Protein AF-0000000068949295 (afdb_homodimer)

InterPro domains:
  IPR011032 GroES-like superfamily [SSF50129] (17-138)
  IPR013149 Alcohol dehydrogenase-like, C-terminal [PF00107] (156-268)
  IPR013154 Alcohol dehydrogenase-like, N-terminal [PF08240] (30-84)
  IPR020843 Enoylreductase domain [SM00829] (11-323)
  IPR036291 NAD(P)-binding domain superfamily [SSF51735] (116-292)
  IPR051397 Zinc-containing alcohol dehydrogenase-like protein [PTHR43677] (20-317)

Secondary structure (DSSP, 8-state):
--EEEB-S--SSTTT---EEE--PPPPP-TTEEEEEEEEEE--HHHHHHHTT-STT--SSB---S-EEEEEEES-GGGTT-EEEE--SSBTTTB--SSBSEEEEEGGG-EEPPTTS-HHHHTTTHHHHHHHHHHHHHTT---TT-EEEEESTTSHHHHHHHHHHHHTT-EEEEEESS-----S--SS-EEEEETTTS-HHHHHHHHTTT--EEEEEESS-GGGHHHHHHTEEEEEEEEE---SSSEEEEEHHHHHHTT-EEEE--GGG--HHHHHHHHHHHHHHHHHTSS-PPP--GGGEEEGGGHHHHHHHHHTT-SSPPEEE-/--EEEB-S--SSTTT---EEE--PPPPP-TTEEEEEEEEEE--HHHHHHHTT-STT--SSB---S-EEEEEEES-GGGTT-EEEE--SSBTTTB--SSBSEEEEEGGG-EEPPTTS-HHHHTTTHHHHHHHHHHHHHTT---TT-EEEEESTTSHHHHHHHHHHHHTT-EEEEEESS-----S--SS-EEEEETTTS-HHHHHHHHTTT--EEEEEESS-GGGHHHHHHTEEEEEEEEE---SSSEEEEEHHHHHHTT-EEEE--GGG--HHHHHHHHHHHHHHHHHTSS-PPP--GGGEEEGGGHHHHHHHHHTT-SSPPEEE-

Radius of gyration: 28.86 Å; Cα contacts (8 Å, |Δi|>4): 1732; chains: 2; bounding box: 50×82×71 Å

Nearest PDB structures (foldseek):
  4dup-assembly1_A  TM=8.299E-01  e=3.801E-25  Rhizobium etli CFN 42
  1yb5-assembly1_A  TM=8.439E-01  e=1.723E-23  Homo sapiens
  5dp1-assembly1_A  TM=7.776E-01  e=2.128E-24  Moorena producens 3L
  5dov-assembly1_A  TM=7.766E-01  e=1.832E-23  Lyngbya majuscula
  8a3o-assembly1_A  TM=7.848E-01  e=1.062E-21  Homo sapiens

Solvent-accessible surface area (backbone atoms only — not comparable to full-atom values): 31905 Å² total; per-residue (Å²): 109,41,28,41,36,35,64,60,65,19,96,42,80,88,63,49,62,73,41,73,36,74,69,79,85,76,79,48,53,93,69,21,23,24,30,41,32,52,12,17,22,61,48,62,67,39,44,40,39,56,38,54,74,39,91,73,52,52,70,64,28,21,39,20,38,14,25,6,26,29,26,75,37,51,60,76,92,48,53,67,40,53,29,31,38,27,25,24,43,32,27,32,70,38,62,18,31,46,17,34,58,33,80,43,52,49,85,25,61,37,72,49,43,86,76,48,51,54,65,30,39,3,56,37,29,66,34,43,48,48,25,48,52,41,37,55,77,62,64,47,71,42,70,70,32,32,34,34,28,36,38,26,68,41,64,39,26,26,36,34,47,15,54,37,19,53,42,44,20,44,36,37,26,27,37,70,48,84,62,79,84,78,60,69,59,64,48,75,70,48,67,39,30,55,72,81,42,59,65,22,60,54,42,19,60,78,44,78,64,50,27,21,46,34,32,42,30,61,51,25,48,92,48,44,68,46,52,59,66,17,43,16,76,60,12,26,38,30,34,64,40,46,78,51,48,63,42,82,39,46,47,52,63,36,11,70,30,28,26,34,40,39,23,44,43,61,62,76,31,40,34,51,56,38,30,56,51,47,61,70,46,37,62,36,40,57,71,58,53,33,75,67,58,74,72,47,73,93,36,51,31,45,64,93,40,40,68,58,53,43,47,42,45,74,71,58,52,79,63,54,39,33,35,37,75,109,42,29,42,37,34,64,58,66,19,95,42,78,86,64,48,62,75,43,74,36,75,69,78,85,77,77,48,53,92,69,21,24,23,28,41,32,51,12,16,22,60,48,62,67,42,44,40,40,55,39,54,73,40,90,73,53,51,69,66,27,20,40,20,38,13,25,6,26,29,26,75,35,51,60,76,93,47,53,67,39,53,30,30,37,28,26,23,42,31,27,32,70,38,63,18,31,47,17,34,56,35,80,44,53,50,84,26,60,37,72,49,44,86,76,49,51,54,65,31,39,3,56,35,29,65,34,42,49,49,27,48,52,43,37,54,75,60,64,46,71,42,70,70,32,32,35,33,28,36,37,26,70,42,64,39,26,26,36,36,46,16,54,36,20,55,41,44,20,44,38,38,26,28,37,71,49,84,62,78,84,78,59,68,59,64,48,73,69,48,68,40,30,56,72,82,42,60,64,23,60,52,42,19,61,77,45,77,63,50,28,20,45,33,33,41,31,60,50,26,49,91,48,44,68,45,52,58,67,18,42,15,75,59,11,25,39,31,35,64,39,47,78,49,48,65,40,80,39,46,49,51,64,36,11,71,30,29,26,33,40,39,23,43,43,63,63,74,32,40,34,49,56,38,30,55,50,47,62,69,46,39,62,37,39,56,72,56,55,35,73,67,58,73,71,48,74,92,38,50,32,45,63,93,42,41,67,59,53,43,48,41,45,73,73,58,52,79,63,54,39,31,35,37,75

Sequence (650 aa):
MNTIRVSEKAANIDALQLELLGVPRPEAAQGQVIIEVASAGVNPSDVKATLGLMPHAVWPRTPGRDYAGLVVDGPSELLGQPVWGSGGELGIRRDGTHGKYLRIQASAVRAKPASVSLLEAGAVGVPFITAYEGLRRAGMPQAGSTVLVCGGNGKVGQATIQIATALGARVFAVERTAEAYRGHASGDVRMIDASSESIAAVVREETDGHGADIVYNTVGSPYFEQANQAMAIGAAQIFISTIEKPVPFDIFAFYRGQHTYVGVDTLALDSNACAGILDQLAPMFASGALRPFPVFSDYTYSLSDAKEAYRAVLQGATERVVLKPMNTIRVSEKAANIDALQLELLGVPRPEAAQGQVIIEVASAGVNPSDVKATLGLMPHAVWPRTPGRDYAGLVVDGPSELLGQPVWGSGGELGIRRDGTHGKYLRIQASAVRAKPASVSLLEAGAVGVPFITAYEGLRRAGMPQAGSTVLVCGGNGKVGQATIQIATALGARVFAVERTAEAYRGHASGDVRMIDASSESIAAVVREETDGHGADIVYNTVGSPYFEQANQAMAIGAAQIFISTIEKPVPFDIFAFYRGQHTYVGVDTLALDSNACAGILDQLAPMFASGALRPFPVFSDYTYSLSDAKEAYRAVLQGATERVVLKP

pLDDT: mean 96.97, std 3.32, range [73.56, 99.0]

Organism: Cupriavidus necator (strain ATCC 17699 / DSM 428 / KCTC 22496 / NCIMB 10442 / H16 / Stanier 337) (NCBI:txid381666)

Foldseek 3Di:
DFFWKFADAAQDLVRGDIDDDDDDQDAADAQKWKFQFFKAFDALVQLCLSNPNDPQFDGTETTGFWTWGATCHDDPVRHGAIWIFGFLCDRGNHHHRLGRMDMDGPLLTDGAAPLADRHLRNLFFPLLLQLLVQCVVQPHAAAAAEEEEEPCLASNNLSNQLRNQLRNYAYEYEDCADDDRDHDHNDDYHYDHVVVDQLQCVLCVVVVNAFGQEYEYAEAAVCVVSNLSRHGQLHEYEYEDYDDDDDDDDPVSCVVSVYYYYYDDRSPGGSNNSSVSCVVCRVCCNVVSDDGFDDDPVQEEESVCVSVNSVCNVVPPSGTHMYGD/DFFWKFADAAQDLVRGDIDDDDDDQDAADVQKWKFQFFKAFDALVQLCLSNPNDPQFDGTATTGFWTWGATCHDDPVRHGAIWIFGFLCDRGNHHHRLGRMDMDGPLLTDGAAPLADRHLRNLFFPLLLQLLVQCVVQPHAAAAAEEEEEPCLASNNLNNQLRNQLRNYAYEYEDCADDDRDHDHNDDYHYDHVVVDQLQCVLCVVVVRAFGQEYEYAEAAVCVVSNLSRHGQLHEYEYEDYDDDDDDDDPVSCVVSVYYYYYDDRSPGGSNNSSVSCVVCRVCCNVVSDDGFDDDPVQEEESVCVSVNSVCNVVPPSGTHMYGD

Structure (mmCIF, N/CA/C/O backbone):
data_AF-0000000068949295-model_v1
#
loop_
_entity.id
_entity.type
_entity.pdbx_description
1 polymer 'NADPH:quinone reductase Zn-dependent oxidoreductase'
#
loop_
_atom_site.group_PDB
_atom_site.id
_atom_site.type_symbol
_atom_site.label_atom_id
_atom_site.label_alt_id
_atom_site.label_comp_id
_atom_site.label_asym_id
_atom_site.label_entity_id
_atom_site.label_seq_id
_atom_site.pdbx_PDB_ins_code
_atom_site.Cartn_x
_atom_site.Cartn_y
_atom_site.Cartn_z
_atom_site.occupancy
_atom_site.B_iso_or_equiv
_atom_site.auth_seq_id
_atom_site.auth_comp_id
_atom_site.auth_asym_id
_atom_site.auth_atom_id
_atom_site.pdbx_PDB_model_num
ATOM 1 N N . MET A 1 1 ? -13.547 41.188 20.406 1 91.69 1 MET A N 1
ATOM 2 C CA . MET A 1 1 ? -13.945 40.156 19.469 1 91.69 1 MET A CA 1
ATOM 3 C C . MET A 1 1 ? -12.938 39.031 19.453 1 91.69 1 MET A C 1
ATOM 5 O O . MET A 1 1 ? -11.727 39.25 19.484 1 91.69 1 MET A O 1
ATOM 9 N N . ASN A 1 2 ? -13.445 37.75 19.531 1 96.69 2 ASN A N 1
ATOM 10 C CA . ASN A 1 2 ? -12.508 36.688 19.875 1 96.69 2 ASN A CA 1
ATOM 11 C C . ASN A 1 2 ? -12.727 35.438 19.031 1 96.69 2 ASN A C 1
ATOM 13 O O . ASN A 1 2 ? -12.172 34.375 19.328 1 96.69 2 ASN A O 1
ATOM 17 N N . THR A 1 3 ? -13.562 35.5 18.078 1 97.94 3 THR A N 1
ATOM 18 C CA . THR A 1 3 ? -13.844 34.312 17.281 1 97.94 3 THR A CA 1
ATOM 19 C C . THR A 1 3 ? -14.078 34.688 15.82 1 97.94 3 THR A C 1
ATOM 21 O O . THR A 1 3 ? -14.828 35.625 15.531 1 97.94 3 THR A O 1
ATOM 24 N N . ILE A 1 4 ? -13.43 33.938 14.938 1 97.88 4 ILE A N 1
ATOM 25 C CA . ILE A 1 4 ? -13.672 34.125 13.508 1 97.88 4 ILE A CA 1
ATOM 26 C C . ILE A 1 4 ? -14.883 33.281 13.086 1 97.88 4 ILE A C 1
ATOM 28 O O . ILE A 1 4 ? -15.016 32.125 13.492 1 97.88 4 ILE A O 1
ATOM 32 N N . ARG A 1 5 ? -15.742 33.906 12.375 1 97.12 5 ARG A N 1
ATOM 33 C CA . ARG A 1 5 ? -16.906 33.219 11.82 1 97.12 5 ARG A CA 1
ATOM 34 C C . ARG A 1 5 ? -16.984 33.438 10.312 1 97.12 5 ARG A C 1
ATOM 36 O O . ARG A 1 5 ? -16.781 34.531 9.812 1 97.12 5 ARG A O 1
ATOM 43 N N . VAL A 1 6 ? -17.109 32.344 9.641 1 96.25 6 VAL A N 1
ATOM 44 C CA . VAL A 1 6 ? -17.312 32.375 8.195 1 96.25 6 VAL A CA 1
ATOM 45 C C . VAL A 1 6 ? -18.703 31.844 7.867 1 96.25 6 VAL A C 1
ATOM 47 O O . VAL A 1 6 ? -19.047 30.719 8.227 1 96.25 6 VAL A O 1
ATOM 50 N N . SER A 1 7 ? -19.516 32.594 7.078 1 94.69 7 SER A N 1
ATOM 51 C CA . SER A 1 7 ? -20.922 32.25 6.926 1 94.69 7 SER A CA 1
ATOM 52 C C . SER A 1 7 ? -21.219 31.75 5.516 1 94.69 7 SER A C 1
ATOM 54 O O . SER A 1 7 ? -22.281 31.156 5.273 1 94.69 7 SER A O 1
ATOM 56 N N . GLU A 1 8 ? -20.344 32.031 4.609 1 92.44 8 GLU A N 1
ATOM 57 C CA . GLU A 1 8 ? -20.547 31.578 3.234 1 92.44 8 GLU A CA 1
ATOM 58 C C . GLU A 1 8 ? -19.219 31.391 2.512 1 92.44 8 GLU A C 1
ATOM 60 O O . GLU A 1 8 ? -18.188 31.938 2.926 1 92.44 8 GLU A O 1
ATOM 65 N N . LYS A 1 9 ? -19.281 30.656 1.508 1 91.25 9 LYS A N 1
ATOM 66 C CA . LYS A 1 9 ? -18.109 30.438 0.685 1 91.25 9 LYS A CA 1
ATOM 67 C C . LYS A 1 9 ? -17.703 31.719 -0.054 1 91.25 9 LYS A C 1
ATOM 69 O O . LYS A 1 9 ? -18.5 32.656 -0.177 1 91.25 9 LYS A O 1
ATOM 74 N N . ALA A 1 10 ? -16.469 31.75 -0.383 1 93.12 10 ALA A N 1
ATOM 75 C CA . ALA A 1 10 ? -15.953 32.875 -1.174 1 93.12 10 ALA A CA 1
ATOM 76 C C . ALA A 1 10 ? -15.234 32.375 -2.424 1 93.12 10 ALA A C 1
ATOM 78 O O . ALA A 1 10 ? -14.648 31.281 -2.416 1 93.12 10 ALA A O 1
ATOM 79 N N . ALA A 1 11 ? -15.32 33.156 -3.502 1 90.25 11 ALA A N 1
ATOM 80 C CA . ALA A 1 11 ? -14.727 32.75 -4.777 1 90.25 11 ALA A CA 1
ATOM 81 C C . ALA A 1 11 ? -13.203 32.781 -4.707 1 90.25 11 ALA A C 1
ATOM 83 O O . ALA A 1 11 ? -12.539 32.031 -5.441 1 90.25 11 ALA A O 1
ATOM 84 N N . ASN A 1 12 ? -12.711 33.719 -3.826 1 94.25 12 ASN A N 1
ATOM 85 C CA . ASN A 1 12 ? -11.273 33.875 -3.627 1 94.25 12 ASN A CA 1
ATOM 86 C C . ASN A 1 12 ? -10.969 34.562 -2.305 1 94.25 12 ASN A C 1
ATOM 88 O O . ASN A 1 12 ? -11.883 34.938 -1.571 1 94.25 12 ASN A O 1
ATOM 92 N N . ILE A 1 13 ? -9.68 34.688 -2.084 1 95.12 13 ILE A N 1
ATOM 93 C CA . ILE A 1 13 ? -9.227 35.188 -0.793 1 95.12 13 ILE A CA 1
ATOM 94 C C . ILE A 1 13 ? -9.664 36.656 -0.629 1 95.12 13 ILE A C 1
ATOM 96 O O . ILE A 1 13 ? -10 37.094 0.478 1 95.12 13 ILE A O 1
ATOM 100 N N . ASP A 1 14 ? -9.734 37.406 -1.676 1 95.06 14 ASP A N 1
ATOM 101 C CA . ASP A 1 14 ? -10.117 38.812 -1.616 1 95.06 14 ASP A CA 1
ATOM 102 C C . ASP A 1 14 ? -11.594 38.969 -1.285 1 95.06 14 ASP A C 1
ATOM 104 O O . ASP A 1 14 ? -11.992 39.938 -0.617 1 95.06 14 ASP A O 1
ATOM 108 N N . ALA A 1 15 ? -12.367 38.062 -1.724 1 95.75 15 ALA A N 1
ATOM 109 C CA . ALA A 1 15 ? -13.812 38.094 -1.529 1 95.75 15 ALA A CA 1
ATOM 110 C C . ALA A 1 15 ? -14.203 37.469 -0.203 1 95.75 15 ALA A C 1
ATOM 112 O O . ALA A 1 15 ? -15.375 37.5 0.191 1 95.75 15 ALA A O 1
ATOM 113 N N . LEU A 1 16 ? -13.25 36.844 0.432 1 95.31 16 LEU A N 1
ATOM 114 C CA . LEU A 1 16 ? -13.539 36.125 1.673 1 95.31 16 LEU A CA 1
ATOM 115 C C . LEU A 1 16 ? -14.016 37.094 2.754 1 95.31 16 LEU A C 1
ATOM 117 O O . LEU A 1 16 ? -13.359 38.094 3.029 1 95.31 16 LEU A O 1
ATOM 121 N N . GLN A 1 17 ? -15.164 36.812 3.279 1 94.56 17 GLN A N 1
ATOM 122 C CA . GLN A 1 17 ? -15.719 37.594 4.371 1 94.56 17 GLN A CA 1
ATOM 123 C C . GLN A 1 17 ? -15.609 36.875 5.699 1 94.56 17 GLN A C 1
ATOM 125 O O . GLN A 1 17 ? -16.25 35.812 5.891 1 94.56 17 GLN A O 1
ATOM 130 N N . LEU A 1 18 ? -14.844 37.375 6.547 1 96.25 18 LEU A N 1
ATOM 131 C CA . LEU A 1 18 ? -14.695 36.875 7.906 1 96.25 18 LEU A CA 1
ATOM 132 C C . LEU A 1 18 ? -15.344 37.812 8.906 1 96.25 18 LEU A C 1
ATOM 134 O O . LEU A 1 18 ? -15.141 39.031 8.844 1 96.25 18 LEU A O 1
ATOM 138 N N . GLU A 1 19 ? -16.141 37.25 9.656 1 96.88 19 GLU A N 1
ATOM 139 C CA . GLU A 1 19 ? -16.688 38 10.766 1 96.88 19 GLU A CA 1
ATOM 140 C C . GLU A 1 19 ? -15.93 37.75 12.062 1 96.88 19 GLU A C 1
ATOM 142 O O . GLU A 1 19 ? -15.562 36.594 12.344 1 96.88 19 GLU A O 1
ATOM 147 N N . LEU A 1 20 ? -15.68 38.781 12.758 1 97.12 20 LEU A N 1
ATOM 148 C CA . LEU A 1 20 ? -15.102 38.656 14.094 1 97.12 20 LEU A CA 1
ATOM 149 C C . LEU A 1 20 ? -16.156 38.906 15.164 1 97.12 20 LEU A C 1
ATOM 151 O O . LEU A 1 20 ? -16.719 40 15.266 1 97.12 20 LEU A O 1
ATOM 155 N N . LEU A 1 21 ? -16.344 37.906 15.945 1 96.94 21 LEU A N 1
ATOM 156 C CA . LEU A 1 21 ? -17.438 37.938 16.906 1 96.94 21 LEU A CA 1
ATOM 157 C C . LEU A 1 21 ? -16.906 37.875 18.344 1 96.94 21 LEU A C 1
ATOM 159 O O . LEU A 1 21 ? -15.797 37.375 18.578 1 96.94 21 LEU A O 1
ATOM 163 N N . GLY A 1 22 ? -17.688 38.469 19.203 1 96.25 22 GLY A N 1
ATOM 164 C CA . GLY A 1 22 ? -17.5 38.219 20.625 1 96.25 22 GLY A CA 1
ATOM 165 C C . GLY A 1 22 ? -18.406 37.125 21.172 1 96.25 22 GLY A C 1
ATOM 166 O O . GLY A 1 22 ? -19.609 37.281 21.266 1 96.25 22 GLY A O 1
ATOM 167 N N . VAL A 1 23 ? -17.812 36.062 21.469 1 94.19 23 VAL A N 1
ATOM 168 C CA . VAL A 1 23 ? -18.578 34.938 21.953 1 94.19 23 VAL A CA 1
ATOM 169 C C . VAL A 1 23 ? -18.25 34.656 23.406 1 94.19 23 VAL A C 1
ATOM 171 O O . VAL A 1 23 ? -17.078 34.688 23.812 1 94.19 23 VAL A O 1
ATOM 174 N N . PRO A 1 24 ? -19.297 34.531 24.234 1 95.88 24 PRO A N 1
ATOM 175 C CA . PRO A 1 24 ? -18.984 34.188 25.625 1 95.88 24 PRO A CA 1
ATOM 176 C C . PRO A 1 24 ? -18.328 32.812 25.75 1 95.88 24 PRO A C 1
ATOM 178 O O . PRO A 1 24 ? -18.469 31.969 24.859 1 95.88 24 PRO A O 1
ATOM 181 N N . ARG A 1 25 ? -17.562 32.594 26.812 1 96.38 25 ARG A N 1
ATOM 182 C CA . ARG A 1 25 ? -17 31.281 27.062 1 96.38 25 ARG A CA 1
ATOM 183 C C . ARG A 1 25 ? -18.109 30.234 27.156 1 96.38 25 ARG A C 1
ATOM 185 O O . ARG A 1 25 ? -19.047 30.375 27.938 1 96.38 25 ARG A O 1
ATOM 192 N N . PRO A 1 26 ? -17.969 29.219 26.422 1 96.94 26 PRO A N 1
ATOM 193 C CA . PRO A 1 26 ? -18.953 28.141 26.547 1 96.94 26 PRO A CA 1
ATOM 194 C C . PRO A 1 26 ? -18.766 27.297 27.797 1 96.94 26 PRO A C 1
ATOM 196 O O . PRO A 1 26 ? -17.703 27.359 28.438 1 96.94 26 PRO A O 1
ATOM 199 N N . GLU A 1 27 ? -19.812 26.609 28.156 1 97.06 27 GLU A N 1
ATOM 200 C CA . GLU A 1 27 ? -19.734 25.641 29.25 1 97.06 27 GLU A CA 1
ATOM 201 C C . GLU A 1 27 ? -19.484 24.234 28.719 1 97.06 27 GLU A C 1
ATOM 203 O O . GLU A 1 27 ? -20.031 23.844 27.688 1 97.06 27 GLU A O 1
ATOM 208 N N . ALA A 1 28 ? -18.672 23.531 29.453 1 96.81 28 ALA A N 1
ATOM 209 C CA . ALA A 1 28 ? -18.391 22.156 29.062 1 96.81 28 ALA A CA 1
ATOM 210 C C . ALA A 1 28 ? -19.578 21.25 29.344 1 96.81 28 ALA A C 1
ATOM 212 O O . ALA A 1 28 ? -20.141 21.266 30.453 1 96.81 28 ALA A O 1
ATOM 213 N N . ALA A 1 29 ? -20 20.547 28.344 1 95 29 ALA A N 1
ATOM 214 C CA . ALA A 1 29 ? -20.969 19.484 28.594 1 95 29 ALA A CA 1
ATOM 215 C C . ALA A 1 29 ? -20.281 18.234 29.141 1 95 29 ALA A C 1
ATOM 217 O O . ALA A 1 29 ? -19.062 18.219 29.312 1 95 29 ALA A O 1
ATOM 218 N N . GLN A 1 30 ? -21.156 17.25 29.484 1 93.94 30 GLN A N 1
ATOM 219 C CA . GLN A 1 30 ? -20.594 16 30 1 93.94 30 GLN A CA 1
ATOM 220 C C . GLN A 1 30 ? -19.641 15.375 28.984 1 93.94 30 GLN A C 1
ATOM 222 O O . GLN A 1 30 ? -19.969 15.234 27.812 1 93.94 30 GLN A O 1
ATOM 227 N N . GLY A 1 31 ? -18.391 15.086 29.469 1 95.25 31 GLY A N 1
ATOM 228 C CA . GLY A 1 31 ? -17.406 14.422 28.625 1 95.25 31 GLY A CA 1
ATOM 229 C C . GLY A 1 31 ? -16.641 15.383 27.734 1 95.25 31 GLY A C 1
ATOM 230 O O . GLY A 1 31 ? -15.781 14.961 26.953 1 95.25 31 GLY A O 1
ATOM 231 N N . GLN A 1 32 ? -16.875 16.641 27.922 1 97.75 32 GLN A N 1
ATOM 232 C CA . GLN A 1 32 ? -16.234 17.641 27.078 1 97.75 32 GLN A CA 1
ATOM 233 C C . GLN A 1 32 ? -15.328 18.547 27.922 1 97.75 32 GLN A C 1
ATOM 235 O O . GLN A 1 32 ? -15.375 18.516 29.156 1 97.75 32 GLN A O 1
ATOM 240 N N . VAL A 1 33 ? -14.523 19.312 27.25 1 98.44 33 VAL A N 1
ATOM 241 C CA . VAL A 1 33 ? -13.727 20.375 27.859 1 98.44 33 VAL A CA 1
ATOM 242 C C . VAL A 1 33 ? -13.781 21.625 27 1 98.44 33 VAL A C 1
ATOM 244 O O . VAL A 1 33 ? -14.117 21.562 25.812 1 98.44 33 VAL A O 1
ATOM 247 N N . ILE A 1 34 ? -13.492 22.688 27.641 1 98.75 34 ILE A N 1
ATOM 248 C CA . ILE A 1 34 ? -13.289 23.953 26.938 1 98.75 34 ILE A CA 1
ATOM 249 C C . ILE A 1 34 ? -11.812 24.344 27 1 98.75 34 ILE A C 1
ATOM 251 O O . ILE A 1 34 ? -11.219 24.375 28.094 1 98.75 34 ILE A O 1
ATOM 255 N N . ILE A 1 35 ? -11.273 24.516 25.891 1 98.81 35 ILE A N 1
ATOM 256 C CA . ILE A 1 35 ? -9.891 24.953 25.781 1 98.81 35 ILE A CA 1
ATOM 257 C C . ILE A 1 35 ? -9.844 26.438 25.469 1 98.81 35 ILE A C 1
ATOM 259 O O . ILE A 1 35 ? -10.547 26.922 24.562 1 98.81 35 ILE A O 1
ATOM 263 N N . GLU A 1 36 ? -9.164 27.172 26.234 1 98.81 36 GLU A N 1
ATOM 264 C CA . GLU A 1 36 ? -8.773 28.516 25.828 1 98.81 36 GLU A CA 1
ATOM 265 C C . GLU A 1 36 ? -7.566 28.484 24.891 1 98.81 36 GLU A C 1
ATOM 267 O O . GLU A 1 36 ? -6.441 28.234 25.328 1 98.81 36 GLU A O 1
ATOM 272 N N . VAL A 1 37 ? -7.82 28.734 23.656 1 98.81 37 VAL A N 1
ATOM 273 C CA . VAL A 1 37 ? -6.812 28.562 22.625 1 98.81 37 VAL A CA 1
ATOM 274 C C . VAL A 1 37 ? -5.762 29.656 22.719 1 98.81 37 VAL A C 1
ATOM 276 O O . VAL A 1 37 ? -6.102 30.844 22.75 1 98.81 37 VAL A O 1
ATOM 279 N N . ALA A 1 38 ? -4.535 29.234 22.812 1 98.56 38 ALA A N 1
ATOM 280 C CA . ALA A 1 38 ? -3.418 30.172 22.891 1 98.56 38 ALA A CA 1
ATOM 281 C C . ALA A 1 38 ? -2.762 30.359 21.516 1 98.56 38 ALA A C 1
ATOM 283 O O . ALA A 1 38 ? -2.199 31.406 21.234 1 98.56 38 ALA A O 1
ATOM 284 N N . SER A 1 39 ? -2.773 29.359 20.75 1 98.44 39 SER A N 1
ATOM 285 C CA . SER A 1 39 ? -2.217 29.391 19.391 1 98.44 39 SER A CA 1
ATOM 286 C C . SER A 1 39 ? -2.877 28.328 18.5 1 98.44 39 SER A C 1
ATOM 288 O O . SER A 1 39 ? -3.219 27.25 18.969 1 98.44 39 SER A O 1
ATOM 290 N N . ALA A 1 40 ? -3.098 28.641 17.281 1 98.81 40 ALA A N 1
ATOM 291 C CA . ALA A 1 40 ? -3.689 27.75 16.266 1 98.81 40 ALA A CA 1
ATOM 292 C C . ALA A 1 40 ? -2.969 27.891 14.938 1 98.81 40 ALA A C 1
ATOM 294 O O . ALA A 1 40 ? -2.947 28.969 14.336 1 98.81 40 ALA A O 1
ATOM 295 N N . GLY A 1 41 ? -2.389 26.781 14.508 1 98.62 41 GLY A N 1
ATOM 296 C CA . GLY A 1 41 ? -1.766 26.812 13.195 1 98.62 41 GLY A CA 1
ATOM 297 C C . GLY A 1 41 ? -2.762 26.984 12.07 1 98.62 41 GLY A C 1
ATOM 298 O O . GLY A 1 41 ? -3.9 26.516 12.164 1 98.62 41 GLY A O 1
ATOM 299 N N . VAL A 1 42 ? -2.354 27.688 11.016 1 98.56 42 VAL A N 1
ATOM 300 C CA . VAL A 1 42 ? -3.154 27.812 9.805 1 98.56 42 VAL A CA 1
ATOM 301 C C . VAL A 1 42 ? -2.604 26.891 8.719 1 98.56 42 VAL A C 1
ATOM 303 O O . VAL A 1 42 ? -1.428 26.984 8.359 1 98.56 42 VAL A O 1
ATOM 306 N N . ASN A 1 43 ? -3.406 26.016 8.273 1 96.88 43 ASN A N 1
ATOM 307 C CA . ASN A 1 43 ? -3.02 25.047 7.25 1 96.88 43 ASN A CA 1
ATOM 308 C C . ASN A 1 43 ? -3.682 25.359 5.91 1 96.88 43 ASN A C 1
ATOM 310 O O . ASN A 1 43 ? -4.73 26.016 5.863 1 96.88 43 ASN A O 1
ATOM 314 N N . PRO A 1 44 ? -3.092 24.875 4.824 1 93.94 44 PRO A N 1
ATOM 315 C CA . PRO A 1 44 ? -3.746 25.031 3.525 1 93.94 44 PRO A CA 1
ATOM 316 C C . PRO A 1 44 ? -5.176 24.484 3.516 1 93.94 44 PRO A C 1
ATOM 318 O O . PRO A 1 44 ? -6.062 25.094 2.9 1 93.94 44 PRO A O 1
ATOM 321 N N . SER A 1 45 ? -5.391 23.422 4.199 1 93.19 45 SER A N 1
ATOM 322 C CA . SER A 1 45 ? -6.723 22.828 4.254 1 93.19 45 SER A CA 1
ATOM 323 C C . SER A 1 45 ? -7.715 23.766 4.934 1 93.19 45 SER A C 1
ATOM 325 O O . SER A 1 45 ? -8.898 23.781 4.582 1 93.19 45 SER A O 1
ATOM 327 N N . ASP A 1 46 ? -7.309 24.562 5.902 1 95.69 46 ASP A N 1
ATOM 328 C CA . ASP A 1 46 ? -8.172 25.547 6.551 1 95.69 46 ASP A CA 1
ATOM 329 C C . ASP A 1 46 ? -8.664 26.578 5.551 1 95.69 46 ASP A C 1
ATOM 331 O O . ASP A 1 46 ? -9.859 26.891 5.52 1 95.69 46 ASP A O 1
ATOM 335 N N . VAL A 1 47 ? -7.715 27.016 4.781 1 94.5 47 VAL A N 1
ATOM 336 C CA . VAL A 1 47 ? -8.008 28.094 3.85 1 94.5 47 VAL A CA 1
ATOM 337 C C . VAL A 1 47 ? -8.891 27.578 2.713 1 94.5 47 VAL A C 1
ATOM 339 O O . VAL A 1 47 ? -9.891 28.203 2.359 1 94.5 47 VAL A O 1
ATOM 342 N N . LYS A 1 48 ? -8.516 26.422 2.203 1 91.81 48 LYS A N 1
ATOM 343 C CA . LYS A 1 48 ? -9.297 25.828 1.125 1 91.81 48 LYS A CA 1
ATOM 344 C C . LYS A 1 48 ? -10.734 25.578 1.569 1 91.81 48 LYS A C 1
ATOM 346 O O . LYS A 1 48 ? -11.68 25.828 0.814 1 91.81 48 LYS A O 1
ATOM 351 N N . ALA A 1 49 ? -10.891 25.094 2.73 1 91.25 49 ALA A N 1
ATOM 352 C CA . ALA A 1 49 ? -12.227 24.859 3.273 1 91.25 49 ALA A CA 1
ATOM 353 C C . ALA A 1 49 ? -13 26.156 3.414 1 91.25 49 ALA A C 1
ATOM 355 O O . ALA A 1 49 ? -14.203 26.219 3.119 1 91.25 49 ALA A O 1
ATOM 356 N N . THR A 1 50 ? -12.336 27.141 3.846 1 92.62 50 THR A N 1
ATOM 357 C CA . THR A 1 50 ? -12.969 28.438 4.055 1 92.62 50 THR A CA 1
ATOM 358 C C . THR A 1 50 ? -13.438 29.047 2.732 1 92.62 50 THR A C 1
ATOM 360 O O . THR A 1 50 ? -14.469 29.719 2.678 1 92.62 50 THR A O 1
ATOM 363 N N . LEU A 1 51 ? -12.773 28.719 1.676 1 91.56 51 LEU A N 1
ATOM 364 C CA . LEU A 1 51 ? -13.117 29.219 0.351 1 91.56 51 LEU A CA 1
ATOM 365 C C . LEU A 1 51 ? -14.195 28.359 -0.296 1 91.56 51 LEU A C 1
ATOM 367 O O . LEU A 1 51 ? -14.703 28.688 -1.368 1 91.56 51 LEU A O 1
ATOM 371 N N . GLY A 1 52 ? -14.562 27.266 0.321 1 85.44 52 GLY A N 1
ATOM 372 C CA . GLY A 1 52 ? -15.641 26.406 -0.152 1 85.44 52 GLY A CA 1
ATOM 373 C C . GLY A 1 52 ? -15.172 25.312 -1.08 1 85.44 52 GLY A C 1
ATOM 374 O O . GLY A 1 52 ? -15.961 24.75 -1.842 1 85.44 52 GLY A O 1
ATOM 375 N N . LEU A 1 53 ? -13.914 24.984 -1.033 1 78.62 53 LEU A N 1
ATOM 376 C CA . LEU A 1 53 ? -13.352 23.984 -1.939 1 78.62 53 LEU A CA 1
ATOM 377 C C . LEU A 1 53 ? -13.367 22.609 -1.303 1 78.62 53 LEU A C 1
ATOM 379 O O . LEU A 1 53 ? -12.867 21.641 -1.886 1 78.62 53 LEU A O 1
ATOM 383 N N . MET A 1 54 ? -13.844 22.422 -0.13 1 75.75 54 MET A N 1
ATOM 384 C CA . MET A 1 54 ? -13.938 21.125 0.561 1 75.75 54 MET A CA 1
ATOM 385 C C . MET A 1 54 ? -15.391 20.672 0.654 1 75.75 54 MET A C 1
ATOM 387 O O . MET A 1 54 ? -16.234 21.391 1.195 1 75.75 54 MET A O 1
ATOM 391 N N . PRO A 1 55 ? -15.523 19.375 0.195 1 73.56 55 PRO A N 1
ATOM 392 C CA . PRO A 1 55 ? -16.891 18.875 0.269 1 73.56 55 PRO A CA 1
ATOM 393 C C . PRO A 1 55 ? -17.375 18.672 1.705 1 73.56 55 PRO A C 1
ATOM 395 O O . PRO A 1 55 ? -16.562 18.406 2.594 1 73.56 55 PRO A O 1
ATOM 398 N N . HIS A 1 56 ? -18.453 19.125 2.213 1 76 56 HIS A N 1
ATOM 399 C CA . HIS A 1 56 ? -19.156 18.844 3.463 1 76 56 HIS A CA 1
ATOM 400 C C . HIS A 1 56 ? -18.922 19.953 4.488 1 76 56 HIS A C 1
ATOM 402 O O . HIS A 1 56 ? -19.297 19.812 5.652 1 76 56 HIS A O 1
ATOM 408 N N . ALA A 1 57 ? -18.078 20.906 4.066 1 80.94 57 ALA A N 1
ATOM 409 C CA . ALA A 1 57 ? -17.953 22.047 4.977 1 80.94 57 ALA A CA 1
ATOM 410 C C . ALA A 1 57 ? -19.312 22.641 5.297 1 80.94 57 ALA A C 1
ATOM 412 O O . ALA A 1 57 ? -20.172 22.781 4.414 1 80.94 57 ALA A O 1
ATOM 413 N N . VAL A 1 58 ? -19.484 22.938 6.57 1 85.81 58 VAL A N 1
ATOM 414 C CA . VAL A 1 58 ? -20.766 23.5 6.984 1 85.81 58 VAL A CA 1
ATOM 415 C C . VAL A 1 58 ? -20.641 25 7.184 1 85.81 58 VAL A C 1
ATOM 417 O O . VAL A 1 58 ? -19.531 25.516 7.387 1 85.81 58 VAL A O 1
ATOM 420 N N . TRP A 1 59 ? -21.719 25.625 7.086 1 90.75 59 TRP A N 1
ATOM 421 C CA . TRP A 1 59 ? -21.812 27.062 7.32 1 90.75 59 TRP A CA 1
ATOM 422 C C . TRP A 1 59 ? -22.984 27.391 8.227 1 90.75 59 TRP A C 1
ATOM 424 O O . TRP A 1 59 ? -24.047 26.797 8.117 1 90.75 59 TRP A O 1
ATOM 434 N N . PRO A 1 60 ? -22.797 28.484 9.125 1 93.94 60 PRO A N 1
ATOM 435 C CA . PRO A 1 60 ? -21.547 29.156 9.461 1 93.94 60 PRO A CA 1
ATOM 436 C C . PRO A 1 60 ? -20.625 28.312 10.336 1 93.94 60 PRO A C 1
ATOM 438 O O . PRO A 1 60 ? -21.094 27.359 10.977 1 93.94 60 PRO A O 1
ATOM 441 N N . ARG A 1 61 ? -19.359 28.578 10.305 1 94.94 61 ARG A N 1
ATOM 442 C CA . ARG A 1 61 ? -18.438 27.859 11.18 1 94.94 61 ARG A CA 1
ATOM 443 C C . ARG A 1 61 ? -17.234 28.719 11.523 1 94.94 61 ARG A C 1
ATOM 445 O O . ARG A 1 61 ? -16.969 29.734 10.867 1 94.94 61 ARG A O 1
ATOM 452 N N . THR A 1 62 ? -16.609 28.344 12.586 1 97.62 62 THR A N 1
ATOM 453 C CA . THR A 1 62 ? -15.266 28.812 12.906 1 97.62 62 THR A CA 1
ATOM 454 C C . THR A 1 62 ? -14.203 27.891 12.305 1 97.62 62 THR A C 1
ATOM 456 O O . THR A 1 62 ? -14.203 26.688 12.57 1 97.62 62 THR A O 1
ATOM 459 N N . PRO A 1 63 ? -13.266 28.406 11.445 1 97.44 63 PRO A N 1
ATOM 460 C CA . PRO A 1 63 ? -12.258 27.547 10.82 1 97.44 63 PRO A CA 1
ATOM 461 C C . PRO A 1 63 ? -11.164 27.109 11.789 1 97.44 63 PRO A C 1
ATOM 463 O O . PRO A 1 63 ? -11.125 27.578 12.93 1 97.44 63 PRO A O 1
ATOM 466 N N . GLY A 1 64 ? -10.297 26.203 11.297 1 98.19 64 GLY A N 1
ATOM 467 C CA . GLY A 1 64 ? -9.078 25.844 12 1 98.19 64 GLY A CA 1
ATOM 468 C C . GLY A 1 64 ? -9.078 24.406 12.492 1 98.19 64 GLY A C 1
ATOM 469 O O . GLY A 1 64 ? -10.055 23.953 13.094 1 98.19 64 GLY A O 1
ATOM 470 N N . ARG A 1 65 ? -7.918 23.75 12.336 1 98.44 65 ARG A N 1
ATOM 471 C CA . ARG A 1 65 ? -7.805 22.344 12.742 1 98.44 65 ARG A CA 1
ATOM 472 C C . ARG A 1 65 ? -6.848 22.203 13.922 1 98.44 65 ARG A C 1
ATOM 474 O O . ARG A 1 65 ? -7.09 21.391 14.82 1 98.44 65 ARG A O 1
ATOM 481 N N . ASP A 1 66 ? -5.777 22.953 14.016 1 98.75 66 ASP A N 1
ATOM 482 C CA . ASP A 1 66 ? -4.703 22.828 14.992 1 98.75 66 ASP A CA 1
ATOM 483 C C . ASP A 1 66 ? -4.934 23.734 16.188 1 98.75 66 ASP A C 1
ATOM 485 O O . ASP A 1 66 ? -5.445 24.844 16.047 1 98.75 66 ASP A O 1
ATOM 489 N N . TYR A 1 67 ? -4.461 23.25 17.391 1 98.75 67 TYR A N 1
ATOM 490 C CA . TYR A 1 67 ? -4.598 24.141 18.531 1 98.75 67 TYR A CA 1
ATOM 491 C C . TYR A 1 67 ? -3.625 23.766 19.641 1 98.75 67 TYR A C 1
ATOM 493 O O . TYR A 1 67 ? -3.158 22.625 19.703 1 98.75 67 TYR A O 1
ATOM 501 N N . ALA A 1 68 ? -3.301 24.719 20.469 1 98.88 68 ALA A N 1
ATOM 502 C CA . ALA A 1 68 ? -2.736 24.562 21.797 1 98.88 68 ALA A CA 1
ATOM 503 C C . ALA A 1 68 ? -3.316 25.594 22.766 1 98.88 68 ALA A C 1
ATOM 505 O O . ALA A 1 68 ? -3.68 26.703 22.359 1 98.88 68 ALA A O 1
ATOM 506 N N . GLY A 1 69 ? -3.428 25.203 23.984 1 98.75 69 GLY A N 1
ATOM 507 C CA . GLY A 1 69 ? -3.996 26.109 24.969 1 98.75 69 GLY A CA 1
ATOM 508 C C . GLY A 1 69 ? -4.141 25.484 26.344 1 98.75 69 GLY A C 1
ATOM 509 O O . GLY A 1 69 ? -3.396 24.562 26.703 1 98.75 69 GLY A O 1
ATOM 510 N N . LEU A 1 70 ? -5.078 26.109 27.078 1 98.75 70 LEU A N 1
ATOM 511 C CA . LEU A 1 70 ? -5.324 25.656 28.438 1 98.75 70 LEU A CA 1
ATOM 512 C C . LEU A 1 70 ? -6.754 25.141 28.594 1 98.75 70 LEU A C 1
ATOM 514 O O . LEU A 1 70 ? -7.691 25.734 28.062 1 98.75 70 LEU A O 1
ATOM 518 N N . VAL A 1 71 ? -6.859 24.047 29.312 1 98.75 71 VAL A N 1
ATOM 519 C CA . VAL A 1 71 ? -8.203 23.609 29.688 1 98.75 71 VAL A CA 1
ATOM 520 C C . VAL A 1 71 ? -8.789 24.562 30.734 1 98.75 71 VAL A C 1
ATOM 522 O O . VAL A 1 71 ? -8.219 24.719 31.812 1 98.75 71 VAL A O 1
ATOM 525 N N . VAL A 1 72 ? -9.953 25.188 30.438 1 98.56 72 VAL A N 1
ATOM 526 C CA . VAL A 1 72 ? -10.469 26.203 31.344 1 98.56 72 VAL A CA 1
ATOM 527 C C . VAL A 1 72 ? -11.82 25.75 31.906 1 98.56 72 VAL A C 1
ATOM 529 O O . VAL A 1 72 ? -12.359 26.375 32.812 1 98.56 72 VAL A O 1
ATOM 532 N N . ASP A 1 73 ? -12.375 24.719 31.328 1 98.5 73 ASP A N 1
ATOM 533 C CA . ASP A 1 73 ? -13.602 24.109 31.828 1 98.5 73 ASP A CA 1
ATOM 534 C C . ASP A 1 73 ? -13.641 22.609 31.5 1 98.5 73 ASP A C 1
ATOM 536 O O . ASP A 1 73 ? -13.117 22.188 30.484 1 98.5 73 ASP A O 1
ATOM 540 N N . GLY A 1 74 ? -14.289 21.844 32.406 1 97.31 74 GLY A N 1
ATOM 541 C CA . GLY A 1 74 ? -14.336 20.391 32.25 1 97.31 74 GLY A CA 1
ATOM 542 C C . GLY A 1 74 ? -13.992 19.656 33.562 1 97.31 74 GLY A C 1
ATOM 543 O O . GLY A 1 74 ? -14.156 20.219 34.656 1 97.31 74 GLY A O 1
ATOM 544 N N . PRO A 1 75 ? -13.547 18.375 33.438 1 95.75 75 PRO A N 1
ATOM 545 C CA . PRO A 1 75 ? -13.156 17.625 34.625 1 95.75 75 PRO A CA 1
ATOM 546 C C . PRO A 1 75 ? -12.023 18.297 35.406 1 95.75 75 PRO A C 1
ATOM 548 O O . PRO A 1 75 ? -11.086 18.828 34.812 1 95.75 75 PRO A O 1
ATOM 551 N N . SER A 1 76 ? -12.086 18.188 36.688 1 95.25 76 SER A N 1
ATOM 552 C CA . SER A 1 76 ? -11.188 18.906 37.594 1 95.25 76 SER A CA 1
ATOM 553 C C . SER A 1 76 ? -9.734 18.531 37.344 1 95.25 76 SER A C 1
ATOM 555 O O . SER A 1 76 ? -8.836 19.391 37.438 1 95.25 76 SER A O 1
ATOM 557 N N . GLU A 1 77 ? -9.484 17.328 36.969 1 95.06 77 GLU A N 1
ATOM 558 C CA . GLU A 1 77 ? -8.117 16.828 36.812 1 95.06 77 GLU A CA 1
ATOM 559 C C . GLU A 1 77 ? -7.449 17.438 35.562 1 95.06 77 GLU A C 1
ATOM 561 O O . GLU A 1 77 ? -6.223 17.391 35.438 1 95.06 77 GLU A O 1
ATOM 566 N N . LEU A 1 78 ? -8.211 18.031 34.656 1 96.56 78 LEU A N 1
ATOM 567 C CA . LEU A 1 78 ? -7.672 18.578 33.438 1 96.56 78 LEU A CA 1
ATOM 568 C C . LEU A 1 78 ? -7.555 20.094 33.5 1 96.56 78 LEU A C 1
ATOM 570 O O . LEU A 1 78 ? -6.879 20.703 32.656 1 96.56 78 LEU A O 1
ATOM 574 N N . LEU A 1 79 ? -8.188 20.719 34.5 1 97.38 79 LEU A N 1
ATOM 575 C CA . LEU A 1 79 ? -8.25 22.172 34.562 1 97.38 79 LEU A CA 1
ATOM 576 C C . LEU A 1 79 ? -6.852 22.766 34.688 1 97.38 79 LEU A C 1
ATOM 578 O O . LEU A 1 79 ? -6.051 22.312 35.531 1 97.38 79 LEU A O 1
ATOM 582 N N . GLY A 1 80 ? -6.594 23.719 33.781 1 98.06 80 GLY A N 1
ATOM 583 C CA . GLY A 1 80 ? -5.32 24.422 33.812 1 98.06 80 GLY A CA 1
ATOM 584 C C . GLY A 1 80 ? -4.227 23.719 33.031 1 98.06 80 GLY A C 1
ATOM 585 O O . GLY A 1 80 ? -3.141 24.266 32.844 1 98.06 80 GLY A O 1
ATOM 586 N N . GLN A 1 81 ? -4.461 22.562 32.562 1 97.88 81 GLN A N 1
ATOM 587 C CA . GLN A 1 81 ? -3.459 21.766 31.844 1 97.88 81 GLN A CA 1
ATOM 588 C C . GLN A 1 81 ? -3.172 22.359 30.469 1 97.88 81 GLN A C 1
ATOM 590 O O . GLN A 1 81 ? -4.098 22.641 29.703 1 97.88 81 GLN A O 1
ATOM 595 N N . PRO A 1 82 ? -1.87 22.609 30.141 1 98.75 82 PRO A N 1
ATOM 596 C CA . PRO A 1 82 ? -1.52 22.969 28.75 1 98.75 82 PRO A CA 1
ATOM 597 C C . PRO A 1 82 ? -1.647 21.781 27.797 1 98.75 82 PRO A C 1
ATOM 599 O O . PRO A 1 82 ? -1.105 20.703 28.062 1 98.75 82 PRO A O 1
ATOM 602 N N . VAL A 1 83 ? -2.402 21.984 26.719 1 98.81 83 VAL A N 1
ATOM 603 C CA . VAL A 1 83 ? -2.73 20.875 25.828 1 98.81 83 VAL A CA 1
ATOM 604 C C . VAL A 1 83 ? -2.471 21.281 24.375 1 98.81 83 VAL A C 1
ATOM 606 O O . VAL A 1 83 ? -2.285 22.469 24.094 1 98.81 83 VAL A O 1
ATOM 609 N N . TRP A 1 84 ? -2.334 20.359 23.531 1 98.81 84 TRP A N 1
ATOM 610 C CA . TRP A 1 84 ? -2.234 20.531 22.094 1 98.81 84 TRP A CA 1
ATOM 611 C C . TRP A 1 84 ? -3.072 19.484 21.359 1 98.81 84 TRP A C 1
ATOM 613 O O . TRP A 1 84 ? -3.473 18.484 21.938 1 98.81 84 TRP A O 1
ATOM 623 N N . GLY A 1 85 ? -3.439 19.781 20.141 1 98.62 85 GLY A N 1
ATOM 624 C CA . GLY A 1 85 ? -4.219 18.812 19.375 1 98.62 85 GLY A CA 1
ATOM 625 C C . GLY A 1 85 ? -4.535 19.281 17.969 1 98.62 85 GLY A C 1
ATOM 626 O O . GLY A 1 85 ? -4.098 20.359 17.547 1 98.62 85 GLY A O 1
ATOM 627 N N . SER A 1 86 ? -5.164 18.406 17.219 1 98.75 86 SER A N 1
ATOM 628 C CA . SER A 1 86 ? -5.664 18.609 15.852 1 98.75 86 SER A CA 1
ATOM 629 C C . SER A 1 86 ? -6.816 17.656 15.547 1 98.75 86 SER A C 1
ATOM 631 O O . SER A 1 86 ? -7.055 16.703 16.297 1 98.75 86 SER A O 1
ATOM 633 N N . GLY A 1 87 ? -7.551 17.969 14.531 1 98 87 GLY A N 1
ATOM 634 C CA . GLY A 1 87 ? -8.641 17.094 14.102 1 98 87 GLY A CA 1
ATOM 635 C C . GLY A 1 87 ? -9.117 17.391 12.695 1 98 87 GLY A C 1
ATOM 636 O O . GLY A 1 87 ? -9.172 18.547 12.281 1 98 87 GLY A O 1
ATOM 637 N N . GLY A 1 88 ? -9.547 16.328 12.062 1 96.44 88 GLY A N 1
ATOM 638 C CA . GLY A 1 88 ? -10.016 16.484 10.695 1 96.44 88 GLY A CA 1
ATOM 639 C C . GLY A 1 88 ? -11.391 17.141 10.602 1 96.44 88 GLY A C 1
ATOM 640 O O . GLY A 1 88 ? -11.711 17.797 9.609 1 96.44 88 GLY A O 1
ATOM 641 N N . GLU A 1 89 ? -12.164 17.016 11.664 1 95.88 89 GLU A N 1
ATOM 642 C CA . GLU A 1 89 ? -13.508 17.578 11.664 1 95.88 89 GLU A CA 1
ATOM 643 C C . GLU A 1 89 ? -13.5 19.031 12.117 1 95.88 89 GLU A C 1
ATOM 645 O O . GLU A 1 89 ? -14.453 19.781 11.867 1 95.88 89 GLU A O 1
ATOM 650 N N . LEU A 1 90 ? -12.492 19.453 12.82 1 97.25 90 LEU A N 1
ATOM 651 C CA . LEU A 1 90 ? -12.406 20.812 13.359 1 97.25 90 LEU A CA 1
ATOM 652 C C . LEU A 1 90 ? -12.305 21.828 12.234 1 97.25 90 LEU A C 1
ATOM 654 O O . LEU A 1 90 ? -11.438 21.719 11.367 1 97.25 90 LEU A O 1
ATOM 658 N N . GLY A 1 91 ? -13.172 22.812 12.328 1 96.44 91 GLY A N 1
ATOM 659 C CA . GLY A 1 91 ? -13.125 23.891 11.344 1 96.44 91 GLY A CA 1
ATOM 660 C C . GLY A 1 91 ? -13.664 23.484 9.984 1 96.44 91 GLY A C 1
ATOM 661 O O . GLY A 1 91 ? -13.531 24.219 9.016 1 96.44 91 GLY A O 1
ATOM 662 N N . ILE A 1 92 ? -14.18 22.234 9.891 1 93.56 92 ILE A N 1
ATOM 663 C CA . ILE A 1 92 ? -14.734 21.719 8.641 1 93.56 92 ILE A CA 1
ATOM 664 C C . ILE A 1 92 ? -16.203 21.344 8.844 1 93.56 92 ILE A C 1
ATOM 666 O O . ILE A 1 92 ? -17.094 22 8.328 1 93.56 92 ILE A O 1
ATOM 670 N N . ARG A 1 93 ? -16.469 20.375 9.695 1 92.5 93 ARG A N 1
ATOM 671 C CA . ARG A 1 93 ? -17.828 19.891 9.922 1 92.5 93 ARG A CA 1
ATOM 672 C C . ARG A 1 93 ? -18.406 20.438 11.219 1 92.5 93 ARG A C 1
ATOM 674 O O . ARG A 1 93 ? -19.562 20.188 11.555 1 92.5 93 ARG A O 1
ATOM 681 N N . ARG A 1 94 ? -17.562 21.141 11.867 1 95 94 ARG A N 1
ATOM 682 C CA . ARG A 1 94 ? -17.922 21.828 13.102 1 95 94 ARG A CA 1
ATOM 683 C C . ARG A 1 94 ? -17 23.031 13.336 1 95 94 ARG A C 1
ATOM 685 O O . ARG A 1 94 ? -16.078 23.281 12.555 1 95 94 ARG A O 1
ATOM 692 N N . ASP A 1 95 ? -17.281 23.734 14.391 1 97.12 95 ASP A N 1
ATOM 693 C CA . ASP A 1 95 ? -16.453 24.875 14.734 1 97.12 95 ASP A CA 1
ATOM 694 C C . ASP A 1 95 ? -15.039 24.422 15.117 1 97.12 95 ASP A C 1
ATOM 696 O O . ASP A 1 95 ? -14.867 23.422 15.812 1 97.12 95 ASP A O 1
ATOM 700 N N . GLY A 1 96 ? -14.086 25.281 14.719 1 98 96 GLY A N 1
ATOM 701 C CA . GLY A 1 96 ? -12.695 24.906 14.898 1 98 96 GLY A CA 1
ATOM 702 C C . GLY A 1 96 ? -11.953 25.797 15.867 1 98 96 GLY A C 1
ATOM 703 O O . GLY A 1 96 ? -12.492 26.156 16.922 1 98 96 GLY A O 1
ATOM 704 N N . THR A 1 97 ? -10.766 26.109 15.5 1 98.62 97 THR A N 1
ATOM 705 C CA . THR A 1 97 ? -9.82 26.562 16.516 1 98.62 97 THR A CA 1
ATOM 706 C C . THR A 1 97 ? -9.438 28.031 16.281 1 98.62 97 THR A C 1
ATOM 708 O O . THR A 1 97 ? -8.664 28.594 17.062 1 98.62 97 THR A O 1
ATOM 711 N N . HIS A 1 98 ? -9.914 28.625 15.211 1 98.69 98 HIS A N 1
ATOM 712 C CA . HIS A 1 98 ? -9.609 30.031 14.977 1 98.69 98 HIS A CA 1
ATOM 713 C C . HIS A 1 98 ? -10.539 30.938 15.773 1 98.69 98 HIS A C 1
ATOM 715 O O . HIS A 1 98 ? -11.195 31.812 15.211 1 98.69 98 HIS A O 1
ATOM 721 N N . GLY A 1 99 ? -10.547 30.781 17.047 1 98.56 99 GLY A N 1
ATOM 722 C CA . GLY A 1 99 ? -11.273 31.484 18.094 1 98.56 99 GLY A CA 1
ATOM 723 C C . GLY A 1 99 ? -10.688 31.266 19.469 1 98.56 99 GLY A C 1
ATOM 724 O O . GLY A 1 99 ? -9.82 30.406 19.656 1 98.56 99 GLY A O 1
ATOM 725 N N . LYS A 1 100 ? -11.156 32 20.391 1 98.44 100 LYS A N 1
ATOM 726 C CA . LYS A 1 100 ? -10.602 32 21.734 1 98.44 100 LYS A CA 1
ATOM 727 C C . LYS A 1 100 ? -10.922 30.688 22.453 1 98.44 100 LYS A C 1
ATOM 729 O O . LYS A 1 100 ? -10.148 30.234 23.297 1 98.44 100 LYS A O 1
ATOM 734 N N . TYR A 1 101 ? -12.078 30.078 22.062 1 98.56 101 TYR A N 1
ATOM 735 C CA . TYR A 1 101 ? -12.492 28.891 22.781 1 98.56 101 TYR A CA 1
ATOM 736 C C . TYR A 1 101 ? -12.773 27.734 21.828 1 98.56 101 TYR A C 1
ATOM 738 O O . TYR A 1 101 ? -13.305 27.953 20.734 1 98.56 101 TYR A O 1
ATOM 746 N N . LEU A 1 102 ? -12.445 26.547 22.266 1 98.56 102 LEU A N 1
ATOM 747 C CA . LEU A 1 102 ? -12.734 25.312 21.547 1 98.56 102 LEU A CA 1
ATOM 748 C C . LEU A 1 102 ? -13.422 24.297 22.469 1 98.56 102 LEU A C 1
ATOM 750 O O . LEU A 1 102 ? -12.922 24 23.547 1 98.56 102 LEU A O 1
ATOM 754 N N . ARG A 1 103 ? -14.555 23.922 22.094 1 98.06 103 ARG A N 1
ATOM 755 C CA . ARG A 1 103 ? -15.234 22.812 22.75 1 98.06 103 ARG A CA 1
ATOM 756 C C . ARG A 1 103 ? -14.836 21.469 22.109 1 98.06 103 ARG A C 1
ATOM 758 O O . ARG A 1 103 ? -14.945 21.297 20.891 1 98.06 103 ARG A O 1
ATOM 765 N N . ILE A 1 104 ? -14.391 20.516 22.906 1 98.19 104 ILE A N 1
ATOM 766 C CA . ILE A 1 104 ? -13.93 19.25 22.344 1 98.19 104 ILE A CA 1
ATOM 767 C C . ILE A 1 104 ? -14.094 18.141 23.375 1 98.19 104 ILE A C 1
ATOM 769 O O . ILE A 1 104 ? -14.266 18.406 24.578 1 98.19 104 ILE A O 1
ATOM 773 N N . GLN A 1 105 ? -14.102 16.906 22.906 1 97.88 105 GLN A N 1
ATOM 774 C CA . GLN A 1 105 ? -14.18 15.773 23.828 1 97.88 105 GLN A CA 1
ATOM 775 C C . GLN A 1 105 ? -12.914 15.656 24.672 1 97.88 105 GLN A C 1
ATOM 777 O O . GLN A 1 105 ? -11.805 15.836 24.156 1 97.88 105 GLN A O 1
ATOM 782 N N . ALA A 1 106 ? -13.109 15.328 25.938 1 97.81 106 ALA A N 1
ATOM 783 C CA . ALA A 1 106 ? -11.977 15.156 26.844 1 97.81 106 ALA A CA 1
ATOM 784 C C . ALA A 1 106 ? -11.055 14.039 26.359 1 97.81 106 ALA A C 1
ATOM 786 O O . ALA A 1 106 ? -9.836 14.102 26.562 1 97.81 106 ALA A O 1
ATOM 787 N N . SER A 1 107 ? -11.57 13.055 25.656 1 97.31 107 SER A N 1
ATOM 788 C CA . SER A 1 107 ? -10.812 11.898 25.203 1 97.31 107 SER A CA 1
ATOM 789 C C . SER A 1 107 ? -9.82 12.281 24.109 1 97.31 107 SER A C 1
ATOM 791 O O . SER A 1 107 ? -8.875 11.539 23.828 1 97.31 107 SER A O 1
ATOM 793 N N . ALA A 1 108 ? -9.984 13.445 23.547 1 97.62 108 ALA A N 1
ATOM 794 C CA . ALA A 1 108 ? -9.141 13.867 22.438 1 97.62 108 ALA A CA 1
ATOM 795 C C . ALA A 1 108 ? -8.023 14.781 22.906 1 97.62 108 ALA A C 1
ATOM 797 O O . ALA A 1 108 ? -7.152 15.172 22.125 1 97.62 108 ALA A O 1
ATOM 798 N N . VAL A 1 109 ? -8.031 15.156 24.094 1 95.31 109 VAL A N 1
ATOM 799 C CA . VAL A 1 109 ? -7.121 16.172 24.609 1 95.31 109 VAL A CA 1
ATOM 800 C C . VAL A 1 109 ? -5.863 15.516 25.172 1 95.31 109 VAL A C 1
ATOM 802 O O . VAL A 1 109 ? -5.941 14.492 25.844 1 95.31 109 VAL A O 1
ATOM 805 N N . ARG A 1 110 ? -4.723 15.984 24.828 1 98 110 ARG A N 1
ATOM 806 C CA . ARG A 1 110 ? -3.434 15.523 25.328 1 98 110 ARG A CA 1
ATOM 807 C C . ARG A 1 110 ? -2.619 16.688 25.891 1 98 110 ARG A C 1
ATOM 809 O O . ARG A 1 110 ? -2.604 17.781 25.312 1 98 110 ARG A O 1
ATOM 816 N N . ALA A 1 111 ? -1.904 16.359 26.953 1 98.25 111 ALA A N 1
ATOM 817 C CA . ALA A 1 111 ? -0.943 17.344 27.453 1 98.25 111 ALA A CA 1
ATOM 818 C C . ALA A 1 111 ? 0.181 17.562 26.438 1 98.25 111 ALA A C 1
ATOM 820 O O . ALA A 1 111 ? 0.683 16.609 25.844 1 98.25 111 ALA A O 1
ATOM 821 N N . LYS A 1 112 ? 0.494 18.781 26.188 1 98.19 112 LYS A N 1
ATOM 822 C CA . LYS A 1 112 ? 1.66 19.031 25.344 1 98.19 112 LYS A CA 1
ATOM 823 C C . LYS A 1 112 ? 2.953 18.703 26.094 1 98.19 112 LYS A C 1
ATOM 825 O O . LYS A 1 112 ? 3.004 18.781 27.328 1 98.19 112 LYS A O 1
ATOM 830 N N . PRO A 1 113 ? 4.023 18.328 25.406 1 98.06 113 PRO A N 1
ATOM 831 C CA . PRO A 1 113 ? 5.32 18.203 26.062 1 98.06 113 PRO A CA 1
ATOM 832 C C . PRO A 1 113 ? 5.789 19.5 26.703 1 98.06 113 PRO A C 1
ATOM 834 O O . PRO A 1 113 ? 5.598 20.578 26.141 1 98.06 113 PRO A O 1
ATOM 837 N N . ALA A 1 114 ? 6.449 19.375 27.828 1 97.44 114 ALA A N 1
ATOM 838 C CA . ALA A 1 114 ? 6.938 20.547 28.547 1 97.44 114 ALA A CA 1
ATOM 839 C C . ALA A 1 114 ? 7.969 21.312 27.734 1 97.44 114 ALA A C 1
ATOM 841 O O . ALA A 1 114 ? 8.086 22.531 27.844 1 97.44 114 ALA A O 1
ATOM 842 N N . SER A 1 115 ? 8.602 20.609 26.875 1 97.12 115 SER A N 1
ATOM 843 C CA . SER A 1 115 ? 9.695 21.172 26.094 1 97.12 115 SER A CA 1
ATOM 844 C C . SER A 1 115 ? 9.172 22.031 24.953 1 97.12 115 SER A C 1
ATOM 846 O O . SER A 1 115 ? 9.945 22.734 24.297 1 97.12 115 SER A O 1
ATOM 848 N N . VAL A 1 116 ? 7.918 22.062 24.719 1 98.06 116 VAL A N 1
ATOM 849 C CA . VAL A 1 116 ? 7.328 22.797 23.609 1 98.06 116 VAL A CA 1
ATOM 850 C C . VAL A 1 116 ? 6.484 23.953 24.156 1 98.06 116 VAL A C 1
ATOM 852 O O . VAL A 1 116 ? 5.609 23.75 25 1 98.06 116 VAL A O 1
ATOM 855 N N . SER A 1 117 ? 6.738 25.156 23.703 1 98.06 117 SER A N 1
ATOM 856 C CA . SER A 1 117 ? 5.941 26.297 24.141 1 98.06 117 SER A CA 1
ATOM 857 C C . SER A 1 117 ? 4.512 26.203 23.625 1 98.06 117 SER A C 1
ATOM 859 O O . SER A 1 117 ? 4.246 25.531 22.625 1 98.06 117 SER A O 1
ATOM 861 N N . LEU A 1 118 ? 3.629 26.859 24.266 1 97.5 118 LEU A N 1
ATOM 862 C CA . LEU A 1 118 ? 2.238 26.891 23.828 1 97.5 118 LEU A CA 1
ATOM 863 C C . LEU A 1 118 ? 2.127 27.438 22.422 1 97.5 118 LEU A C 1
ATOM 865 O O . LEU A 1 118 ? 1.36 26.922 21.594 1 97.5 118 LEU A O 1
ATOM 869 N N . LEU A 1 119 ? 2.898 28.469 22.141 1 97.88 119 LEU A N 1
ATOM 870 C CA . LEU A 1 119 ? 2.895 29.078 20.812 1 97.88 119 LEU A CA 1
ATOM 871 C C . LEU A 1 119 ? 3.322 28.062 19.75 1 97.88 119 LEU A C 1
ATOM 873 O O . LEU A 1 119 ? 2.641 27.891 18.734 1 97.88 119 LEU A O 1
ATOM 877 N N . GLU A 1 120 ? 4.352 27.328 20 1 98.19 120 GLU A N 1
ATOM 878 C CA . GLU A 1 120 ? 4.879 26.359 19.062 1 98.19 120 GLU A CA 1
ATOM 879 C C . GLU A 1 120 ? 3.971 25.125 18.969 1 98.19 120 GLU A C 1
ATOM 881 O O . GLU A 1 120 ? 3.838 24.531 17.891 1 98.19 120 GLU A O 1
ATOM 886 N N . ALA A 1 121 ? 3.359 24.781 20.078 1 98.56 121 ALA A N 1
ATOM 887 C CA . ALA A 1 121 ? 2.521 23.578 20.141 1 98.56 121 ALA A CA 1
ATOM 888 C C . ALA A 1 121 ? 1.342 23.688 19.172 1 98.56 121 ALA A C 1
ATOM 890 O O . ALA A 1 121 ? 0.968 22.703 18.531 1 98.56 121 ALA A O 1
ATOM 891 N N . GLY A 1 122 ? 0.79 24.859 19.047 1 98.25 122 GLY A N 1
ATOM 892 C CA . GLY A 1 122 ? -0.332 25.062 18.141 1 98.25 122 GLY A CA 1
ATOM 893 C C . GLY A 1 122 ? 0.055 24.969 16.672 1 98.25 122 GLY A C 1
ATOM 894 O O . GLY A 1 122 ? -0.812 24.906 15.805 1 98.25 122 GLY A O 1
ATOM 895 N N . ALA A 1 123 ? 1.382 24.938 16.391 1 97.19 123 ALA A N 1
ATOM 896 C CA . A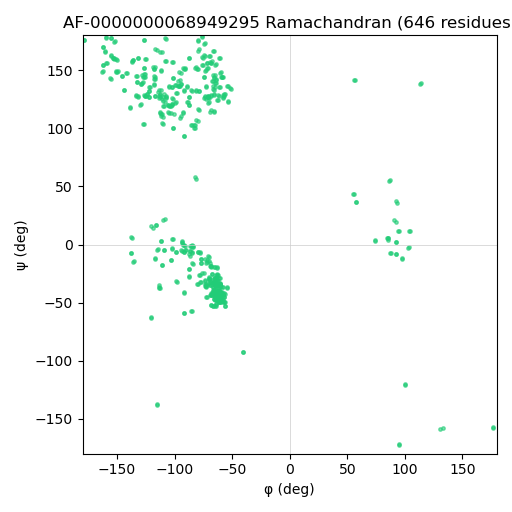LA A 1 123 ? 1.897 24.922 15.031 1 97.19 123 ALA A CA 1
ATOM 897 C C . ALA A 1 123 ? 2.33 23.531 14.609 1 97.19 123 ALA A C 1
ATOM 899 O O . ALA A 1 123 ? 2.797 23.328 13.484 1 97.19 123 ALA A O 1
ATOM 900 N N . VAL A 1 124 ? 2.135 22.469 15.414 1 98.25 124 VAL A N 1
ATOM 901 C CA . VAL A 1 124 ? 2.688 21.125 15.219 1 98.25 124 VAL A CA 1
ATOM 902 C C . VAL A 1 124 ? 1.699 20.281 14.43 1 98.25 124 VAL A C 1
ATOM 904 O O . VAL A 1 124 ? 2.084 19.578 13.492 1 98.25 124 VAL A O 1
ATOM 907 N N . GLY A 1 125 ? 0.384 20.328 14.68 1 97.94 125 GLY A N 1
ATOM 908 C CA . GLY A 1 125 ? -0.72 19.422 14.414 1 97.94 125 GLY A CA 1
ATOM 909 C C . GLY A 1 125 ? -0.643 18.781 13.039 1 97.94 125 GLY A C 1
ATOM 910 O O . GLY A 1 125 ? 0.045 17.781 12.859 1 97.94 125 GLY A O 1
ATOM 911 N N . VAL A 1 126 ? -1.24 19.344 12.07 1 98.62 126 VAL A N 1
ATOM 912 C CA . VAL A 1 126 ? -1.506 18.75 10.766 1 98.62 126 VAL A CA 1
ATOM 913 C C . VAL A 1 126 ? -0.193 18.312 10.117 1 98.62 126 VAL A C 1
ATOM 915 O O . VAL A 1 126 ? -0.071 17.172 9.664 1 98.62 126 VAL A O 1
ATOM 918 N N . PRO A 1 127 ? 0.876 19.078 10.141 1 98.62 127 PRO A N 1
ATOM 919 C CA . PRO A 1 127 ? 2.082 18.641 9.43 1 98.62 127 PRO A CA 1
ATOM 920 C C . PRO A 1 127 ? 2.703 17.391 10.023 1 98.62 127 PRO A C 1
ATOM 922 O O . PRO A 1 127 ? 2.98 16.422 9.297 1 98.62 127 PRO A O 1
ATOM 925 N N . PHE A 1 128 ? 2.865 17.328 11.367 1 98.88 128 PHE A N 1
ATOM 926 C CA . PHE A 1 128 ? 3.51 16.172 11.984 1 98.88 128 PHE A CA 1
ATOM 927 C C . PHE A 1 128 ? 2.588 14.969 11.969 1 98.88 128 PHE A C 1
ATOM 929 O O . PHE A 1 128 ? 3.049 13.828 11.812 1 98.88 128 PHE A O 1
ATOM 936 N N . ILE A 1 129 ? 1.315 15.227 12.133 1 98.88 129 ILE A N 1
ATOM 937 C CA . ILE A 1 129 ? 0.353 14.133 12.102 1 98.88 129 ILE A CA 1
ATOM 938 C C . ILE A 1 129 ? 0.313 13.516 10.711 1 98.88 129 ILE A C 1
ATOM 940 O O . ILE A 1 129 ? 0.311 12.289 10.562 1 98.88 129 ILE A O 1
ATOM 944 N N . THR A 1 130 ? 0.287 14.344 9.695 1 98.88 130 THR A N 1
ATOM 945 C CA . THR A 1 130 ? 0.299 13.867 8.32 1 98.88 130 THR A CA 1
ATOM 946 C C . THR A 1 130 ? 1.571 13.078 8.031 1 98.88 130 THR A C 1
ATOM 948 O O . THR A 1 130 ? 1.515 11.984 7.465 1 98.88 130 THR A O 1
ATOM 951 N N . ALA A 1 131 ? 2.717 13.625 8.461 1 98.94 131 ALA A N 1
ATOM 952 C CA . ALA A 1 131 ? 4 12.953 8.258 1 98.94 131 ALA A CA 1
ATOM 953 C C . ALA A 1 131 ? 4.016 11.586 8.93 1 98.94 131 ALA A C 1
ATOM 955 O O . ALA A 1 131 ? 4.355 10.586 8.297 1 98.94 131 ALA A O 1
ATOM 956 N N . TYR A 1 132 ? 3.609 11.57 10.172 1 98.94 132 TYR A N 1
ATOM 957 C CA . TYR A 1 132 ? 3.654 10.336 10.953 1 98.94 132 TYR A CA 1
ATOM 958 C C . TYR A 1 132 ? 2.717 9.289 10.359 1 98.94 132 TYR A C 1
ATOM 960 O O . TYR A 1 132 ? 3.096 8.125 10.203 1 98.94 132 TYR A O 1
ATOM 968 N N . GLU A 1 133 ? 1.512 9.719 10.078 1 98.88 133 GLU A N 1
ATOM 969 C CA . GLU A 1 133 ? 0.523 8.766 9.57 1 98.88 133 GLU A CA 1
ATOM 970 C C . GLU A 1 133 ? 0.976 8.156 8.25 1 98.88 133 GLU A C 1
ATOM 972 O O . GLU A 1 133 ? 0.807 6.953 8.031 1 98.88 133 GLU A O 1
ATOM 977 N N . GLY A 1 134 ? 1.526 8.969 7.359 1 98.94 134 GLY A N 1
ATOM 978 C CA . GLY A 1 134 ? 2.072 8.438 6.121 1 98.94 134 GLY A CA 1
ATOM 979 C C . GLY A 1 134 ? 3.178 7.422 6.348 1 98.94 134 GLY A C 1
ATOM 980 O O . GLY A 1 134 ? 3.15 6.328 5.773 1 98.94 134 GLY A O 1
ATOM 981 N N . LEU A 1 135 ? 4.141 7.785 7.215 1 98.94 135 LEU A N 1
ATOM 982 C CA . LEU A 1 135 ? 5.254 6.887 7.504 1 98.94 135 LEU A CA 1
ATOM 983 C C . LEU A 1 135 ? 4.762 5.598 8.156 1 98.94 135 LEU A C 1
ATOM 985 O O . LEU A 1 135 ? 5.234 4.508 7.824 1 98.94 135 LEU A O 1
ATOM 989 N N . ARG A 1 136 ? 3.826 5.73 9.062 1 98.75 136 ARG A N 1
ATOM 990 C CA . ARG A 1 136 ? 3.279 4.555 9.734 1 98.75 136 ARG A CA 1
ATOM 991 C C . ARG A 1 136 ? 2.65 3.594 8.734 1 98.75 136 ARG A C 1
ATOM 993 O O . ARG A 1 136 ? 2.93 2.393 8.758 1 98.75 136 ARG A O 1
ATOM 1000 N N . ARG A 1 137 ? 1.83 4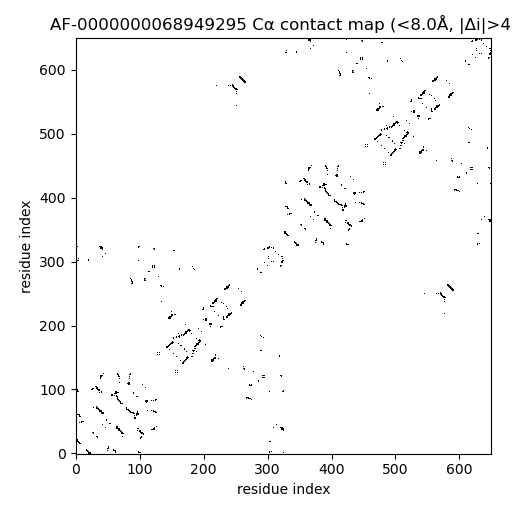.086 7.844 1 98.44 137 ARG A N 1
ATOM 1001 C CA . ARG A 1 137 ? 1.146 3.248 6.867 1 98.44 137 ARG A CA 1
ATOM 1002 C C . ARG A 1 137 ? 2.137 2.648 5.875 1 98.44 137 ARG A C 1
ATOM 1004 O O . ARG A 1 137 ? 1.884 1.583 5.305 1 98.44 137 ARG A O 1
ATOM 1011 N N . ALA A 1 138 ? 3.266 3.307 5.691 1 98.69 138 ALA A N 1
ATOM 1012 C CA . ALA A 1 138 ? 4.293 2.814 4.777 1 98.69 138 ALA A CA 1
ATOM 1013 C C . ALA A 1 138 ? 5.227 1.831 5.48 1 98.69 138 ALA A C 1
ATOM 1015 O O . ALA A 1 138 ? 6.145 1.289 4.863 1 98.69 138 ALA A O 1
ATOM 1016 N N . GLY A 1 139 ? 5.098 1.621 6.812 1 98.12 139 GLY A N 1
ATOM 1017 C CA . GLY A 1 139 ? 5.895 0.65 7.547 1 98.12 139 GLY A CA 1
ATOM 1018 C C . GLY A 1 139 ? 6.992 1.285 8.383 1 98.12 139 GLY A C 1
ATOM 1019 O O . GLY A 1 139 ? 7.875 0.59 8.891 1 98.12 139 GLY A O 1
ATOM 1020 N N . MET A 1 140 ? 7.02 2.613 8.578 1 98.75 140 MET A N 1
ATOM 1021 C CA . MET A 1 140 ? 7.992 3.383 9.352 1 98.75 140 MET A CA 1
ATOM 1022 C C . MET A 1 140 ? 9.406 3.133 8.844 1 98.75 140 MET A C 1
ATOM 1024 O O . MET A 1 140 ? 9.75 2.008 8.477 1 98.75 140 MET A O 1
ATOM 1028 N N . PRO A 1 141 ? 10.234 4.102 8.797 1 98.06 141 PRO A N 1
ATOM 1029 C CA . PRO A 1 141 ? 11.648 3.855 8.5 1 98.06 141 PRO A CA 1
ATOM 1030 C C . PRO A 1 141 ? 12.383 3.197 9.664 1 98.06 141 PRO A C 1
ATOM 1032 O O . PRO A 1 141 ? 11.992 3.363 10.82 1 98.06 141 PRO A O 1
ATOM 1035 N N . GLN A 1 142 ? 13.367 2.428 9.344 1 97.31 142 GLN A N 1
ATOM 1036 C CA . GLN A 1 142 ? 14.281 1.837 10.312 1 97.31 142 GLN A CA 1
ATOM 1037 C C . GLN A 1 142 ? 15.688 2.42 10.172 1 97.31 142 GLN A C 1
ATOM 1039 O O . GLN A 1 142 ? 15.977 3.121 9.195 1 97.31 142 GLN A O 1
ATOM 1044 N N . ALA A 1 143 ? 16.5 2.133 11.234 1 97.81 143 ALA A N 1
ATOM 1045 C CA . ALA A 1 143 ? 17.891 2.543 11.102 1 97.81 143 ALA A CA 1
ATOM 1046 C C . ALA A 1 143 ? 18.516 1.989 9.82 1 97.81 143 ALA A C 1
ATOM 1048 O O . ALA A 1 143 ? 18.391 0.796 9.531 1 97.81 143 ALA A O 1
ATOM 1049 N N . GLY A 1 144 ? 19 2.891 9.016 1 96.75 144 GLY A N 1
ATOM 1050 C CA . GLY A 1 144 ? 19.641 2.477 7.781 1 96.75 144 GLY A CA 1
ATOM 1051 C C . GLY A 1 144 ? 18.719 2.557 6.578 1 96.75 144 GLY A C 1
ATOM 1052 O O . GLY A 1 144 ? 19.172 2.445 5.434 1 96.75 144 GLY A O 1
ATOM 1053 N N . SER A 1 145 ? 17.453 2.74 6.766 1 97.94 145 SER A N 1
ATOM 1054 C CA . SER A 1 145 ? 16.547 2.947 5.648 1 97.94 145 SER A CA 1
ATOM 1055 C C . SER A 1 145 ? 16.922 4.188 4.844 1 97.94 145 SER A C 1
ATOM 1057 O O . SER A 1 145 ? 17.484 5.145 5.395 1 97.94 145 SER A O 1
ATOM 1059 N N . THR A 1 146 ? 16.672 4.133 3.594 1 98.81 146 THR A N 1
ATOM 1060 C CA . THR A 1 146 ? 16.766 5.312 2.738 1 98.81 146 THR A CA 1
ATOM 1061 C C . THR A 1 146 ? 15.383 5.918 2.5 1 98.81 146 THR A C 1
ATOM 1063 O O . THR A 1 146 ? 14.492 5.242 1.987 1 98.81 146 THR A O 1
ATOM 1066 N N . VAL A 1 147 ? 15.219 7.184 2.855 1 98.94 147 VAL A N 1
ATOM 1067 C CA . VAL A 1 147 ? 13.953 7.883 2.688 1 98.94 147 VAL A CA 1
ATOM 1068 C C . VAL A 1 147 ? 14.125 9.047 1.719 1 98.94 147 VAL A C 1
ATOM 1070 O O . VAL A 1 147 ? 15.07 9.828 1.844 1 98.94 147 VAL A O 1
ATOM 1073 N N . LEU A 1 148 ? 13.305 9.125 0.717 1 99 148 LEU A N 1
ATOM 1074 C CA . LEU A 1 148 ? 13.242 10.242 -0.224 1 99 148 LEU A CA 1
ATOM 1075 C C . LEU A 1 148 ? 12.016 11.109 0.039 1 99 148 LEU A C 1
ATOM 1077 O O . LEU A 1 148 ? 10.883 10.617 0.01 1 99 148 LEU A O 1
ATOM 1081 N N . VAL A 1 149 ? 12.219 12.328 0.329 1 98.94 149 VAL A N 1
ATOM 1082 C CA . VAL A 1 149 ? 11.133 13.266 0.605 1 98.94 149 VAL A CA 1
ATOM 1083 C C . VAL A 1 149 ? 11.047 14.297 -0.519 1 98.94 149 VAL A C 1
ATOM 1085 O O . VAL A 1 149 ? 11.945 15.125 -0.686 1 98.94 149 VAL A O 1
ATOM 1088 N N . CYS A 1 150 ? 9.953 14.25 -1.292 1 98.81 150 CYS A N 1
ATOM 1089 C CA . CYS A 1 150 ? 9.695 15.266 -2.309 1 98.81 150 CYS A CA 1
ATOM 1090 C C . CYS A 1 150 ? 8.938 16.438 -1.718 1 98.81 150 CYS A C 1
ATOM 1092 O O . CYS A 1 150 ? 7.789 16.297 -1.292 1 98.81 150 CYS A O 1
ATOM 1094 N N . GLY A 1 151 ? 9.523 17.609 -1.788 1 97.75 151 GLY A N 1
ATOM 1095 C CA . GLY A 1 151 ? 9.023 18.75 -1.047 1 97.75 151 GLY A CA 1
ATOM 1096 C C . GLY A 1 151 ? 9.562 18.828 0.371 1 97.75 151 GLY A C 1
ATOM 1097 O O . GLY A 1 151 ? 8.789 18.953 1.325 1 97.75 151 GLY A O 1
ATOM 1098 N N . GLY A 1 152 ? 10.875 18.812 0.47 1 97.88 152 GLY A N 1
ATOM 1099 C CA . GLY A 1 152 ? 11.523 18.656 1.758 1 97.88 152 GLY A CA 1
ATOM 1100 C C . GLY A 1 152 ? 11.367 19.859 2.668 1 97.88 152 GLY A C 1
ATOM 1101 O O . GLY A 1 152 ? 11.352 19.719 3.893 1 97.88 152 GLY A O 1
ATOM 1102 N N . ASN A 1 153 ? 11.25 21.031 2.078 1 97.5 153 ASN A N 1
ATOM 1103 C CA . ASN A 1 153 ? 11.234 22.234 2.896 1 97.5 153 ASN A CA 1
ATOM 1104 C C . ASN A 1 153 ? 9.812 22.672 3.236 1 97.5 153 ASN A C 1
ATOM 1106 O O . ASN A 1 153 ? 9.609 23.625 3.996 1 97.5 153 ASN A O 1
ATOM 1110 N N . GLY A 1 154 ? 8.773 21.953 2.65 1 96.5 154 GLY A N 1
ATOM 1111 C CA . GLY A 1 154 ? 7.43 22.141 3.17 1 96.5 154 GLY A CA 1
ATOM 1112 C C . GLY A 1 154 ? 7.258 21.625 4.586 1 96.5 154 GLY A C 1
ATOM 1113 O O . GLY A 1 154 ? 8.102 20.875 5.086 1 96.5 154 GLY A O 1
ATOM 1114 N N . LYS A 1 155 ? 6.191 22 5.203 1 97.62 155 LYS A N 1
ATOM 1115 C CA . LYS A 1 155 ? 6.031 21.672 6.617 1 97.62 155 LYS A CA 1
ATOM 1116 C C . LYS A 1 155 ? 5.879 20.156 6.82 1 97.62 155 LYS A C 1
ATOM 1118 O O . LYS A 1 155 ? 6.469 19.594 7.738 1 97.62 155 LYS A O 1
ATOM 1123 N N . VAL A 1 156 ? 5.09 19.516 5.969 1 98.38 156 VAL A N 1
ATOM 1124 C CA . VAL A 1 156 ? 4.984 18.062 6.082 1 98.38 156 VAL A CA 1
ATOM 1125 C C . VAL A 1 156 ? 6.324 17.422 5.73 1 98.38 156 VAL A C 1
ATOM 1127 O O . VAL A 1 156 ? 6.727 16.438 6.348 1 98.38 156 VAL A O 1
ATOM 1130 N N . GLY A 1 157 ? 6.988 17.938 4.719 1 98.56 157 GLY A N 1
ATOM 1131 C CA . GLY A 1 157 ? 8.32 17.469 4.375 1 98.56 157 GLY A CA 1
ATOM 1132 C C . GLY A 1 157 ? 9.305 17.578 5.523 1 98.56 157 GLY A C 1
ATOM 1133 O O . GLY A 1 157 ? 10 16.609 5.844 1 98.56 157 GLY A O 1
ATOM 1134 N N . GLN A 1 158 ? 9.367 18.719 6.152 1 98.62 158 GLN A N 1
ATOM 1135 C CA . GLN A 1 158 ? 10.258 18.922 7.289 1 98.62 158 GLN A CA 1
ATOM 1136 C C . GLN A 1 158 ? 9.922 17.969 8.43 1 98.62 158 GLN A C 1
ATOM 1138 O O . GLN A 1 158 ? 10.812 17.391 9.062 1 98.62 158 GLN A O 1
ATOM 1143 N N . ALA A 1 159 ? 8.609 17.828 8.703 1 98.88 159 ALA A N 1
ATOM 1144 C CA . ALA A 1 159 ? 8.195 16.891 9.742 1 98.88 159 ALA A CA 1
ATOM 1145 C C . ALA A 1 159 ? 8.633 15.469 9.414 1 98.88 159 ALA A C 1
ATOM 1147 O O . ALA A 1 159 ? 9.133 14.742 10.281 1 98.88 159 ALA A O 1
ATOM 1148 N N . THR A 1 160 ? 8.492 15.055 8.172 1 98.94 160 THR A N 1
ATOM 1149 C CA . THR A 1 160 ? 8.898 13.734 7.711 1 98.94 160 THR A CA 1
ATOM 1150 C C . THR A 1 160 ? 10.398 13.523 7.91 1 98.94 160 THR A C 1
ATOM 1152 O O . THR A 1 160 ? 10.82 12.492 8.43 1 98.94 160 THR A O 1
ATOM 1155 N N . ILE A 1 161 ? 11.164 14.523 7.516 1 98.94 161 ILE A N 1
ATOM 1156 C CA . ILE A 1 161 ? 12.625 14.445 7.605 1 98.94 161 ILE A CA 1
ATOM 1157 C C . ILE A 1 161 ? 13.039 14.328 9.07 1 98.94 161 ILE A C 1
ATOM 1159 O O . ILE A 1 161 ? 13.914 13.523 9.406 1 98.94 161 ILE A O 1
ATOM 1163 N N . GLN A 1 162 ? 12.391 15.078 9.953 1 98.88 162 GLN A N 1
ATOM 1164 C CA . GLN A 1 162 ? 12.711 14.984 11.367 1 98.88 162 GLN A CA 1
ATOM 1165 C C . GLN A 1 162 ? 12.453 13.578 11.898 1 98.88 162 GLN A C 1
ATOM 1167 O O . GLN A 1 162 ? 13.32 12.984 12.539 1 98.88 162 GLN A O 1
ATOM 1172 N N . ILE A 1 163 ? 11.273 13.039 11.609 1 98.94 163 ILE A N 1
ATOM 1173 C CA . ILE A 1 163 ? 10.906 11.719 12.117 1 98.94 163 ILE A CA 1
ATOM 1174 C C . ILE A 1 163 ? 11.852 10.664 11.547 1 98.94 163 ILE A C 1
ATOM 1176 O O . ILE A 1 163 ? 12.375 9.828 12.281 1 98.94 163 ILE A O 1
ATOM 1180 N N . ALA A 1 164 ? 12.109 10.695 10.25 1 98.88 164 ALA A N 1
ATOM 1181 C CA . ALA A 1 164 ? 12.938 9.695 9.578 1 98.88 164 ALA A CA 1
ATOM 1182 C C . ALA A 1 164 ? 14.367 9.711 10.117 1 98.88 164 ALA A C 1
ATOM 1184 O O . ALA A 1 164 ? 14.93 8.664 10.438 1 98.88 164 ALA A O 1
ATOM 1185 N N . THR A 1 165 ? 14.969 10.922 10.242 1 98.75 165 THR A N 1
ATOM 1186 C CA . THR A 1 165 ? 16.344 11.016 10.719 1 98.75 165 THR A CA 1
ATOM 1187 C C . THR A 1 165 ? 16.422 10.641 12.195 1 98.75 165 THR A C 1
ATOM 1189 O O . THR A 1 165 ? 17.406 10.039 12.633 1 98.75 165 THR A O 1
ATOM 1192 N N . ALA A 1 166 ? 15.391 10.977 12.953 1 98.69 166 ALA A N 1
ATOM 1193 C CA . ALA A 1 166 ? 15.359 10.594 14.359 1 98.69 166 ALA A CA 1
ATOM 1194 C C . ALA A 1 166 ? 15.352 9.07 14.508 1 98.69 166 ALA A C 1
ATOM 1196 O O . ALA A 1 166 ? 15.859 8.539 15.5 1 98.69 166 ALA A O 1
ATOM 1197 N N . LEU A 1 167 ? 14.852 8.375 13.523 1 98.38 167 LEU A N 1
ATOM 1198 C CA . LEU A 1 167 ? 14.773 6.922 13.555 1 98.38 167 LEU A CA 1
ATOM 1199 C C . LEU A 1 167 ? 16 6.301 12.891 1 98.38 167 LEU A C 1
ATOM 1201 O O . LEU A 1 167 ? 16.062 5.082 12.719 1 98.38 167 LEU A O 1
ATOM 1205 N N . GLY A 1 168 ? 16.906 7.117 12.461 1 98.31 168 GLY A N 1
ATOM 1206 C CA . GLY A 1 168 ? 18.188 6.629 11.984 1 98.31 168 GLY A CA 1
ATOM 1207 C C . GLY A 1 168 ? 18.234 6.43 10.484 1 98.31 168 GLY A C 1
ATOM 1208 O O . GLY A 1 168 ? 19.172 5.809 9.961 1 98.31 168 GLY A O 1
ATOM 1209 N N . ALA A 1 169 ? 17.266 6.922 9.781 1 98.56 169 ALA A N 1
ATOM 1210 C CA . ALA A 1 169 ? 17.25 6.773 8.328 1 98.56 169 ALA A CA 1
ATOM 1211 C C . ALA A 1 169 ? 18.156 7.793 7.656 1 98.56 169 ALA A C 1
ATOM 1213 O O . ALA A 1 169 ? 18.406 8.867 8.203 1 98.56 169 ALA A O 1
ATOM 1214 N N . ARG A 1 170 ? 18.672 7.418 6.527 1 98.25 170 ARG A N 1
ATOM 1215 C CA . ARG A 1 170 ? 19.281 8.359 5.598 1 98.25 170 ARG A CA 1
ATOM 1216 C C . ARG A 1 170 ? 18.234 9.062 4.75 1 98.25 170 ARG A C 1
ATOM 1218 O O . ARG A 1 170 ? 17.375 8.406 4.156 1 98.25 170 ARG A O 1
ATOM 1225 N N . VAL A 1 171 ? 18.344 10.398 4.645 1 98.88 171 VAL A N 1
ATOM 1226 C CA . VAL A 1 171 ? 17.25 11.109 3.988 1 98.88 171 VAL A CA 1
ATOM 1227 C C . VAL A 1 171 ? 17.781 11.891 2.791 1 98.88 171 VAL A C 1
ATOM 1229 O O . VAL A 1 171 ? 18.797 12.586 2.896 1 98.88 171 VAL A O 1
ATOM 1232 N N . PHE A 1 172 ? 17.172 11.672 1.648 1 98.94 172 PHE A N 1
ATOM 1233 C CA . PHE A 1 172 ? 17.234 12.578 0.51 1 98.94 172 PHE A CA 1
ATOM 1234 C C . PHE A 1 172 ? 16.016 13.5 0.493 1 98.94 172 PHE A C 1
ATOM 1236 O O . PHE A 1 172 ? 14.891 13.055 0.749 1 98.94 172 PHE A O 1
ATOM 1243 N N . ALA A 1 173 ? 16.188 14.773 0.231 1 98.88 173 ALA A N 1
ATOM 1244 C CA . ALA A 1 173 ? 15.086 15.719 0.125 1 98.88 173 ALA A CA 1
ATOM 1245 C C . ALA A 1 173 ? 15.164 16.516 -1.179 1 98.88 173 ALA A C 1
ATOM 1247 O O . ALA A 1 173 ? 16.25 16.906 -1.608 1 98.88 173 ALA A O 1
ATOM 1248 N N . VAL A 1 174 ? 14.008 16.688 -1.768 1 98.81 174 VAL A N 1
ATOM 1249 C CA . VAL A 1 174 ? 13.938 17.328 -3.076 1 98.81 174 VAL A CA 1
ATOM 1250 C C . VAL A 1 174 ? 13.25 18.688 -2.951 1 98.81 174 VAL A C 1
ATOM 1252 O O . VAL A 1 174 ? 12.227 18.812 -2.273 1 98.81 174 VAL A O 1
ATOM 1255 N N . GLU A 1 175 ? 13.805 19.688 -3.533 1 97.88 175 GLU A N 1
ATOM 1256 C CA . GLU A 1 175 ? 13.148 20.969 -3.803 1 97.88 175 GLU A CA 1
ATOM 1257 C C . GLU A 1 175 ? 13.234 21.328 -5.281 1 97.88 175 GLU A C 1
ATOM 1259 O O . GLU A 1 175 ? 14.047 20.766 -6.02 1 97.88 175 GLU A O 1
ATOM 1264 N N . ARG A 1 176 ? 12.344 22.219 -5.762 1 96.38 176 ARG A N 1
ATOM 1265 C CA . ARG A 1 176 ? 12.266 22.609 -7.168 1 96.38 176 ARG A CA 1
ATOM 1266 C C . ARG A 1 176 ? 13.578 23.219 -7.648 1 96.38 176 ARG A C 1
ATOM 1268 O O . ARG A 1 176 ? 14.023 22.938 -8.766 1 96.38 176 ARG A O 1
ATOM 1275 N N . THR A 1 177 ? 14.18 24.078 -6.727 1 96.38 177 THR A N 1
ATOM 1276 C CA . THR A 1 177 ? 15.445 24.734 -7.012 1 96.38 177 THR A CA 1
ATOM 1277 C C . THR A 1 177 ? 16.453 24.469 -5.898 1 96.38 177 THR A C 1
ATOM 1279 O O . THR A 1 177 ? 16.156 23.781 -4.926 1 96.38 177 THR A O 1
ATOM 1282 N N . ALA A 1 178 ? 17.625 24.969 -6.141 1 96.25 178 ALA A N 1
ATOM 1283 C CA . ALA A 1 178 ? 18.688 24.797 -5.156 1 96.25 178 ALA A CA 1
ATOM 1284 C C . ALA A 1 178 ? 18.375 25.531 -3.863 1 96.25 178 ALA A C 1
ATOM 1286 O O . ALA A 1 178 ? 18.219 26.766 -3.865 1 96.25 178 ALA A O 1
ATOM 1287 N N . GLU A 1 179 ? 18.172 24.844 -2.793 1 95.38 179 GLU A N 1
ATOM 1288 C CA . GLU A 1 179 ? 17.922 25.375 -1.459 1 95.38 179 GLU A CA 1
ATOM 1289 C C . GLU A 1 179 ? 18.531 24.484 -0.383 1 95.38 179 GLU A C 1
ATOM 1291 O O . GLU A 1 179 ? 18.656 23.266 -0.565 1 95.38 179 GLU A O 1
ATOM 1296 N N . ALA A 1 180 ? 19 25.141 0.66 1 96.88 180 ALA A N 1
ATOM 1297 C CA . ALA A 1 180 ? 19.422 24.375 1.827 1 96.88 180 ALA A CA 1
ATOM 1298 C C . ALA A 1 180 ? 18.203 23.875 2.611 1 96.88 180 ALA A C 1
ATOM 1300 O O . ALA A 1 180 ? 17.125 24.438 2.523 1 96.88 180 ALA A O 1
ATOM 1301 N N . TYR A 1 181 ? 18.422 22.797 3.316 1 97.94 181 TYR A N 1
ATOM 1302 C CA . TYR A 1 181 ? 17.391 22.312 4.215 1 97.94 181 TYR A CA 1
ATOM 1303 C C . TYR A 1 181 ? 17.141 23.312 5.348 1 97.94 181 TYR A C 1
ATOM 1305 O O . TYR A 1 181 ? 18.094 23.781 5.98 1 97.94 181 TYR A O 1
ATOM 1313 N N . ARG A 1 182 ? 15.906 23.562 5.645 1 95.94 182 ARG A N 1
ATOM 1314 C CA . ARG A 1 182 ? 15.57 24.641 6.559 1 95.94 182 ARG A CA 1
ATOM 1315 C C . ARG A 1 182 ? 15.062 24.109 7.891 1 95.94 182 ARG A C 1
ATOM 1317 O O . ARG A 1 182 ? 14.812 24.875 8.82 1 95.94 182 ARG A O 1
ATOM 1324 N N . GLY A 1 183 ? 14.898 22.828 8.047 1 96.94 183 GLY A N 1
ATOM 1325 C CA . GLY A 1 183 ? 14.273 22.281 9.242 1 96.94 183 GLY A CA 1
ATOM 1326 C C . GLY A 1 183 ? 15.258 21.578 10.156 1 96.94 183 GLY A C 1
ATOM 1327 O O . GLY A 1 183 ? 16.469 21.594 9.906 1 96.94 183 GLY A O 1
ATOM 1328 N N . HIS A 1 184 ? 14.797 21.125 11.219 1 98 184 HIS A N 1
ATOM 1329 C CA . HIS A 1 184 ? 15.57 20.312 12.148 1 98 184 HIS A CA 1
ATOM 1330 C C . HIS A 1 184 ? 15.758 18.906 11.609 1 98 184 HIS A C 1
ATOM 1332 O O . HIS A 1 184 ? 14.859 18.359 10.961 1 98 184 HIS A O 1
ATOM 1338 N N . ALA A 1 185 ? 16.906 18.312 11.859 1 98.5 185 ALA A N 1
ATOM 1339 C CA . ALA A 1 185 ? 17.172 16.906 11.531 1 98.5 185 ALA A CA 1
ATOM 1340 C C . ALA A 1 185 ? 18.188 16.312 12.492 1 98.5 185 ALA A C 1
ATOM 1342 O O . ALA A 1 185 ? 19.078 17 12.977 1 98.5 185 ALA A O 1
ATOM 1343 N N . SER A 1 186 ? 18.047 15.016 12.727 1 97.81 186 SER A N 1
ATOM 1344 C CA . SER A 1 186 ? 18.969 14.289 13.602 1 97.81 186 SER A CA 1
ATOM 1345 C C . SER A 1 186 ? 20.109 13.656 12.797 1 97.81 186 SER A C 1
ATOM 1347 O O . SER A 1 186 ? 20.922 12.914 13.352 1 97.81 186 SER A O 1
ATOM 1349 N N . GLY A 1 187 ? 20.141 13.805 11.547 1 95.75 187 GLY A N 1
ATOM 1350 C CA . GLY A 1 187 ? 21.156 13.328 10.625 1 95.75 187 GLY A CA 1
ATOM 1351 C C . GLY A 1 187 ? 21.266 14.18 9.375 1 95.75 187 GLY A C 1
ATOM 1352 O O . GLY A 1 187 ? 20.578 15.195 9.242 1 95.75 187 GLY A O 1
ATOM 1353 N N . ASP A 1 188 ? 22.203 13.891 8.57 1 93.38 188 ASP A N 1
ATOM 1354 C CA . ASP A 1 188 ? 22.406 14.656 7.344 1 93.38 188 ASP A CA 1
ATOM 1355 C C . ASP A 1 188 ? 21.219 14.508 6.398 1 93.38 188 ASP A C 1
ATOM 1357 O O . ASP A 1 188 ? 20.641 13.422 6.289 1 93.38 188 ASP A O 1
ATOM 1361 N N . VAL A 1 189 ? 20.844 15.594 5.793 1 98.44 189 VAL A N 1
ATOM 1362 C CA . VAL A 1 189 ? 19.828 15.625 4.758 1 98.44 189 VAL A CA 1
ATOM 1363 C C . VAL A 1 189 ? 20.453 15.984 3.414 1 98.44 189 VAL A C 1
ATOM 1365 O O . VAL A 1 189 ? 21 17.078 3.248 1 98.44 189 VAL A O 1
ATOM 1368 N N . ARG A 1 190 ? 20.453 15.055 2.473 1 98.69 190 ARG A N 1
ATOM 1369 C CA . ARG A 1 190 ? 20.969 15.289 1.127 1 98.69 190 ARG A CA 1
ATOM 1370 C C . ARG A 1 190 ? 19.922 15.984 0.257 1 98.69 190 ARG A C 1
ATOM 1372 O O . ARG A 1 190 ? 19 15.344 -0.238 1 98.69 190 ARG A O 1
ATOM 1379 N N . MET A 1 191 ? 20.141 17.328 0.071 1 98.75 191 MET A N 1
ATOM 1380 C CA . MET A 1 191 ? 19.203 18.094 -0.75 1 98.75 191 MET A CA 1
ATOM 1381 C C . MET A 1 191 ? 19.469 17.859 -2.234 1 98.75 191 MET A C 1
ATOM 1383 O O . MET A 1 191 ? 20.625 17.859 -2.674 1 98.75 191 MET A O 1
ATOM 1387 N N . ILE A 1 192 ? 18.422 17.594 -2.953 1 98.81 192 ILE A N 1
ATOM 1388 C CA . ILE A 1 192 ? 18.469 17.422 -4.402 1 98.81 192 ILE A CA 1
ATOM 1389 C C . ILE A 1 192 ? 17.766 18.594 -5.082 1 98.81 192 ILE A C 1
ATOM 1391 O O . ILE A 1 192 ? 16.609 18.906 -4.762 1 98.81 192 ILE A O 1
ATOM 1395 N N . ASP A 1 193 ? 18.484 19.266 -6.008 1 98.56 193 ASP A N 1
ATOM 1396 C CA . ASP A 1 193 ? 17.953 20.344 -6.844 1 98.56 193 ASP A CA 1
ATOM 1397 C C . ASP A 1 193 ? 17.266 19.781 -8.086 1 98.56 193 ASP A C 1
ATOM 1399 O O . ASP A 1 193 ? 17.938 19.469 -9.078 1 98.56 193 ASP A O 1
ATOM 1403 N N . ALA A 1 194 ? 15.938 19.75 -8.094 1 97.62 194 ALA A N 1
ATOM 1404 C CA . ALA A 1 194 ? 15.18 19.078 -9.141 1 97.62 194 ALA A CA 1
ATOM 1405 C C . ALA A 1 194 ? 15.305 19.812 -10.477 1 97.62 194 ALA A C 1
ATOM 1407 O O . ALA A 1 194 ? 14.984 19.266 -11.531 1 97.62 194 ALA A O 1
ATOM 1408 N N . SER A 1 195 ? 15.695 21.047 -10.477 1 97.31 195 SER A N 1
ATOM 1409 C CA . SER A 1 195 ? 15.836 21.828 -11.703 1 97.31 195 SER A CA 1
ATOM 1410 C C . SER A 1 195 ? 17.109 21.453 -12.461 1 97.31 195 SER A C 1
ATOM 1412 O O . SER A 1 195 ? 17.234 21.766 -13.648 1 97.31 195 SER A O 1
ATOM 1414 N N . SER A 1 196 ? 17.984 20.797 -11.781 1 97.25 196 SER A N 1
ATOM 1415 C CA . SER A 1 196 ? 19.266 20.578 -12.445 1 97.25 196 SER A CA 1
ATOM 1416 C C . SER A 1 196 ? 19.75 19.141 -12.25 1 97.25 196 SER A C 1
ATOM 1418 O O . SER A 1 196 ? 20.688 18.703 -12.914 1 97.25 196 SER A O 1
ATOM 1420 N N . GLU A 1 197 ? 19.141 18.438 -11.305 1 96.88 197 GLU A N 1
ATOM 1421 C CA . GLU A 1 197 ? 19.531 17.062 -11.016 1 96.88 197 GLU A CA 1
ATOM 1422 C C . GLU A 1 197 ? 18.406 16.078 -11.297 1 96.88 197 GLU A C 1
ATOM 1424 O O . GLU A 1 197 ? 17.234 16.422 -11.117 1 96.88 197 GLU A O 1
ATOM 1429 N N . SER A 1 198 ? 18.828 14.914 -11.781 1 98.19 198 SER A N 1
ATOM 1430 C CA . SER A 1 198 ? 17.859 13.82 -11.844 1 98.19 198 SER A CA 1
ATOM 1431 C C . SER A 1 198 ? 17.688 13.164 -10.477 1 98.19 198 SER A C 1
ATOM 1433 O O . SER A 1 198 ? 18.609 12.547 -9.953 1 98.19 198 SER A O 1
ATOM 1435 N N . ILE A 1 199 ? 16.531 13.219 -9.906 1 98.81 199 ILE A N 1
ATOM 1436 C CA . ILE A 1 199 ? 16.25 12.703 -8.578 1 98.81 199 ILE A CA 1
ATOM 1437 C C . ILE A 1 199 ? 16.609 11.219 -8.516 1 98.81 199 ILE A C 1
ATOM 1439 O O . ILE A 1 199 ? 17.328 10.789 -7.613 1 98.81 199 ILE A O 1
ATOM 1443 N N . ALA A 1 200 ? 16.125 10.469 -9.492 1 98.75 200 ALA A N 1
ATOM 1444 C CA . ALA A 1 200 ? 16.312 9.023 -9.516 1 98.75 200 ALA A CA 1
ATOM 1445 C C . ALA A 1 200 ? 17.781 8.656 -9.641 1 98.75 200 ALA A C 1
ATOM 1447 O O . ALA A 1 200 ? 18.266 7.762 -8.953 1 98.75 200 ALA A O 1
ATOM 1448 N N . ALA A 1 201 ? 18.5 9.305 -10.531 1 98.69 201 ALA A N 1
ATOM 1449 C CA . ALA A 1 201 ? 19.922 9.016 -10.727 1 98.69 201 ALA A CA 1
ATOM 1450 C C . ALA A 1 201 ? 20.719 9.289 -9.461 1 98.69 201 ALA A C 1
ATOM 1452 O O . ALA A 1 201 ? 21.562 8.484 -9.062 1 98.69 201 ALA A O 1
ATOM 1453 N N . VAL A 1 202 ? 20.453 10.445 -8.812 1 98.81 202 VAL A N 1
ATOM 1454 C CA . VAL A 1 202 ? 21.172 10.82 -7.594 1 98.81 202 VAL A CA 1
ATOM 1455 C C . VAL A 1 202 ? 20.938 9.766 -6.516 1 98.81 202 VAL A C 1
ATOM 1457 O O . VAL A 1 202 ? 21.891 9.258 -5.914 1 98.81 202 VAL A O 1
ATOM 1460 N N . VAL A 1 203 ? 19.656 9.383 -6.258 1 98.88 203 VAL A N 1
ATOM 1461 C CA . VAL A 1 203 ? 19.328 8.43 -5.203 1 98.88 203 VAL A CA 1
ATOM 1462 C C . VAL A 1 203 ? 19.969 7.078 -5.5 1 98.88 203 VAL A C 1
ATOM 1464 O O . VAL A 1 203 ? 20.594 6.473 -4.625 1 98.88 203 VAL A O 1
ATOM 1467 N N . ARG A 1 204 ? 19.859 6.586 -6.727 1 98.56 204 ARG A N 1
ATOM 1468 C CA . ARG A 1 204 ? 20.406 5.285 -7.102 1 98.56 204 ARG A CA 1
ATOM 1469 C C . ARG A 1 204 ? 21.922 5.273 -6.973 1 98.56 204 ARG A C 1
ATOM 1471 O O . ARG A 1 204 ? 22.5 4.324 -6.434 1 98.56 204 ARG A O 1
ATOM 1478 N N . GLU A 1 205 ? 22.547 6.324 -7.52 1 98.5 205 GLU A N 1
ATOM 1479 C CA . GLU A 1 205 ? 24.016 6.41 -7.465 1 98.5 205 GLU A CA 1
ATOM 1480 C C . GLU A 1 205 ? 24.5 6.457 -6.023 1 98.5 205 GLU A C 1
ATOM 1482 O O . GLU A 1 205 ? 25.406 5.707 -5.648 1 98.5 205 GLU A O 1
ATOM 1487 N N . GLU A 1 206 ? 23.844 7.254 -5.219 1 98.62 206 GLU A N 1
ATOM 1488 C CA . GLU A 1 206 ? 24.359 7.488 -3.873 1 98.62 206 GLU A CA 1
ATOM 1489 C C . GLU A 1 206 ? 23.906 6.391 -2.914 1 98.62 206 GLU A C 1
ATOM 1491 O O . GLU A 1 206 ? 24.266 6.406 -1.733 1 98.62 206 GLU A O 1
ATOM 1496 N N . THR A 1 207 ? 23.156 5.484 -3.359 1 98.5 207 THR A N 1
ATOM 1497 C CA . THR A 1 207 ? 22.781 4.324 -2.561 1 98.5 207 THR A CA 1
ATOM 1498 C C . THR A 1 207 ? 23.312 3.041 -3.182 1 98.5 207 THR A C 1
ATOM 1500 O O . THR A 1 207 ? 22.781 1.954 -2.936 1 98.5 207 THR A O 1
ATOM 1503 N N . ASP A 1 208 ? 24.281 3.148 -4.086 1 98.19 208 ASP A N 1
ATOM 1504 C CA . ASP A 1 208 ? 24.922 2.02 -4.738 1 98.19 208 ASP A CA 1
ATOM 1505 C C . ASP A 1 208 ? 23.922 1.146 -5.473 1 98.19 208 ASP A C 1
ATOM 1507 O O . ASP A 1 208 ? 23.953 -0.081 -5.363 1 98.19 208 ASP A O 1
ATOM 1511 N N . GLY A 1 209 ? 22.953 1.804 -6.043 1 98.12 209 GLY A N 1
ATOM 1512 C CA . GLY A 1 209 ? 21.969 1.13 -6.887 1 98.12 209 GLY A CA 1
ATOM 1513 C C . GLY A 1 209 ? 20.734 0.685 -6.125 1 98.12 209 GLY A C 1
ATOM 1514 O O . GLY A 1 209 ? 19.734 0.289 -6.73 1 98.12 209 GLY A O 1
ATOM 1515 N N . HIS A 1 210 ? 20.656 0.75 -4.805 1 98.38 210 HIS A N 1
ATOM 1516 C CA . HIS A 1 210 ? 19.562 0.238 -3.99 1 98.38 210 HIS A CA 1
ATOM 1517 C C . HIS A 1 210 ? 18.281 1.046 -4.207 1 98.38 210 HIS A C 1
ATOM 1519 O O . HIS A 1 210 ? 17.219 0.478 -4.488 1 98.38 210 HIS A O 1
ATOM 1525 N N . GLY A 1 211 ? 18.297 2.404 -4.094 1 98.81 211 GLY A N 1
ATOM 1526 C CA . GLY A 1 211 ? 17.141 3.279 -4.18 1 98.81 211 GLY A CA 1
ATOM 1527 C C . GLY A 1 211 ? 16.547 3.621 -2.824 1 98.81 211 GLY A C 1
ATOM 1528 O O . GLY A 1 211 ? 17.172 3.352 -1.789 1 98.81 211 GLY A O 1
ATOM 1529 N N . ALA A 1 212 ? 15.406 4.277 -2.861 1 98.94 212 ALA A N 1
ATOM 1530 C CA . ALA A 1 212 ? 14.727 4.684 -1.637 1 98.94 212 ALA A CA 1
ATOM 1531 C C . ALA A 1 212 ? 13.781 3.586 -1.146 1 98.94 212 ALA A C 1
ATOM 1533 O O . ALA A 1 212 ? 13.008 3.029 -1.929 1 98.94 212 ALA A O 1
ATOM 1534 N N . ASP A 1 213 ? 13.789 3.307 0.157 1 98.94 213 ASP A N 1
ATOM 1535 C CA . ASP A 1 213 ? 12.883 2.332 0.758 1 98.94 213 ASP A CA 1
ATOM 1536 C C . ASP A 1 213 ? 11.5 2.936 0.981 1 98.94 213 ASP A C 1
ATOM 1538 O O . ASP A 1 213 ? 10.5 2.223 0.952 1 98.94 213 ASP A O 1
ATOM 1542 N N . ILE A 1 214 ? 11.484 4.184 1.286 1 98.94 214 ILE A N 1
ATOM 1543 C CA . ILE A 1 214 ? 10.25 4.949 1.453 1 98.94 214 ILE A CA 1
ATOM 1544 C C . ILE A 1 214 ? 10.359 6.273 0.701 1 98.94 214 ILE A C 1
ATOM 1546 O O . ILE A 1 214 ? 11.375 6.969 0.799 1 98.94 214 ILE A O 1
ATOM 1550 N N . VAL A 1 215 ? 9.406 6.57 -0.101 1 99 215 VAL A N 1
ATOM 1551 C CA . VAL A 1 215 ? 9.258 7.871 -0.747 1 99 215 VAL A CA 1
ATOM 1552 C C . VAL A 1 215 ? 8.055 8.602 -0.167 1 99 215 VAL A C 1
ATOM 1554 O O . VAL A 1 215 ? 6.941 8.062 -0.156 1 99 215 VAL A O 1
ATOM 1557 N N . TYR A 1 216 ? 8.258 9.719 0.404 1 98.94 216 TYR A N 1
ATOM 1558 C CA . TYR A 1 216 ? 7.168 10.594 0.82 1 98.94 216 TYR A CA 1
ATOM 1559 C C . TYR A 1 216 ? 6.98 11.742 -0.168 1 98.94 216 TYR A C 1
ATOM 1561 O O . TYR A 1 216 ? 7.727 12.727 -0.134 1 98.94 216 TYR A O 1
ATOM 1569 N N . ASN A 1 217 ? 6.023 11.617 -1.03 1 98.88 217 ASN A N 1
ATOM 1570 C CA . ASN A 1 217 ? 5.742 12.625 -2.047 1 98.88 217 ASN A CA 1
ATOM 1571 C C . ASN A 1 217 ? 4.707 13.641 -1.563 1 98.88 217 ASN A C 1
ATOM 1573 O O . ASN A 1 217 ? 3.504 13.438 -1.746 1 98.88 217 ASN A O 1
ATOM 1577 N N . THR A 1 218 ? 5.164 14.758 -0.997 1 98.12 218 THR A N 1
ATOM 1578 C CA . THR A 1 218 ? 4.27 15.758 -0.421 1 98.12 218 THR A CA 1
ATOM 1579 C C . THR A 1 218 ? 3.758 16.719 -1.497 1 98.12 218 THR A C 1
ATOM 1581 O O . THR A 1 218 ? 2.953 17.609 -1.214 1 98.12 218 THR A O 1
ATOM 1584 N N . VAL A 1 219 ? 4.188 16.547 -2.76 1 97.19 219 VAL A N 1
ATOM 1585 C CA . VAL A 1 219 ? 3.875 17.484 -3.822 1 97.19 219 VAL A CA 1
ATOM 1586 C C . VAL A 1 219 ? 2.957 16.828 -4.852 1 97.19 219 VAL A C 1
ATOM 1588 O O . VAL A 1 219 ? 2.055 17.484 -5.387 1 97.19 219 VAL A O 1
ATOM 1591 N N . GLY A 1 220 ? 3.197 15.539 -5.113 1 97.62 220 GLY A N 1
ATOM 1592 C CA . GLY A 1 220 ? 2.326 14.805 -6.016 1 97.62 220 GLY A CA 1
ATOM 1593 C C . GLY A 1 220 ? 2.896 14.672 -7.418 1 97.62 220 GLY A C 1
ATOM 1594 O O . GLY A 1 220 ? 4.012 14.18 -7.594 1 97.62 220 GLY A O 1
ATOM 1595 N N . SER A 1 221 ? 2.184 15.188 -8.453 1 98.12 221 SER A N 1
ATOM 1596 C CA . SER A 1 221 ? 2.346 14.867 -9.859 1 98.12 221 SER A CA 1
ATOM 1597 C C . SER A 1 221 ? 3.695 15.344 -10.391 1 98.12 221 SER A C 1
ATOM 1599 O O . SER A 1 221 ? 4.328 14.656 -11.195 1 98.12 221 SER A O 1
ATOM 1601 N N . PRO A 1 222 ? 4.273 16.453 -9.891 1 97.19 222 PRO A N 1
ATOM 1602 C CA . PRO A 1 222 ? 5.52 16.938 -10.5 1 97.19 222 PRO A CA 1
ATOM 1603 C C . PRO A 1 222 ? 6.68 15.961 -10.312 1 97.19 222 PRO A C 1
ATOM 1605 O O . PRO A 1 222 ? 7.574 15.898 -11.164 1 97.19 222 PRO A O 1
ATOM 1608 N N . TYR A 1 223 ? 6.633 15.203 -9.227 1 98.06 223 TYR A N 1
ATOM 1609 C CA . TYR A 1 223 ? 7.773 14.352 -8.914 1 98.06 223 TYR A CA 1
ATOM 1610 C C . TYR A 1 223 ? 7.418 12.875 -9.078 1 98.06 223 TYR A C 1
ATOM 1612 O O . TYR A 1 223 ? 8.242 12 -8.82 1 98.06 223 TYR A O 1
ATOM 1620 N N . PHE A 1 224 ? 6.23 12.586 -9.516 1 98.38 224 PHE A N 1
ATOM 1621 C CA . PHE A 1 224 ? 5.699 11.227 -9.508 1 98.38 224 PHE A CA 1
ATOM 1622 C C . PHE A 1 224 ? 6.621 10.281 -10.273 1 98.38 224 PHE A C 1
ATOM 1624 O O . PHE A 1 224 ? 7.055 9.266 -9.734 1 98.38 224 PHE A O 1
ATOM 1631 N N . GLU A 1 225 ? 6.965 10.609 -11.492 1 97.69 225 GLU A N 1
ATOM 1632 C CA . GLU A 1 225 ? 7.746 9.727 -12.352 1 97.69 225 GLU A CA 1
ATOM 1633 C C . GLU A 1 225 ? 9.141 9.484 -11.773 1 97.69 225 GLU A C 1
ATOM 1635 O O . GLU A 1 225 ? 9.562 8.336 -11.609 1 97.69 225 GLU A O 1
ATOM 1640 N N . GLN A 1 226 ? 9.852 10.539 -11.43 1 98.25 226 GLN A N 1
ATOM 1641 C CA . GLN A 1 226 ? 11.219 10.422 -10.93 1 98.25 226 GLN A CA 1
ATOM 1642 C C . GLN A 1 226 ? 11.25 9.734 -9.57 1 98.25 226 GLN A C 1
ATOM 1644 O O . GLN A 1 226 ? 12.188 8.992 -9.266 1 98.25 226 GLN A O 1
ATOM 1649 N N . ALA A 1 227 ? 10.25 10.008 -8.75 1 98.62 227 ALA A N 1
ATOM 1650 C CA . ALA A 1 227 ? 10.164 9.336 -7.453 1 98.62 227 ALA A CA 1
ATOM 1651 C C . ALA A 1 227 ? 9.977 7.832 -7.625 1 98.62 227 ALA A C 1
ATOM 1653 O O . ALA A 1 227 ? 10.602 7.039 -6.914 1 98.62 227 ALA A O 1
ATOM 1654 N N . ASN A 1 228 ? 9.133 7.457 -8.555 1 98.56 228 ASN A N 1
ATOM 1655 C CA . ASN A 1 228 ? 8.945 6.043 -8.852 1 98.56 228 ASN A CA 1
ATOM 1656 C C . ASN A 1 228 ? 10.242 5.379 -9.289 1 98.56 228 ASN A C 1
ATOM 1658 O O . ASN A 1 228 ? 10.57 4.281 -8.836 1 98.56 228 ASN A O 1
ATOM 1662 N N . GLN A 1 229 ? 10.961 6.066 -10.117 1 98.56 229 GLN A N 1
ATOM 1663 C CA . GLN A 1 229 ? 12.203 5.523 -10.648 1 98.56 229 GLN A CA 1
ATOM 1664 C C . GLN A 1 229 ? 13.266 5.406 -9.562 1 98.56 229 GLN A C 1
ATOM 1666 O O . GLN A 1 229 ? 14.242 4.668 -9.711 1 98.56 229 GLN A O 1
ATOM 1671 N N . ALA A 1 230 ? 13.094 6.113 -8.445 1 98.88 230 ALA A N 1
ATOM 1672 C CA . ALA A 1 230 ? 14.07 6.137 -7.359 1 98.88 230 ALA A CA 1
ATOM 1673 C C . ALA A 1 230 ? 13.766 5.062 -6.324 1 98.88 230 ALA A C 1
ATOM 1675 O O . ALA A 1 230 ? 14.539 4.852 -5.387 1 98.88 230 ALA A O 1
ATOM 1676 N N . MET A 1 231 ? 12.656 4.398 -6.477 1 98.88 231 MET A N 1
ATOM 1677 C CA . MET A 1 231 ? 12.203 3.436 -5.477 1 98.88 231 MET A CA 1
ATOM 1678 C C . MET A 1 231 ? 13.047 2.168 -5.516 1 98.88 231 MET A C 1
ATOM 1680 O O . MET A 1 231 ? 13.383 1.674 -6.594 1 98.88 231 MET A O 1
ATOM 1684 N N . ALA A 1 232 ? 13.43 1.686 -4.324 1 98.88 232 ALA A N 1
ATOM 1685 C CA . ALA A 1 232 ? 14.023 0.358 -4.207 1 98.88 232 ALA A CA 1
ATOM 1686 C C . ALA A 1 232 ? 12.992 -0.733 -4.473 1 98.88 232 ALA A C 1
ATOM 1688 O O . ALA A 1 232 ? 11.789 -0.469 -4.477 1 98.88 232 ALA A O 1
ATOM 1689 N N . ILE A 1 233 ? 13.438 -1.934 -4.746 1 98.25 233 ILE A N 1
ATOM 1690 C CA . ILE A 1 233 ? 12.523 -3.07 -4.766 1 98.25 233 ILE A CA 1
ATOM 1691 C C . ILE A 1 233 ? 11.828 -3.195 -3.41 1 98.25 233 ILE A C 1
ATOM 1693 O O . ILE A 1 233 ? 12.477 -3.109 -2.363 1 98.25 233 ILE A O 1
ATOM 1697 N N . GLY A 1 234 ? 10.516 -3.287 -3.406 1 98.5 234 GLY A N 1
ATOM 1698 C CA . GLY A 1 234 ? 9.758 -3.457 -2.178 1 98.5 234 GLY A CA 1
ATOM 1699 C C . GLY A 1 234 ? 9.438 -2.145 -1.487 1 98.5 234 GLY A C 1
ATOM 1700 O O . GLY A 1 234 ? 8.812 -2.131 -0.425 1 98.5 234 GLY A O 1
ATOM 1701 N N . ALA A 1 235 ? 9.789 -1.006 -2.137 1 98.88 235 ALA A N 1
ATOM 1702 C CA . ALA A 1 235 ? 9.641 0.303 -1.503 1 98.88 235 ALA A CA 1
ATOM 1703 C C . ALA A 1 235 ? 8.18 0.729 -1.447 1 98.88 235 ALA A C 1
ATOM 1705 O O . ALA A 1 235 ? 7.34 0.181 -2.164 1 98.88 235 ALA A O 1
ATOM 1706 N N . ALA A 1 236 ? 7.906 1.711 -0.58 1 98.94 236 ALA A N 1
ATOM 1707 C CA . ALA A 1 236 ? 6.59 2.332 -0.466 1 98.94 236 ALA A CA 1
ATOM 1708 C C . ALA A 1 236 ? 6.648 3.812 -0.827 1 98.94 236 ALA A C 1
ATOM 1710 O O . ALA A 1 236 ? 7.625 4.496 -0.509 1 98.94 236 ALA A O 1
ATOM 1711 N N . GLN A 1 237 ? 5.633 4.305 -1.488 1 98.94 237 GLN A N 1
ATOM 1712 C CA . GLN A 1 237 ? 5.484 5.73 -1.761 1 98.94 237 GLN A CA 1
ATOM 1713 C C . GLN A 1 237 ? 4.168 6.266 -1.199 1 98.94 237 GLN A C 1
ATOM 1715 O O . GLN A 1 237 ? 3.115 5.652 -1.381 1 98.94 237 GLN A O 1
ATOM 1720 N N . ILE A 1 238 ? 4.254 7.379 -0.506 1 98.94 238 ILE A N 1
ATOM 1721 C CA . ILE A 1 238 ? 3.125 8 0.18 1 98.94 238 ILE A CA 1
ATOM 1722 C C . ILE A 1 238 ? 2.66 9.227 -0.599 1 98.94 238 ILE A C 1
ATOM 1724 O O . ILE A 1 238 ? 3.477 10.055 -1.013 1 98.94 238 ILE A O 1
ATOM 1728 N N . PHE A 1 239 ? 1.341 9.375 -0.749 1 98.88 239 PHE A N 1
ATOM 1729 C CA . PHE A 1 239 ? 0.74 10.516 -1.429 1 98.88 239 PHE A CA 1
ATOM 1730 C C . PHE A 1 239 ? -0.221 11.25 -0.503 1 98.88 239 PHE A C 1
ATOM 1732 O O . PHE A 1 239 ? -1.076 10.633 0.133 1 98.88 239 PHE A O 1
ATOM 1739 N N . ILE A 1 240 ? -0.146 12.625 -0.5 1 98.19 240 ILE A N 1
ATOM 1740 C CA . ILE A 1 240 ? -1.014 13.422 0.359 1 98.19 240 ILE A CA 1
ATOM 1741 C C . ILE A 1 240 ? -1.528 14.641 -0.412 1 98.19 240 ILE A C 1
ATOM 1743 O O . ILE A 1 240 ? -2.34 15.406 0.104 1 98.19 240 ILE A O 1
ATOM 1747 N N . SER A 1 241 ? -1.046 14.875 -1.589 1 96.12 241 SER A N 1
ATOM 1748 C CA . SER A 1 241 ? -1.373 16.047 -2.395 1 96.12 241 SER A CA 1
ATOM 1749 C C . SER A 1 241 ? -1.052 15.812 -3.867 1 96.12 241 SER A C 1
ATOM 1751 O O . SER A 1 241 ? -0.403 14.82 -4.215 1 96.12 241 SER A O 1
ATOM 1753 N N . THR A 1 242 ? -1.551 16.641 -4.66 1 96.94 242 THR A N 1
ATOM 1754 C CA . THR A 1 242 ? -1.181 16.656 -6.07 1 96.94 242 THR A CA 1
ATOM 1755 C C . THR A 1 242 ? -1.559 18 -6.715 1 96.94 242 THR A C 1
ATOM 1757 O O . THR A 1 242 ? -2.396 18.734 -6.188 1 96.94 242 THR A O 1
ATOM 1760 N N . ILE A 1 243 ? -0.881 18.344 -7.723 1 93.75 243 ILE A N 1
ATOM 1761 C CA . ILE A 1 243 ? -1.234 19.5 -8.539 1 93.75 243 ILE A CA 1
ATOM 1762 C C . ILE A 1 243 ? -2.131 19.062 -9.695 1 93.75 243 ILE A C 1
ATOM 1764 O O . ILE A 1 243 ? -3.277 19.5 -9.797 1 93.75 243 ILE A O 1
ATOM 1768 N N . GLU A 1 244 ? -1.569 18.141 -10.492 1 89.69 244 GLU A N 1
ATOM 1769 C CA . GLU A 1 244 ? -2.395 17.469 -11.492 1 89.69 244 GLU A CA 1
ATOM 1770 C C . GLU A 1 244 ? -2.988 16.172 -10.945 1 89.69 244 GLU A C 1
ATOM 1772 O O . GLU A 1 244 ? -2.332 15.461 -10.188 1 89.69 244 GLU A O 1
ATOM 1777 N N . LYS A 1 245 ? -4.148 15.859 -11.492 1 87.5 245 LYS A N 1
ATOM 1778 C CA . LYS A 1 245 ? -4.84 14.711 -10.914 1 87.5 245 LYS A CA 1
ATOM 1779 C C . LYS A 1 245 ? -4.344 13.406 -11.531 1 87.5 245 LYS A C 1
ATOM 1781 O O . LYS A 1 245 ? -3.658 12.625 -10.867 1 87.5 245 LYS A O 1
ATOM 1786 N N . PRO A 1 246 ? -4.453 13.32 -12.812 1 91.12 246 PRO A N 1
ATOM 1787 C CA . PRO A 1 246 ? -3.965 12.039 -13.328 1 91.12 246 PRO A CA 1
ATOM 1788 C C . PRO A 1 246 ? -2.512 12.102 -13.789 1 91.12 246 PRO A C 1
ATOM 1790 O O . PRO A 1 246 ? -2.082 13.109 -14.352 1 91.12 246 PRO A O 1
ATOM 1793 N N . VAL A 1 247 ? -1.79 11.055 -13.445 1 96 247 VAL A N 1
ATOM 1794 C CA . VAL A 1 247 ? -0.426 10.82 -13.906 1 96 247 VAL A CA 1
ATOM 1795 C C . VAL A 1 247 ? -0.323 9.43 -14.523 1 96 247 VAL A C 1
ATOM 1797 O O . VAL A 1 247 ? -1.121 8.539 -14.211 1 96 247 VAL A O 1
ATOM 1800 N N . PRO A 1 248 ? 0.593 9.227 -15.461 1 96.31 248 PRO A N 1
ATOM 1801 C CA . PRO A 1 248 ? 0.763 7.879 -16 1 96.31 248 PRO A CA 1
ATOM 1802 C C . PRO A 1 248 ? 1.353 6.906 -14.984 1 96.31 248 PRO A C 1
ATOM 1804 O O . PRO A 1 248 ? 2.477 7.105 -14.516 1 96.31 248 PRO A O 1
ATOM 1807 N N . PHE A 1 249 ? 0.616 5.926 -14.609 1 97.56 249 PHE A N 1
ATOM 1808 C CA . PHE A 1 249 ? 1.015 4.883 -13.672 1 97.56 249 PHE A CA 1
ATOM 1809 C C . PHE A 1 249 ? 1.347 3.592 -14.414 1 97.56 249 PHE A C 1
ATOM 1811 O O . PHE A 1 249 ? 0.475 2.988 -15.039 1 97.56 249 PHE A O 1
ATOM 1818 N N . ASP A 1 250 ? 2.607 3.164 -14.414 1 98.06 250 ASP A N 1
ATOM 1819 C CA . ASP A 1 250 ? 3.078 1.933 -15.047 1 98.06 250 ASP A CA 1
ATOM 1820 C C . ASP A 1 250 ? 2.848 0.729 -14.133 1 98.06 250 ASP A C 1
ATOM 1822 O O . ASP A 1 250 ? 3.672 0.436 -13.266 1 98.06 250 ASP A O 1
ATOM 1826 N N . ILE A 1 251 ? 1.796 -0.035 -14.391 1 98.25 251 ILE A N 1
ATOM 1827 C CA . ILE A 1 251 ? 1.411 -1.162 -13.547 1 98.25 251 ILE A CA 1
ATOM 1828 C C . ILE A 1 251 ? 2.51 -2.223 -13.578 1 98.25 251 ILE A C 1
ATOM 1830 O O . ILE A 1 251 ? 2.797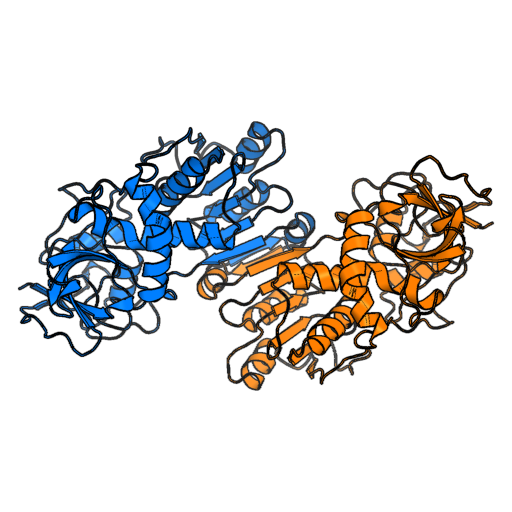 -2.854 -12.555 1 98.25 251 ILE A O 1
ATOM 1834 N N . PHE A 1 252 ? 3.158 -2.396 -14.727 1 97 252 PHE A N 1
ATOM 1835 C CA . PHE A 1 252 ? 4.191 -3.414 -14.883 1 97 252 PHE A CA 1
ATOM 1836 C C . PHE A 1 252 ? 5.387 -3.119 -13.984 1 97 252 PHE A C 1
ATOM 1838 O O . PHE A 1 252 ? 5.809 -3.973 -13.203 1 97 252 PHE A O 1
ATOM 1845 N N . ALA A 1 253 ? 5.891 -1.916 -14.094 1 97.38 253 ALA A N 1
ATOM 1846 C CA . ALA A 1 253 ? 7.027 -1.525 -13.258 1 97.38 253 ALA A CA 1
ATOM 1847 C C . ALA A 1 253 ? 6.668 -1.595 -11.773 1 97.38 253 ALA A C 1
ATOM 1849 O O . ALA A 1 253 ? 7.5 -1.963 -10.945 1 97.38 253 ALA A O 1
ATOM 1850 N N . PHE A 1 254 ? 5.441 -1.298 -11.461 1 98.56 254 PHE A N 1
ATOM 1851 C CA . PHE A 1 254 ? 4.969 -1.236 -10.078 1 98.56 254 PHE A CA 1
ATOM 1852 C C . PHE A 1 254 ? 4.988 -2.619 -9.438 1 98.56 254 PHE A C 1
ATOM 1854 O O . PHE A 1 254 ? 5.578 -2.805 -8.367 1 98.56 254 PHE A O 1
ATOM 1861 N N . TYR A 1 255 ? 4.344 -3.641 -10.102 1 98 255 TYR A N 1
ATOM 1862 C CA . TYR A 1 255 ? 4.273 -4.93 -9.422 1 98 255 TYR A CA 1
ATOM 1863 C C . TYR A 1 255 ? 5.598 -5.68 -9.539 1 98 255 TYR A C 1
ATOM 1865 O O . TYR A 1 255 ? 5.977 -6.426 -8.641 1 98 255 TYR A O 1
ATOM 1873 N N . ARG A 1 256 ? 6.438 -5.441 -10.602 1 96.38 256 ARG A N 1
ATOM 1874 C CA . ARG A 1 256 ? 7.77 -6.031 -10.695 1 96.38 256 ARG A CA 1
ATOM 1875 C C . ARG A 1 256 ? 8.68 -5.5 -9.586 1 96.38 256 ARG A C 1
ATOM 1877 O O . ARG A 1 256 ? 9.555 -6.215 -9.102 1 96.38 256 ARG A O 1
ATOM 1884 N N . GLY A 1 257 ? 8.43 -4.234 -9.266 1 98.06 257 GLY A N 1
ATOM 1885 C CA . GLY A 1 257 ? 9.18 -3.617 -8.188 1 98.06 257 GLY A CA 1
ATOM 1886 C C . GLY A 1 257 ? 8.664 -3.998 -6.812 1 98.06 257 GLY A C 1
ATOM 1887 O O . GLY A 1 257 ? 9.258 -3.623 -5.797 1 98.06 257 GLY A O 1
ATOM 1888 N N . GLN A 1 258 ? 7.551 -4.715 -6.805 1 98.62 258 GLN A N 1
ATOM 1889 C CA . GLN A 1 258 ? 6.906 -5.09 -5.551 1 98.62 258 GLN A CA 1
ATOM 1890 C C . GLN A 1 258 ? 6.605 -3.861 -4.699 1 98.62 258 GLN A C 1
ATOM 1892 O O . GLN A 1 258 ? 6.859 -3.859 -3.492 1 98.62 258 GLN A O 1
ATOM 1897 N N . HIS A 1 259 ? 6.113 -2.85 -5.289 1 98.88 259 HIS A N 1
ATOM 1898 C CA . HIS A 1 259 ? 5.949 -1.563 -4.621 1 98.88 259 HIS A CA 1
ATOM 1899 C C . HIS A 1 259 ? 4.613 -1.486 -3.895 1 98.88 259 HIS A C 1
ATOM 1901 O O . HIS A 1 259 ? 3.715 -2.293 -4.148 1 98.88 259 HIS A O 1
ATOM 1907 N N . THR A 1 260 ? 4.516 -0.567 -2.959 1 98.94 260 THR A N 1
ATOM 1908 C CA . THR A 1 260 ? 3.299 -0.188 -2.248 1 98.94 260 THR A CA 1
ATOM 1909 C C . THR A 1 260 ? 3.051 1.313 -2.363 1 98.94 260 THR A C 1
ATOM 1911 O O . THR A 1 260 ? 3.975 2.115 -2.205 1 98.94 260 THR A O 1
ATOM 1914 N N . TYR A 1 261 ? 1.859 1.692 -2.783 1 98.94 261 TYR A N 1
ATOM 1915 C CA . TYR A 1 261 ? 1.413 3.076 -2.662 1 98.94 261 TYR A CA 1
ATOM 1916 C C . TYR A 1 261 ? 0.46 3.24 -1.484 1 98.94 261 TYR A C 1
ATOM 1918 O O . TYR A 1 261 ? -0.377 2.371 -1.229 1 98.94 261 TYR A O 1
ATOM 1926 N N . VAL A 1 262 ? 0.593 4.391 -0.823 1 98.81 262 VAL A N 1
ATOM 1927 C CA . VAL A 1 262 ? -0.272 4.715 0.306 1 98.81 262 VAL A CA 1
ATOM 1928 C C . VAL A 1 262 ? -0.821 6.129 0.147 1 98.81 262 VAL A C 1
ATOM 1930 O O . VAL A 1 262 ? -0.06 7.078 -0.064 1 98.81 262 VAL A O 1
ATOM 1933 N N . GLY A 1 263 ? -2.143 6.195 0.251 1 98.88 263 GLY A N 1
ATOM 1934 C CA . GLY A 1 263 ? -2.779 7.504 0.282 1 98.88 263 GLY A CA 1
ATOM 1935 C C . GLY A 1 263 ? -3.205 7.926 1.675 1 98.88 263 GLY A C 1
ATOM 1936 O O . GLY A 1 263 ? -3.805 7.141 2.412 1 98.88 263 GLY A O 1
ATOM 1937 N N . VAL A 1 264 ? -2.918 9.227 2.027 1 98.69 264 VAL A N 1
ATOM 1938 C CA . VAL A 1 264 ? -3.244 9.727 3.357 1 98.69 264 VAL A CA 1
ATOM 1939 C C . VAL A 1 264 ? -4.125 10.969 3.24 1 98.69 264 VAL A C 1
ATOM 1941 O O . VAL A 1 264 ? -3.814 11.891 2.484 1 98.69 264 VAL A O 1
ATOM 1944 N N . ASP A 1 265 ? -5.215 10.977 3.943 1 97.19 265 ASP A N 1
ATOM 1945 C CA . ASP A 1 265 ? -6.098 12.125 4.098 1 97.19 265 ASP A CA 1
ATOM 1946 C C . ASP A 1 265 ? -6.352 12.43 5.574 1 97.19 265 ASP A C 1
ATOM 1948 O O . ASP A 1 265 ? -7.219 11.812 6.199 1 97.19 265 ASP A O 1
ATOM 1952 N N . THR A 1 266 ? -5.734 13.438 6.098 1 96.44 266 THR A N 1
ATOM 1953 C CA . THR A 1 266 ? -5.844 13.703 7.527 1 96.44 266 THR A CA 1
ATOM 1954 C C . THR A 1 266 ? -7.184 14.359 7.855 1 96.44 266 THR A C 1
ATOM 1956 O O . THR A 1 266 ? -7.562 14.453 9.023 1 96.44 266 THR A O 1
ATOM 1959 N N . LEU A 1 267 ? -7.922 14.82 6.832 1 95.19 267 LEU A N 1
ATOM 1960 C CA . LEU A 1 267 ? -9.273 15.305 7.082 1 95.19 267 LEU A CA 1
ATOM 1961 C C . LEU A 1 267 ? -10.164 14.18 7.605 1 95.19 267 LEU A C 1
ATOM 1963 O O . LEU A 1 267 ? -11.188 14.445 8.242 1 95.19 267 LEU A O 1
ATOM 1967 N N . ALA A 1 268 ? -9.742 13 7.367 1 95.44 268 ALA A N 1
ATOM 1968 C CA . ALA A 1 268 ? -10.523 11.836 7.785 1 95.44 268 ALA A CA 1
ATOM 1969 C C . ALA A 1 268 ? -10.133 11.391 9.188 1 95.44 268 ALA A C 1
ATOM 1971 O O . ALA A 1 268 ? -10.773 10.508 9.766 1 95.44 268 ALA A O 1
ATOM 1972 N N . LEU A 1 269 ? -9.133 12.008 9.789 1 97.62 269 LEU A N 1
ATOM 1973 C CA . LEU A 1 269 ? -8.703 11.68 11.148 1 97.62 269 LEU A CA 1
ATOM 1974 C C . LEU A 1 269 ? -9.398 12.578 12.164 1 97.62 269 LEU A C 1
ATOM 1976 O O . LEU A 1 269 ? -9.133 13.781 12.219 1 97.62 269 LEU A O 1
ATOM 1980 N N . ASP A 1 270 ? -10.195 12.008 12.922 1 97.75 270 ASP A N 1
ATOM 1981 C CA . ASP A 1 270 ? -10.883 12.828 13.914 1 97.75 270 ASP A CA 1
ATOM 1982 C C . ASP A 1 270 ? -9.953 13.188 15.07 1 97.75 270 ASP A C 1
ATOM 1984 O O . ASP A 1 270 ? -8.789 12.773 15.086 1 97.75 270 ASP A O 1
ATOM 1988 N N . SER A 1 271 ? -10.445 13.938 16.016 1 98.56 271 SER A N 1
ATOM 1989 C CA . SER A 1 271 ? -9.625 14.484 17.094 1 98.56 271 SER A CA 1
ATOM 1990 C C . SER A 1 271 ? -9.031 13.375 17.953 1 98.56 271 SER A C 1
ATOM 1992 O O . SER A 1 271 ? -7.91 13.5 18.438 1 98.56 271 SER A O 1
ATOM 1994 N N . ASN A 1 272 ? -9.766 12.305 18.141 1 98.69 272 ASN A N 1
ATOM 1995 C CA . ASN A 1 272 ? -9.234 11.188 18.922 1 98.69 272 ASN A CA 1
ATOM 1996 C C . ASN A 1 272 ? -8.086 10.492 18.203 1 98.69 272 ASN A C 1
ATOM 1998 O O . ASN A 1 272 ? -7.074 10.148 18.812 1 98.69 272 ASN A O 1
ATOM 2002 N N . ALA A 1 273 ? -8.25 10.266 16.922 1 98.62 273 ALA A N 1
ATOM 2003 C CA . ALA A 1 273 ? -7.184 9.672 16.125 1 98.62 273 ALA A CA 1
ATOM 2004 C C . ALA A 1 273 ? -5.938 10.547 16.125 1 98.62 273 ALA A C 1
ATOM 2006 O O . ALA A 1 273 ? -4.82 10.055 16.297 1 98.62 273 ALA A O 1
ATOM 2007 N N . CYS A 1 274 ? -6.16 11.828 15.977 1 98.75 274 CYS A N 1
ATOM 2008 C CA . CYS A 1 274 ? -5.043 12.758 16 1 98.75 274 CYS A CA 1
ATOM 2009 C C . CYS A 1 274 ? -4.352 12.75 17.359 1 98.75 274 CYS A C 1
ATOM 2011 O O . CYS A 1 274 ? -3.123 12.797 17.438 1 98.75 274 CYS A O 1
ATOM 2013 N N . ALA A 1 275 ? -5.141 12.656 18.406 1 98.75 275 ALA A N 1
ATOM 2014 C CA . ALA A 1 275 ? -4.574 12.57 19.75 1 98.75 275 ALA A CA 1
ATOM 2015 C C . ALA A 1 275 ? -3.686 11.344 19.906 1 98.75 275 ALA A C 1
ATOM 2017 O O . ALA A 1 275 ? -2.602 11.414 20.484 1 98.75 275 ALA A O 1
ATOM 2018 N N . GLY A 1 276 ? -4.117 10.219 19.359 1 98.75 276 GLY A N 1
ATOM 2019 C CA . GLY A 1 276 ? -3.312 9.008 19.391 1 98.75 276 GLY A CA 1
ATOM 2020 C C . GLY A 1 276 ? -1.975 9.164 18.688 1 98.75 276 GLY A C 1
ATOM 2021 O O . GLY A 1 276 ? -0.959 8.641 19.156 1 98.75 276 GLY A O 1
ATOM 2022 N N . ILE A 1 277 ? -1.997 9.82 17.594 1 98.81 277 ILE A N 1
ATOM 2023 C CA . ILE A 1 277 ? -0.764 10.047 16.844 1 98.81 277 ILE A CA 1
ATOM 2024 C C . ILE A 1 277 ? 0.156 10.969 17.641 1 98.81 277 ILE A C 1
ATOM 2026 O O . ILE A 1 277 ? 1.363 10.727 17.734 1 98.81 277 ILE A O 1
ATOM 2030 N N . LEU A 1 278 ? -0.409 12.008 18.25 1 98.75 278 LEU A N 1
ATOM 2031 C CA . LEU A 1 278 ? 0.39 12.914 19.062 1 98.75 278 LEU A CA 1
ATOM 2032 C C . LEU A 1 278 ? 0.995 12.18 20.25 1 98.75 278 LEU A C 1
ATOM 2034 O O . LEU A 1 278 ? 2.104 12.5 20.688 1 98.75 278 LEU A O 1
ATOM 2038 N N . ASP A 1 279 ? 0.312 11.156 20.766 1 98.75 279 ASP A N 1
ATOM 2039 C CA . ASP A 1 279 ? 0.865 10.328 21.828 1 98.75 279 ASP A CA 1
ATOM 2040 C C . ASP A 1 279 ? 2.152 9.641 21.375 1 98.75 279 ASP A C 1
ATOM 2042 O O . ASP A 1 279 ? 3.072 9.453 22.172 1 98.75 279 ASP A O 1
ATOM 2046 N N . GLN A 1 280 ? 2.201 9.258 20.141 1 98.62 280 GLN A N 1
ATOM 2047 C CA . GLN A 1 280 ? 3.389 8.594 19.594 1 98.62 280 GLN A CA 1
ATOM 2048 C C . GLN A 1 280 ? 4.523 9.594 19.391 1 98.62 280 GLN A C 1
ATOM 2050 O O . GLN A 1 280 ? 5.699 9.242 19.547 1 98.62 280 GLN A O 1
ATOM 2055 N N . LEU A 1 281 ? 4.203 10.828 19.109 1 98.69 281 LEU A N 1
ATOM 2056 C CA . LEU A 1 281 ? 5.191 11.844 18.781 1 98.69 281 LEU A CA 1
ATOM 2057 C C . LEU A 1 281 ? 5.71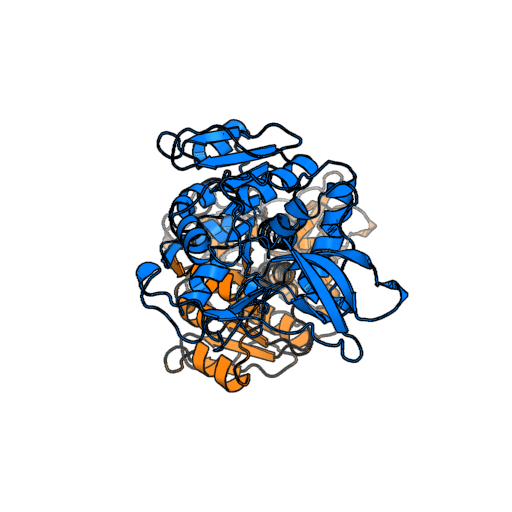1 12.523 20.047 1 98.69 281 LEU A C 1
ATOM 2059 O O . LEU A 1 281 ? 6.855 12.992 20.078 1 98.69 281 LEU A O 1
ATOM 2063 N N . ALA A 1 282 ? 4.945 12.578 21.078 1 98.62 282 ALA A N 1
ATOM 2064 C CA . ALA A 1 282 ? 5.199 13.383 22.281 1 98.62 282 ALA A CA 1
ATOM 2065 C C . ALA A 1 282 ? 6.547 13.023 22.906 1 98.62 282 ALA A C 1
ATOM 2067 O O . ALA A 1 282 ? 7.34 13.906 23.234 1 98.62 282 ALA A O 1
ATOM 2068 N N . PRO A 1 283 ? 6.848 11.695 23.031 1 98.5 283 PRO A N 1
ATOM 2069 C CA . PRO A 1 283 ? 8.141 11.375 23.625 1 98.5 283 PRO A CA 1
ATOM 2070 C C . PRO A 1 283 ? 9.32 11.859 22.797 1 98.5 283 PRO A C 1
ATOM 2072 O O . PRO A 1 283 ? 10.375 12.188 23.328 1 98.5 283 PRO A O 1
ATOM 2075 N N . MET A 1 284 ? 9.141 11.938 21.516 1 98.62 284 MET A N 1
ATOM 2076 C CA . MET A 1 284 ? 10.203 12.398 20.641 1 98.62 284 MET A CA 1
ATOM 2077 C C . MET A 1 284 ? 10.414 13.906 20.781 1 98.62 284 MET A C 1
ATOM 2079 O O . MET A 1 284 ? 11.547 14.391 20.703 1 98.62 284 MET A O 1
ATOM 2083 N N . PHE A 1 285 ? 9.344 14.609 20.984 1 98.62 285 PHE A N 1
ATOM 2084 C CA . PHE A 1 285 ? 9.469 16.031 21.281 1 98.62 285 PHE A CA 1
ATOM 2085 C C . PHE A 1 285 ? 10.109 16.25 22.641 1 98.62 285 PHE A C 1
ATOM 2087 O O . PHE A 1 285 ? 10.977 17.109 22.797 1 98.62 285 PHE A O 1
ATOM 2094 N N . ALA A 1 286 ? 9.711 15.453 23.594 1 98.12 286 ALA A N 1
ATOM 2095 C CA . ALA A 1 286 ? 10.219 15.594 24.953 1 98.12 286 ALA A CA 1
ATOM 2096 C C . ALA A 1 286 ? 11.727 15.344 25.016 1 98.12 286 ALA A C 1
ATOM 2098 O O . ALA A 1 286 ? 12.445 16.016 25.766 1 98.12 286 ALA A O 1
ATOM 2099 N N . SER A 1 287 ? 12.203 14.438 24.188 1 97.75 287 SER A N 1
ATOM 2100 C CA . SER A 1 287 ? 13.617 14.062 24.188 1 97.75 287 SER A CA 1
ATOM 2101 C C . SER A 1 287 ? 14.445 15.023 23.344 1 97.75 287 SER A C 1
ATOM 2103 O O . SER A 1 287 ? 15.68 14.977 23.375 1 97.75 287 SER A O 1
ATOM 2105 N N . GLY A 1 288 ? 13.766 15.797 22.5 1 97.75 288 GLY A N 1
ATOM 2106 C CA . GLY A 1 288 ? 14.469 16.719 21.625 1 97.75 288 GLY A CA 1
ATOM 2107 C C . GLY A 1 288 ? 14.797 16.109 20.266 1 97.75 288 GLY A C 1
ATOM 2108 O O . GLY A 1 288 ? 15.352 16.797 19.406 1 97.75 288 GLY A O 1
ATOM 2109 N N . ALA A 1 289 ? 14.367 14.883 20.078 1 98.19 289 ALA A N 1
ATOM 2110 C CA . ALA A 1 289 ? 14.547 14.258 18.781 1 98.19 289 ALA A CA 1
ATOM 2111 C C . ALA A 1 289 ? 13.742 14.992 17.703 1 98.19 289 ALA A C 1
ATOM 2113 O O . ALA A 1 289 ? 14.156 15.055 16.547 1 98.19 289 ALA A O 1
ATOM 2114 N N . LEU A 1 290 ? 12.633 15.445 18.109 1 98.75 290 LEU A N 1
ATOM 2115 C CA . LEU A 1 290 ? 11.828 16.328 17.281 1 98.75 290 LEU A CA 1
ATOM 2116 C C . LEU A 1 290 ? 11.773 17.734 17.875 1 98.75 290 LEU A C 1
ATOM 2118 O O . LEU A 1 290 ? 11.844 17.906 19.094 1 98.75 290 LEU A O 1
ATOM 2122 N N . ARG A 1 291 ? 11.664 18.656 17.031 1 98.56 291 ARG A N 1
ATOM 2123 C CA . ARG A 1 291 ? 11.453 20.047 17.422 1 98.56 291 ARG A CA 1
ATOM 2124 C C . ARG A 1 291 ? 10.266 20.641 16.672 1 98.56 291 ARG A C 1
ATOM 2126 O O . ARG A 1 291 ? 10.07 20.391 15.484 1 98.56 291 ARG A O 1
ATOM 2133 N N . PRO A 1 292 ? 9.484 21.391 17.422 1 98.19 292 PRO A N 1
ATOM 2134 C CA . PRO A 1 292 ? 8.43 22.125 16.719 1 98.19 292 PRO A CA 1
ATOM 2135 C C . PRO A 1 292 ? 8.992 23.109 15.68 1 98.19 292 PRO A C 1
ATOM 2137 O O . PRO A 1 292 ? 10.188 23.406 15.695 1 98.19 292 PRO A O 1
ATOM 2140 N N . PHE A 1 293 ? 8.141 23.484 14.766 1 97.94 293 PHE A N 1
ATOM 2141 C CA . PHE A 1 293 ? 8.547 24.531 13.828 1 97.94 293 PHE A CA 1
ATOM 2142 C C . PHE A 1 293 ? 8.797 25.844 14.555 1 97.94 293 PHE A C 1
ATOM 2144 O O . PHE A 1 293 ? 8.062 26.188 15.484 1 97.94 293 PHE A O 1
ATOM 2151 N N . PRO A 1 294 ? 9.805 26.531 14.094 1 96.62 294 PRO A N 1
ATOM 2152 C CA . PRO A 1 294 ? 9.883 27.906 14.609 1 96.62 294 PRO A CA 1
ATOM 2153 C C . PRO A 1 294 ? 8.664 28.75 14.234 1 96.62 294 PRO A C 1
ATOM 2155 O O . PRO A 1 294 ? 8.148 28.625 13.117 1 96.62 294 PRO A O 1
ATOM 2158 N N . VAL A 1 295 ? 8.18 29.469 15.219 1 97.19 295 VAL A N 1
ATOM 2159 C CA . VAL A 1 295 ? 7.074 30.391 14.977 1 97.19 295 VAL A CA 1
ATOM 2160 C C . VAL A 1 295 ? 7.574 31.828 15.086 1 97.19 295 VAL A C 1
ATOM 2162 O O . VAL A 1 295 ? 7.816 32.312 16.188 1 97.19 295 VAL A O 1
ATOM 2165 N N . PHE A 1 296 ? 7.617 32.469 13.93 1 96.75 296 PHE A N 1
ATOM 2166 C CA . PHE A 1 296 ? 8.164 33.844 13.883 1 96.75 296 PHE A CA 1
ATOM 2167 C C . PHE A 1 296 ? 7.066 34.875 14.094 1 96.75 296 PHE A C 1
ATOM 2169 O O . PHE A 1 296 ? 5.922 34.656 13.68 1 96.75 296 PHE A O 1
ATOM 2176 N N . SER A 1 297 ? 7.473 36 14.648 1 96.88 297 SER A N 1
ATOM 2177 C CA . SER A 1 297 ? 6.516 37.031 14.969 1 96.88 297 SER A CA 1
ATOM 2178 C C . SER A 1 297 ? 5.805 37.562 13.719 1 96.88 297 SER A C 1
ATOM 2180 O O . SER A 1 297 ? 4.605 37.812 13.742 1 96.88 297 SER A O 1
ATOM 2182 N N . ASP A 1 298 ? 6.504 37.594 12.57 1 96.56 298 ASP A N 1
ATOM 2183 C CA . ASP A 1 298 ? 5.961 38.125 11.32 1 96.56 298 ASP A CA 1
ATOM 2184 C C . ASP A 1 298 ? 4.914 37.188 10.734 1 96.56 298 ASP A C 1
ATOM 2186 O O . ASP A 1 298 ? 4.148 37.562 9.844 1 96.56 298 ASP A O 1
ATOM 2190 N N . TYR A 1 299 ? 4.883 36 11.258 1 97.56 299 TYR A N 1
ATOM 2191 C CA . TYR A 1 299 ? 3.928 35.031 10.75 1 97.56 299 TYR A CA 1
ATOM 2192 C C . TYR A 1 299 ? 2.975 34.562 11.859 1 97.56 299 TYR A C 1
ATOM 2194 O O . TYR A 1 299 ? 2.393 33.5 11.781 1 97.56 299 TYR A O 1
ATOM 2202 N N . THR A 1 300 ? 2.955 35.344 12.969 1 98.31 300 THR A N 1
ATOM 2203 C CA . THR A 1 300 ? 1.958 35.219 14.023 1 98.31 300 THR A CA 1
ATOM 2204 C C . THR A 1 300 ? 0.929 36.344 13.922 1 98.31 300 THR A C 1
ATOM 2206 O O . THR A 1 300 ? 1.278 37.531 14.016 1 98.31 300 THR A O 1
ATOM 2209 N N . TYR A 1 301 ? -0.309 35.969 13.734 1 98.5 301 TYR A N 1
ATOM 2210 C CA . TYR A 1 301 ? -1.363 36.969 13.484 1 98.5 301 TYR A CA 1
ATOM 2211 C C . TYR A 1 301 ? -2.404 36.938 14.602 1 98.5 301 TYR A C 1
ATOM 2213 O O . TYR A 1 301 ? -2.609 35.906 15.242 1 98.5 301 TYR A O 1
ATOM 2221 N N . SER A 1 302 ? -3.049 38.094 14.805 1 98 302 SER A N 1
ATOM 2222 C CA . SER A 1 302 ? -4.254 38.125 15.633 1 98 302 SER A CA 1
ATOM 2223 C C . SER A 1 302 ? -5.469 37.625 14.852 1 98 302 SER A C 1
ATOM 2225 O O . SER A 1 302 ? -5.41 37.5 13.625 1 98 302 SER A O 1
ATOM 2227 N N . LEU A 1 303 ? -6.543 37.375 15.531 1 98 303 LEU A N 1
ATOM 2228 C CA . LEU A 1 303 ? -7.773 36.969 14.867 1 98 303 LEU A CA 1
ATOM 2229 C C . LEU A 1 303 ? -8.266 38.031 13.914 1 98 303 LEU A C 1
ATOM 2231 O O . LEU A 1 303 ? -8.836 37.75 12.867 1 98 303 LEU A O 1
ATOM 2235 N N . SER A 1 304 ? -8.039 39.281 14.289 1 97.25 304 SER A N 1
ATOM 2236 C CA . SER A 1 304 ? -8.484 40.406 13.461 1 97.25 304 SER A CA 1
ATOM 2237 C C . SER A 1 304 ? -7.754 40.438 12.125 1 97.25 304 SER A C 1
ATOM 2239 O O . SER A 1 304 ? -8.234 41.031 11.164 1 97.25 304 SER A O 1
ATOM 2241 N N . ASP A 1 305 ? -6.605 39.75 12.07 1 97.19 305 ASP A N 1
ATOM 2242 C CA . ASP A 1 305 ? -5.801 39.75 10.852 1 97.19 305 ASP A CA 1
ATOM 2243 C C . ASP A 1 305 ? -5.844 38.375 10.195 1 97.19 305 ASP A C 1
ATOM 2245 O O . ASP A 1 305 ? -4.93 38 9.453 1 97.19 305 ASP A O 1
ATOM 2249 N N . ALA A 1 306 ? -6.855 37.625 10.523 1 97.75 306 ALA A N 1
ATOM 2250 C CA . ALA A 1 306 ? -6.941 36.25 10.062 1 97.75 306 ALA A CA 1
ATOM 2251 C C . ALA A 1 306 ? -6.922 36.156 8.539 1 97.75 306 ALA A C 1
ATOM 2253 O O . ALA A 1 306 ? -6.352 35.25 7.961 1 97.75 306 ALA A O 1
ATOM 2254 N N . LYS A 1 307 ? -7.531 37.094 7.859 1 97.31 307 LYS A N 1
ATOM 2255 C CA . LYS A 1 307 ? -7.566 37.062 6.398 1 97.31 307 LYS A CA 1
ATOM 2256 C C . LYS A 1 307 ? -6.156 37.156 5.816 1 97.31 307 LYS A C 1
ATOM 2258 O O . LYS A 1 307 ? -5.855 36.5 4.82 1 97.31 307 LYS A O 1
ATOM 2263 N N . GLU A 1 308 ? -5.359 37.969 6.402 1 97.5 308 GLU A N 1
ATOM 2264 C CA . GLU A 1 308 ? -3.971 38.062 5.961 1 97.5 308 GLU A CA 1
ATOM 2265 C C . GLU A 1 308 ? -3.209 36.781 6.215 1 97.5 308 GLU A C 1
ATOM 2267 O O . GLU A 1 308 ? -2.367 36.375 5.41 1 97.5 308 GLU A O 1
ATOM 2272 N N . ALA A 1 309 ? -3.447 36.156 7.301 1 98.19 309 ALA A N 1
ATOM 2273 C CA . ALA A 1 309 ? -2.854 34.844 7.594 1 98.19 309 ALA A CA 1
ATOM 2274 C C . ALA A 1 309 ? -3.24 33.812 6.535 1 98.19 309 ALA A C 1
ATOM 2276 O O . ALA A 1 309 ? -2.387 33.094 6.039 1 98.19 309 ALA A O 1
ATOM 2277 N N . TYR A 1 310 ? -4.535 33.781 6.191 1 98 310 TYR A N 1
ATOM 2278 C CA . TYR A 1 310 ? -5.031 32.875 5.176 1 98 310 TYR A CA 1
ATOM 2279 C C . TYR A 1 310 ? -4.387 33.156 3.824 1 98 310 TYR A C 1
ATOM 2281 O O . TYR A 1 310 ? -4.016 32.219 3.105 1 98 310 TYR A O 1
ATOM 2289 N N . ARG A 1 311 ? -4.215 34.406 3.492 1 97.56 311 ARG A N 1
ATOM 2290 C CA . ARG A 1 311 ? -3.555 34.781 2.252 1 97.56 311 ARG A CA 1
ATOM 2291 C C . ARG A 1 311 ? -2.113 34.281 2.215 1 97.56 311 ARG A C 1
ATOM 2293 O O . ARG A 1 311 ? -1.657 33.781 1.195 1 97.56 311 ARG A O 1
ATOM 2300 N N . ALA A 1 312 ? -1.45 34.5 3.328 1 97.19 312 ALA A N 1
ATOM 2301 C CA . ALA A 1 312 ? -0.062 34.031 3.41 1 97.19 312 ALA A CA 1
ATOM 2302 C C . ALA A 1 312 ? 0.051 32.562 3.133 1 97.19 312 ALA A C 1
ATOM 2304 O O . ALA A 1 312 ? 0.929 32.125 2.383 1 97.19 312 ALA A O 1
ATOM 2305 N N . VAL A 1 313 ? -0.837 31.734 3.662 1 96.56 313 VAL A N 1
ATOM 2306 C CA . VAL A 1 313 ? -0.824 30.281 3.498 1 96.56 313 VAL A CA 1
ATOM 2307 C C . VAL A 1 313 ? -1.156 29.922 2.051 1 96.56 313 VAL A C 1
ATOM 2309 O O . VAL A 1 313 ? -0.485 29.094 1.443 1 96.56 313 VAL A O 1
ATOM 2312 N N . LEU A 1 314 ? -2.102 30.547 1.509 1 93.12 314 LEU A N 1
ATOM 2313 C CA . LEU A 1 314 ? -2.533 30.281 0.144 1 93.12 314 LEU A CA 1
ATOM 2314 C C . LEU A 1 314 ? -1.424 30.594 -0.853 1 93.12 314 LEU A C 1
ATOM 2316 O O . LEU A 1 314 ? -1.298 29.922 -1.883 1 93.12 314 LEU A O 1
ATOM 2320 N N . GLN A 1 315 ? -0.673 31.609 -0.507 1 91.5 315 GLN A N 1
ATOM 2321 C CA . GLN A 1 315 ? 0.374 32.062 -1.415 1 91.5 315 GLN A CA 1
ATOM 2322 C C . GLN A 1 315 ? 1.662 31.266 -1.214 1 91.5 315 GLN A C 1
ATOM 2324 O O . GLN A 1 315 ? 2.672 31.547 -1.867 1 91.5 315 GLN A O 1
ATOM 2329 N N . GLY A 1 316 ? 1.652 30.344 -0.263 1 90.62 316 GLY A N 1
ATOM 2330 C CA . GLY A 1 316 ? 2.762 29.406 -0.137 1 90.62 316 GLY A CA 1
ATOM 2331 C C . GLY A 1 316 ? 3.832 29.891 0.828 1 90.62 316 GLY A C 1
ATOM 2332 O O . GLY A 1 316 ? 5.023 29.672 0.592 1 90.62 316 GLY A O 1
ATOM 2333 N N . ALA A 1 317 ? 3.422 30.516 1.882 1 90.62 317 ALA A N 1
ATOM 2334 C CA . ALA A 1 317 ? 4.391 30.938 2.895 1 90.62 317 ALA A CA 1
ATOM 2335 C C . ALA A 1 317 ? 5.273 29.766 3.316 1 90.62 317 ALA A C 1
ATOM 2337 O O . ALA A 1 317 ? 4.773 28.656 3.557 1 90.62 317 ALA A O 1
ATOM 2338 N N . THR A 1 318 ? 6.566 29.984 3.398 1 89.94 318 THR A N 1
ATOM 2339 C CA . THR A 1 318 ? 7.531 28.984 3.824 1 89.94 318 THR A CA 1
ATOM 2340 C C . THR A 1 318 ? 7.5 28.812 5.34 1 89.94 318 THR A C 1
ATOM 2342 O O . THR A 1 318 ? 7.715 27.703 5.848 1 89.94 318 THR A O 1
ATOM 2345 N N . GLU A 1 319 ? 7.215 29.906 5.965 1 95.62 319 GLU A N 1
ATOM 2346 C CA . GLU A 1 319 ? 7.172 29.906 7.422 1 95.62 319 GLU A CA 1
ATOM 2347 C C . GLU A 1 319 ? 5.832 29.375 7.934 1 95.62 319 GLU A C 1
ATOM 2349 O O . GLU A 1 319 ? 4.828 29.422 7.219 1 95.62 319 GLU A O 1
ATOM 2354 N N . ARG A 1 320 ? 5.914 28.844 9.102 1 97.19 320 ARG A N 1
ATOM 2355 C CA . ARG A 1 320 ? 4.68 28.375 9.719 1 97.19 320 ARG A CA 1
ATOM 2356 C C . ARG A 1 320 ? 3.797 29.531 10.148 1 97.19 320 ARG A C 1
ATOM 2358 O O . ARG A 1 320 ? 4.262 30.453 10.82 1 97.19 320 ARG A O 1
ATOM 2365 N N . VAL A 1 321 ? 2.531 29.531 9.727 1 98.38 321 VAL A N 1
ATOM 2366 C CA . VAL A 1 321 ? 1.59 30.609 10.023 1 98.38 321 VAL A CA 1
ATOM 2367 C C . VAL A 1 321 ? 0.709 30.219 11.203 1 98.38 321 VAL A C 1
ATOM 2369 O O . VAL A 1 321 ? 0.162 29.109 11.242 1 98.38 321 VAL A O 1
ATOM 2372 N N . VAL A 1 322 ? 0.589 31.109 12.195 1 98.56 322 VAL A N 1
ATOM 2373 C CA . VAL A 1 322 ? -0.13 30.828 13.438 1 98.56 322 VAL A CA 1
ATOM 2374 C C . VAL A 1 322 ? -1.062 31.984 13.773 1 98.56 322 VAL A C 1
ATOM 2376 O O . VAL A 1 322 ? -0.732 33.156 13.516 1 98.56 322 VAL A O 1
ATOM 2379 N N . LEU A 1 323 ? -2.246 31.688 14.25 1 98.69 323 LEU A N 1
ATOM 2380 C CA . LEU A 1 323 ? -3.139 32.688 14.852 1 98.69 323 LEU A CA 1
ATOM 2381 C C . LEU A 1 323 ? -3.055 32.625 16.375 1 98.69 323 LEU A C 1
ATOM 2383 O O . LEU A 1 323 ? -3.016 31.531 16.953 1 98.69 323 LEU A O 1
ATOM 2387 N N . LYS A 1 324 ? -3.01 33.75 16.953 1 97.25 324 LYS A N 1
ATOM 2388 C CA . LYS A 1 324 ? -3.127 33.906 18.391 1 97.25 324 LYS A CA 1
ATOM 2389 C C . LYS A 1 324 ? -4.449 34.562 18.766 1 97.25 324 LYS A C 1
ATOM 2391 O O . LYS A 1 324 ? -4.594 35.781 18.656 1 97.25 324 LYS A O 1
ATOM 2396 N N . PRO A 1 325 ? -5.305 33.781 19.219 1 92.81 325 PRO A N 1
ATOM 2397 C CA . PRO A 1 325 ? -6.625 34.344 19.531 1 92.81 325 PRO A CA 1
ATOM 2398 C C . PRO A 1 325 ? -6.602 35.281 20.75 1 92.81 325 PRO A C 1
ATOM 2400 O O . PRO A 1 325 ? -5.754 35.125 21.625 1 92.81 325 PRO A O 1
ATOM 2403 N N . MET B 1 1 ? 13.688 -40.531 -22.344 1 91.81 1 MET B N 1
ATOM 2404 C CA . MET B 1 1 ? 13.977 -39.125 -22.188 1 91.81 1 MET B CA 1
ATOM 2405 C C . MET B 1 1 ? 13.086 -38.5 -21.109 1 91.81 1 MET B C 1
ATOM 2407 O O . MET B 1 1 ? 11.891 -38.781 -21.047 1 91.81 1 MET B O 1
ATOM 2411 N N . ASN B 1 2 ? 13.711 -37.719 -20.172 1 96.81 2 ASN B N 1
ATOM 2412 C CA . ASN B 1 2 ? 12.961 -37.406 -18.953 1 96.81 2 ASN B CA 1
ATOM 2413 C C . ASN B 1 2 ? 13.117 -35.938 -18.547 1 96.81 2 ASN B C 1
ATOM 2415 O O . ASN B 1 2 ? 12.727 -35.562 -17.438 1 96.81 2 ASN B O 1
ATOM 2419 N N . THR B 1 3 ? 13.742 -35.188 -19.328 1 97.94 3 THR B N 1
ATOM 2420 C CA . THR B 1 3 ? 13.977 -33.812 -18.938 1 97.94 3 THR B CA 1
ATOM 2421 C C . THR B 1 3 ? 13.906 -32.875 -20.156 1 97.94 3 THR B C 1
ATOM 2423 O O . THR B 1 3 ? 14.5 -33.156 -21.203 1 97.94 3 THR B O 1
ATOM 2426 N N . ILE B 1 4 ? 13.172 -31.781 -19.984 1 97.88 4 ILE B N 1
ATOM 2427 C CA . ILE B 1 4 ? 13.125 -30.766 -21.016 1 97.88 4 ILE B CA 1
ATOM 2428 C C . ILE B 1 4 ? 14.305 -29.812 -20.859 1 97.88 4 ILE B C 1
ATOM 2430 O O . ILE B 1 4 ? 14.617 -29.375 -19.734 1 97.88 4 ILE B O 1
ATOM 2434 N N . ARG B 1 5 ? 14.945 -29.578 -21.938 1 97.12 5 ARG B N 1
ATOM 2435 C CA . ARG B 1 5 ? 16.047 -28.609 -21.953 1 97.12 5 ARG B CA 1
ATOM 2436 C C . ARG B 1 5 ? 15.82 -27.547 -23.031 1 97.12 5 ARG B C 1
ATOM 2438 O O . ARG B 1 5 ? 15.445 -27.875 -24.156 1 97.12 5 ARG B O 1
ATOM 2445 N N . VAL B 1 6 ? 15.898 -26.344 -22.625 1 96.31 6 VAL B N 1
ATOM 2446 C CA . VAL B 1 6 ? 15.828 -25.234 -23.562 1 96.31 6 VAL B CA 1
ATOM 2447 C C . VAL B 1 6 ? 17.172 -24.516 -23.609 1 96.31 6 VAL B C 1
ATOM 2449 O O . VAL B 1 6 ? 17.688 -24.062 -22.578 1 96.31 6 VAL B O 1
ATOM 2452 N N . SER B 1 7 ? 17.75 -24.297 -24.812 1 94.81 7 SER B N 1
ATOM 2453 C CA . SER B 1 7 ? 19.125 -23.844 -24.906 1 94.81 7 SER B CA 1
ATOM 2454 C C . SER B 1 7 ? 19.203 -22.406 -25.422 1 94.81 7 SER B C 1
ATOM 2456 O O . SER B 1 7 ? 20.234 -21.75 -25.312 1 94.81 7 SER B O 1
ATOM 2458 N N . GLU B 1 8 ? 18.141 -21.969 -26.016 1 92.62 8 GLU B N 1
ATOM 2459 C CA . GLU B 1 8 ? 18.125 -20.594 -26.547 1 92.62 8 GLU B CA 1
ATOM 2460 C C . GLU B 1 8 ? 16.703 -20.047 -26.578 1 92.62 8 GLU B C 1
ATOM 2462 O O . GLU B 1 8 ? 15.734 -20.797 -26.562 1 92.62 8 GLU B O 1
ATOM 2467 N N . LYS B 1 9 ? 16.641 -18.797 -26.641 1 91.56 9 LYS B N 1
ATOM 2468 C CA . LYS B 1 9 ? 15.352 -18.141 -26.75 1 91.56 9 LYS B CA 1
ATOM 2469 C C . LYS B 1 9 ? 14.703 -18.406 -28.094 1 91.56 9 LYS B C 1
ATOM 2471 O O . LYS B 1 9 ? 15.375 -18.812 -29.047 1 91.56 9 LYS B O 1
ATOM 2476 N N . ALA B 1 10 ? 13.445 -18.281 -28.094 1 93.5 10 ALA B N 1
ATOM 2477 C CA . ALA B 1 10 ? 12.68 -18.406 -29.328 1 93.5 10 ALA B CA 1
ATOM 2478 C C . ALA B 1 10 ? 11.789 -17.188 -29.562 1 93.5 10 ALA B C 1
ATOM 2480 O O . ALA B 1 10 ? 11.312 -16.578 -28.609 1 93.5 10 ALA B O 1
ATOM 2481 N N . ALA B 1 11 ? 11.594 -16.844 -30.828 1 90.5 11 ALA B N 1
ATOM 2482 C CA . ALA B 1 11 ? 10.812 -15.664 -31.188 1 90.5 11 ALA B CA 1
ATOM 2483 C C . ALA B 1 11 ? 9.328 -15.867 -30.859 1 90.5 11 ALA B C 1
ATOM 2485 O O . ALA B 1 11 ? 8.602 -14.906 -30.609 1 90.5 11 ALA B O 1
ATOM 2486 N N . ASN B 1 12 ? 8.93 -17.172 -30.969 1 94.31 12 ASN B N 1
ATOM 2487 C CA . ASN B 1 12 ? 7.543 -17.562 -30.719 1 94.31 12 ASN B CA 1
ATOM 2488 C C . ASN B 1 12 ? 7.43 -19.047 -30.406 1 94.31 12 ASN B C 1
ATOM 2490 O O . ASN B 1 12 ? 8.43 -19.766 -30.422 1 94.31 12 ASN B O 1
ATOM 2494 N N . ILE B 1 13 ? 6.203 -19.422 -30.125 1 95.25 13 ILE B N 1
ATOM 2495 C CA . ILE B 1 13 ? 5.961 -20.781 -29.656 1 95.25 13 ILE B CA 1
ATOM 2496 C C . ILE B 1 13 ? 6.293 -21.781 -30.766 1 95.25 13 ILE B C 1
ATOM 2498 O O . ILE B 1 13 ? 6.785 -22.875 -30.5 1 95.25 13 ILE B O 1
ATOM 2502 N N . ASP B 1 14 ? 6.094 -21.438 -31.984 1 95.25 14 ASP B N 1
ATOM 2503 C CA . ASP B 1 14 ? 6.352 -22.312 -33.125 1 95.25 14 ASP B CA 1
ATOM 2504 C C . ASP B 1 14 ? 7.852 -22.531 -33.312 1 95.25 14 ASP B C 1
ATOM 2506 O O . ASP B 1 14 ? 8.281 -23.609 -33.719 1 95.25 14 ASP B O 1
ATOM 2510 N N . ALA B 1 15 ? 8.594 -21.562 -33.031 1 95.94 15 ALA B N 1
ATOM 2511 C CA . ALA B 1 15 ? 10.039 -21.609 -33.219 1 95.94 15 ALA B CA 1
ATOM 2512 C C . ALA B 1 15 ? 10.734 -22.188 -31.984 1 95.94 15 ALA B C 1
ATOM 2514 O O . ALA B 1 15 ? 11.945 -22.406 -32 1 95.94 15 ALA B O 1
ATOM 2515 N N . LEU B 1 16 ? 9.984 -22.375 -30.938 1 95.44 16 LEU B N 1
ATOM 2516 C CA . LEU B 1 16 ? 10.562 -22.875 -29.688 1 95.44 16 LEU B CA 1
ATOM 2517 C C . LEU B 1 16 ? 11.148 -24.266 -29.875 1 95.44 16 LEU B C 1
ATOM 2519 O O . LEU B 1 16 ? 10.469 -25.172 -30.375 1 95.44 16 LEU B O 1
ATOM 2523 N N . GLN B 1 17 ? 12.391 -24.391 -29.547 1 94.69 17 GLN B N 1
ATOM 2524 C CA . GLN B 1 17 ? 13.07 -25.688 -29.609 1 94.69 17 GLN B CA 1
ATOM 2525 C C . GLN B 1 17 ? 13.281 -26.266 -28.219 1 94.69 17 GLN B C 1
ATOM 2527 O O . GLN B 1 17 ? 14.016 -25.703 -27.406 1 94.69 17 GLN B O 1
ATOM 2532 N N . LEU B 1 18 ? 12.641 -27.312 -27.969 1 96.31 18 LEU B N 1
ATOM 2533 C CA . LEU B 1 18 ? 12.789 -28.078 -26.719 1 96.31 18 LEU B CA 1
ATOM 2534 C C . LEU B 1 18 ? 13.539 -29.375 -26.969 1 96.31 18 LEU B C 1
ATOM 2536 O O . LEU B 1 18 ? 13.211 -30.125 -27.906 1 96.31 18 LEU B O 1
ATOM 2540 N N . GLU B 1 19 ? 14.508 -29.516 -26.234 1 96.88 19 GLU B N 1
ATOM 2541 C CA . GLU B 1 19 ? 15.195 -30.797 -26.266 1 96.88 19 GLU B CA 1
ATOM 2542 C C . GLU B 1 19 ? 14.727 -31.703 -25.141 1 96.88 19 GLU B C 1
ATOM 2544 O O . GLU B 1 19 ? 14.531 -31.25 -24 1 96.88 19 GLU B O 1
ATOM 2549 N N . LEU B 1 20 ? 14.516 -32.906 -25.469 1 97.12 20 LEU B N 1
ATOM 2550 C CA . LEU B 1 20 ? 14.219 -33.938 -24.469 1 97.12 20 LEU B CA 1
ATOM 2551 C C . LEU B 1 20 ? 15.438 -34.812 -24.203 1 97.12 20 LEU B C 1
ATOM 2553 O O . LEU B 1 20 ? 15.898 -35.531 -25.109 1 97.12 20 LEU B O 1
ATOM 2557 N N . LEU B 1 21 ? 15.859 -34.781 -23 1 96.88 21 LEU B N 1
ATOM 2558 C CA . LEU B 1 21 ? 17.109 -35.438 -22.641 1 96.88 21 LEU B CA 1
ATOM 2559 C C . LEU B 1 21 ? 16.859 -36.562 -21.625 1 96.88 21 LEU B C 1
ATOM 2561 O O . LEU B 1 21 ? 15.875 -36.531 -20.891 1 96.88 21 LEU B O 1
ATOM 2565 N N . GLY B 1 22 ? 17.75 -37.531 -21.719 1 96.19 22 GLY B N 1
ATOM 2566 C CA . GLY B 1 22 ? 17.844 -38.5 -20.625 1 96.19 22 GLY B CA 1
ATOM 2567 C C . GLY B 1 22 ? 18.922 -38.125 -19.609 1 96.19 22 GLY B C 1
ATOM 2568 O O . GLY B 1 22 ? 20.125 -38.188 -19.922 1 96.19 22 GLY B O 1
ATOM 2569 N N . VAL B 1 23 ? 18.484 -37.781 -18.516 1 94.12 23 VAL B N 1
ATOM 2570 C CA . VAL B 1 23 ? 19.438 -37.375 -17.484 1 94.12 23 VAL B CA 1
ATOM 2571 C C . VAL B 1 23 ? 19.406 -38.375 -16.328 1 94.12 23 VAL B C 1
ATOM 2573 O O . VAL B 1 23 ? 18.328 -38.812 -15.898 1 94.12 23 VAL B O 1
ATOM 2576 N N . PRO B 1 24 ? 20.609 -38.812 -15.93 1 95.88 24 PRO B N 1
ATOM 2577 C CA . PRO B 1 24 ? 20.594 -39.719 -14.758 1 95.88 24 PRO B CA 1
ATOM 2578 C C . PRO B 1 24 ? 20.094 -39 -13.492 1 95.88 24 PRO B C 1
ATOM 2580 O O . PRO B 1 24 ? 20.156 -37.781 -13.398 1 95.88 24 PRO B O 1
ATOM 2583 N N . ARG B 1 25 ? 19.562 -39.781 -12.57 1 96.44 25 ARG B N 1
ATOM 2584 C CA . ARG B 1 25 ? 19.188 -39.188 -11.289 1 96.44 25 ARG B CA 1
ATOM 2585 C C . ARG B 1 25 ? 20.375 -38.5 -10.625 1 96.44 25 ARG B C 1
ATOM 2587 O O . ARG B 1 25 ? 21.438 -39.125 -10.438 1 96.44 25 ARG B O 1
ATOM 2594 N N . PRO B 1 26 ? 20.188 -37.344 -10.242 1 96.94 26 PRO B N 1
ATOM 2595 C CA . PRO B 1 26 ? 21.281 -36.656 -9.516 1 96.94 26 PRO B CA 1
ATOM 2596 C C . PRO B 1 26 ? 21.391 -37.156 -8.07 1 96.94 26 PRO B C 1
ATOM 2598 O O . PRO B 1 26 ? 20.469 -37.781 -7.547 1 96.94 26 PRO B O 1
ATOM 2601 N N . GLU B 1 27 ? 22.547 -36.875 -7.516 1 97 27 GLU B N 1
ATOM 2602 C CA . GLU B 1 27 ? 22.766 -37.125 -6.094 1 97 27 GLU B CA 1
ATOM 2603 C C . GLU B 1 27 ? 22.547 -35.875 -5.266 1 97 27 GLU B C 1
ATOM 2605 O O . GLU B 1 27 ? 22.938 -34.781 -5.684 1 97 27 GLU B O 1
ATOM 2610 N N . ALA B 1 28 ? 21.953 -36.094 -4.148 1 96.75 28 ALA B N 1
ATOM 2611 C CA . ALA B 1 28 ? 21.734 -34.938 -3.26 1 96.75 28 ALA B CA 1
ATOM 2612 C C . ALA B 1 28 ? 23.031 -34.5 -2.605 1 96.75 28 ALA B C 1
ATOM 2614 O O . ALA B 1 28 ? 23.781 -35.312 -2.057 1 96.75 28 ALA B O 1
ATOM 2615 N N . ALA B 1 29 ? 23.312 -33.25 -2.727 1 95 29 ALA B N 1
ATOM 2616 C CA . ALA B 1 29 ? 24.406 -32.688 -1.93 1 95 29 ALA B CA 1
ATOM 2617 C C . ALA B 1 29 ? 23.938 -32.406 -0.501 1 95 29 ALA B C 1
ATOM 2619 O O . ALA B 1 29 ? 22.781 -32.625 -0.153 1 95 29 ALA B O 1
ATOM 2620 N N . GLN B 1 30 ? 24.938 -31.969 0.319 1 93.81 30 GLN B N 1
ATOM 2621 C CA . GLN B 1 30 ? 24.594 -31.641 1.697 1 93.81 30 GLN B CA 1
ATOM 2622 C C . GLN B 1 30 ? 23.516 -30.562 1.749 1 93.81 30 GLN B C 1
ATOM 2624 O O . GLN B 1 30 ? 23.641 -29.531 1.087 1 93.81 30 GLN B O 1
ATOM 2629 N N . GLY B 1 31 ? 22.422 -30.875 2.49 1 95.25 31 GLY B N 1
ATOM 2630 C CA . GLY B 1 31 ? 21.359 -29.891 2.686 1 95.25 31 GLY B CA 1
ATOM 2631 C C . GLY B 1 31 ? 20.344 -29.875 1.554 1 95.25 31 GLY B C 1
ATOM 2632 O O . GLY B 1 31 ? 19.406 -29.094 1.571 1 95.25 31 GLY B O 1
ATOM 2633 N N . GLN B 1 32 ? 20.516 -30.766 0.635 1 97.75 32 GLN B N 1
ATOM 2634 C CA . GLN B 1 32 ? 19.641 -30.812 -0.524 1 97.75 32 GLN B CA 1
ATOM 2635 C C . GLN B 1 32 ? 18.828 -32.094 -0.556 1 97.75 32 GLN B C 1
ATOM 2637 O O . GLN B 1 32 ? 19.109 -33.031 0.195 1 97.75 32 GLN B O 1
ATOM 2642 N N . VAL B 1 33 ? 17.844 -32.125 -1.402 1 98.44 33 VAL B N 1
ATOM 2643 C CA . VAL B 1 33 ? 17.078 -33.344 -1.711 1 98.44 33 VAL B CA 1
ATOM 2644 C C . VAL B 1 33 ? 16.875 -33.438 -3.221 1 98.44 33 VAL B C 1
ATOM 2646 O O . VAL B 1 33 ? 16.984 -32.438 -3.939 1 98.44 33 VAL B O 1
ATOM 2649 N N . ILE B 1 34 ? 16.625 -34.625 -3.602 1 98.75 34 ILE B N 1
ATOM 2650 C CA . ILE B 1 34 ? 16.172 -34.906 -4.965 1 98.75 34 ILE B CA 1
ATOM 2651 C C . ILE B 1 34 ? 14.703 -35.312 -4.957 1 98.75 34 ILE B C 1
ATOM 2653 O O . ILE B 1 34 ? 14.328 -36.25 -4.223 1 98.75 34 ILE B O 1
ATOM 2657 N N . ILE B 1 35 ? 13.953 -34.625 -5.66 1 98.81 35 ILE B N 1
ATOM 2658 C CA . ILE B 1 35 ? 12.539 -34.938 -5.805 1 98.81 35 ILE B CA 1
ATOM 2659 C C . ILE B 1 35 ? 12.305 -35.625 -7.145 1 98.81 35 ILE B C 1
ATOM 2661 O O . ILE B 1 35 ? 12.781 -35.156 -8.18 1 98.81 35 ILE B O 1
ATOM 2665 N N . GLU B 1 36 ? 11.711 -36.719 -7.121 1 98.81 36 GLU B N 1
ATOM 2666 C CA . GLU B 1 36 ? 11.133 -37.281 -8.344 1 98.81 36 GLU B CA 1
ATOM 2667 C C . GLU B 1 36 ? 9.781 -36.656 -8.648 1 98.81 36 GLU B C 1
ATOM 2669 O O . GLU B 1 36 ? 8.789 -36.938 -7.984 1 98.81 36 GLU B O 1
ATOM 2674 N N . VAL B 1 37 ? 9.766 -35.844 -9.641 1 98.81 37 VAL B N 1
ATOM 2675 C CA . VAL B 1 37 ? 8.602 -35 -9.93 1 98.81 37 VAL B CA 1
ATOM 2676 C C . VAL B 1 37 ? 7.496 -35.875 -10.531 1 98.81 37 VAL B C 1
ATOM 2678 O O . VAL B 1 37 ? 7.727 -36.594 -11.5 1 98.81 37 VAL B O 1
ATOM 2681 N N . ALA B 1 38 ? 6.359 -35.781 -9.914 1 98.56 38 ALA B N 1
ATOM 2682 C CA . ALA B 1 38 ? 5.191 -36.531 -10.391 1 98.56 38 ALA B CA 1
ATOM 2683 C C . ALA B 1 38 ? 4.281 -35.656 -11.227 1 98.56 38 ALA B C 1
ATOM 2685 O O . ALA B 1 38 ? 3.58 -36.125 -12.125 1 98.56 38 ALA B O 1
ATOM 2686 N N . SER B 1 39 ? 4.23 -34.406 -10.938 1 98.5 39 SER B N 1
ATOM 2687 C CA . SER B 1 39 ? 3.439 -33.438 -11.672 1 98.5 39 SER B CA 1
ATOM 2688 C C . SER B 1 39 ? 4.012 -32.031 -11.508 1 98.5 39 SER B C 1
ATOM 2690 O O . SER B 1 39 ? 4.535 -31.688 -10.445 1 98.5 39 SER B O 1
ATOM 2692 N N . ALA B 1 40 ? 3.967 -31.234 -12.523 1 98.81 40 ALA B N 1
ATOM 2693 C CA . ALA B 1 40 ? 4.438 -29.859 -12.547 1 98.81 40 ALA B CA 1
ATOM 2694 C C . ALA B 1 40 ? 3.473 -28.969 -13.32 1 98.81 40 ALA B C 1
ATOM 2696 O O . ALA B 1 40 ? 3.252 -29.172 -14.516 1 98.81 40 ALA B O 1
ATOM 2697 N N . GLY B 1 41 ? 2.912 -28.016 -12.625 1 98.62 41 GLY B N 1
ATOM 2698 C CA . GLY B 1 41 ? 2.055 -27.062 -13.312 1 98.62 41 GLY B CA 1
ATOM 2699 C C . GLY B 1 41 ? 2.805 -26.203 -14.312 1 98.62 41 GLY B C 1
ATOM 2700 O O . GLY B 1 41 ? 3.98 -25.891 -14.109 1 98.62 41 GLY B O 1
ATOM 2701 N N . VAL B 1 42 ? 2.146 -25.859 -15.414 1 98.56 42 VAL B N 1
ATOM 2702 C CA . VAL B 1 42 ? 2.689 -24.938 -16.406 1 98.56 42 VAL B CA 1
ATOM 2703 C C . VAL B 1 42 ? 2.033 -23.562 -16.234 1 98.56 42 VAL B C 1
ATOM 2705 O O . VAL B 1 42 ? 0.808 -23.438 -16.297 1 98.56 42 VAL B O 1
ATOM 2708 N N . ASN B 1 43 ? 2.811 -22.609 -15.969 1 97 43 ASN B N 1
ATOM 2709 C CA . ASN B 1 43 ? 2.33 -21.234 -15.766 1 97 43 ASN B CA 1
ATOM 2710 C C . ASN B 1 43 ? 2.695 -20.328 -16.938 1 97 43 ASN B C 1
ATOM 2712 O O . ASN B 1 43 ? 3.654 -20.609 -17.656 1 97 43 ASN B O 1
ATOM 2716 N N . PRO B 1 44 ? 1.964 -19.234 -17.094 1 94.19 44 PRO B N 1
ATOM 2717 C CA . PRO B 1 44 ? 2.348 -18.266 -18.125 1 94.19 44 PRO B CA 1
ATOM 2718 C C . PRO B 1 44 ? 3.791 -17.797 -17.984 1 94.19 44 PRO B C 1
ATOM 2720 O O . PRO B 1 44 ? 4.488 -17.609 -18.984 1 94.19 44 PRO B O 1
ATOM 2723 N N . SER B 1 45 ? 4.23 -17.641 -16.781 1 93.31 45 SER B N 1
ATOM 2724 C CA . SER B 1 45 ? 5.598 -17.188 -16.531 1 93.31 45 SER B CA 1
ATOM 2725 C C . SER B 1 45 ? 6.609 -18.219 -17.031 1 93.31 45 SER B C 1
ATOM 2727 O O . SER B 1 45 ? 7.695 -17.844 -17.484 1 93.31 45 SER B O 1
ATOM 2729 N N . ASP B 1 46 ? 6.316 -19.5 -17 1 95.75 46 ASP B N 1
ATOM 2730 C CA . ASP B 1 46 ? 7.191 -20.547 -17.531 1 95.75 46 ASP B CA 1
ATOM 2731 C C . ASP B 1 46 ? 7.398 -20.375 -19.047 1 95.75 46 ASP B C 1
ATOM 2733 O O . ASP B 1 46 ? 8.531 -20.438 -19.531 1 95.75 46 ASP B O 1
ATOM 2737 N N . VAL B 1 47 ? 6.289 -20.125 -19.656 1 94.62 47 VAL B N 1
ATOM 2738 C CA . VAL B 1 47 ? 6.305 -20.062 -21.125 1 94.62 47 VAL B CA 1
ATOM 2739 C C . VAL B 1 47 ? 7 -18.766 -21.562 1 94.62 47 VAL B C 1
ATOM 2741 O O . VAL B 1 47 ? 7.859 -18.797 -22.453 1 94.62 47 VAL B O 1
ATOM 2744 N N . LYS B 1 48 ? 6.633 -17.688 -20.906 1 92.06 48 LYS B N 1
ATOM 2745 C CA . LYS B 1 48 ? 7.25 -16.406 -21.25 1 92.06 48 LYS B CA 1
ATOM 2746 C C . LYS B 1 48 ? 8.766 -16.469 -21.047 1 92.06 48 LYS B C 1
ATOM 2748 O O . LYS B 1 48 ? 9.523 -15.945 -21.875 1 92.06 48 LYS B O 1
ATOM 2753 N N . ALA B 1 49 ? 9.18 -17.047 -20 1 91.5 49 ALA B N 1
ATOM 2754 C CA . ALA B 1 49 ? 10.609 -17.203 -19.734 1 91.5 49 ALA B CA 1
ATOM 2755 C C . ALA B 1 49 ? 11.273 -18.062 -20.812 1 91.5 49 ALA B C 1
ATOM 2757 O O . ALA B 1 49 ? 12.383 -17.75 -21.25 1 91.5 49 ALA B O 1
ATOM 2758 N N . THR B 1 50 ? 10.617 -19.062 -21.203 1 92.88 50 THR B N 1
ATOM 2759 C CA . THR B 1 50 ? 11.156 -19.969 -22.203 1 92.88 50 THR B CA 1
ATOM 2760 C C . THR B 1 50 ? 11.312 -19.281 -23.547 1 92.88 50 THR B C 1
ATOM 2762 O O . THR B 1 50 ? 12.25 -19.547 -24.297 1 92.88 50 THR B O 1
ATOM 2765 N N . LEU B 1 51 ? 10.492 -18.328 -23.812 1 91.81 51 LEU B N 1
ATOM 2766 C CA . LEU B 1 51 ? 10.531 -17.578 -25.062 1 91.81 51 LEU B CA 1
ATOM 2767 C C . LEU B 1 51 ? 11.539 -16.438 -24.969 1 91.81 51 LEU B C 1
ATOM 2769 O O . LEU B 1 51 ? 11.805 -15.758 -25.969 1 91.81 51 LEU B O 1
ATOM 2773 N N . GLY B 1 52 ? 12.109 -16.188 -23.812 1 85.69 52 GLY B N 1
ATOM 2774 C CA . GLY B 1 52 ? 13.156 -15.203 -23.641 1 85.69 52 GLY B CA 1
ATOM 2775 C C . GLY B 1 52 ? 12.625 -13.836 -23.25 1 85.69 52 GLY B C 1
ATOM 2776 O O . GLY B 1 52 ? 13.312 -12.828 -23.422 1 85.69 52 GLY B O 1
ATOM 2777 N N . LEU B 1 53 ? 11.43 -13.781 -22.75 1 79 53 LEU B N 1
ATOM 2778 C CA . LEU B 1 53 ? 10.805 -12.508 -22.406 1 79 53 LEU B CA 1
ATOM 2779 C C . LEU B 1 53 ? 11.078 -12.125 -20.969 1 79 53 LEU B C 1
ATOM 2781 O O . LEU B 1 53 ? 10.594 -11.102 -20.484 1 79 53 LEU B O 1
ATOM 2785 N N . MET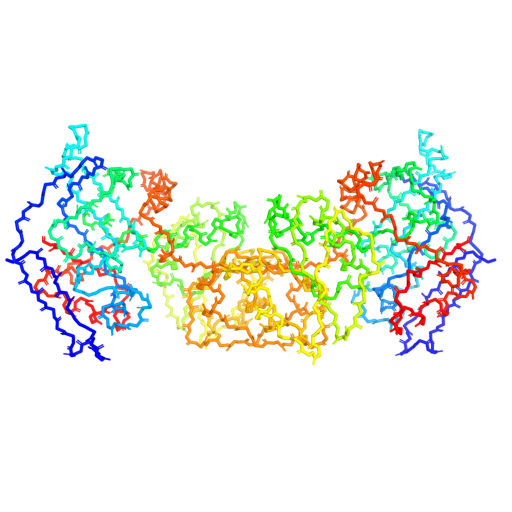 B 1 54 ? 11.773 -12.891 -20.188 1 76.06 54 MET B N 1
ATOM 2786 C CA . MET B 1 54 ? 12.117 -12.609 -18.797 1 76.06 54 MET B CA 1
ATOM 2787 C C . MET B 1 54 ? 13.602 -12.266 -18.656 1 76.06 54 MET B C 1
ATOM 2789 O O . MET B 1 54 ? 14.461 -13.062 -19.031 1 76.06 54 MET B O 1
ATOM 2793 N N . PRO B 1 55 ? 13.758 -11.078 -17.969 1 73.75 55 PRO B N 1
ATOM 2794 C CA . PRO B 1 55 ? 15.164 -10.703 -17.797 1 73.75 55 PRO B CA 1
ATOM 2795 C C . PRO B 1 55 ? 15.914 -11.633 -16.859 1 73.75 55 PRO B C 1
ATOM 2797 O O . PRO B 1 55 ? 15.32 -12.203 -15.938 1 73.75 55 PRO B O 1
ATOM 2800 N N . HIS B 1 56 ? 17.016 -12.227 -17.109 1 76.06 56 HIS B N 1
ATOM 2801 C CA . HIS B 1 56 ? 17.969 -12.961 -16.266 1 76.06 56 HIS B CA 1
ATOM 2802 C C . HIS B 1 56 ? 17.828 -14.461 -16.453 1 76.06 56 HIS B C 1
ATOM 2804 O O . HIS B 1 56 ? 18.438 -15.25 -15.727 1 76.06 56 HIS B O 1
ATOM 2810 N N . ALA B 1 57 ? 16.844 -14.812 -17.297 1 81.06 57 ALA B N 1
ATOM 2811 C CA . ALA B 1 57 ? 16.781 -16.234 -17.609 1 81.06 57 ALA B CA 1
ATOM 2812 C C . ALA B 1 57 ? 18.125 -16.734 -18.125 1 81.06 57 ALA B C 1
ATOM 2814 O O . ALA B 1 57 ? 18.781 -16.062 -18.922 1 81.06 57 ALA B O 1
ATOM 2815 N N . VAL B 1 58 ? 18.5 -17.891 -17.609 1 85.88 58 VAL B N 1
ATOM 2816 C CA . VAL B 1 58 ? 19.781 -18.453 -18.047 1 85.88 58 VAL B CA 1
ATOM 2817 C C . VAL B 1 58 ? 19.562 -19.547 -19.078 1 85.88 58 VAL B C 1
ATOM 2819 O O . VAL B 1 58 ? 18.469 -20.125 -19.141 1 85.88 58 VAL B O 1
ATOM 2822 N N . TRP B 1 59 ? 20.531 -19.766 -19.812 1 91.06 59 TRP B N 1
ATOM 2823 C CA . TRP B 1 59 ? 20.531 -20.844 -20.812 1 91.06 59 TRP B CA 1
ATOM 2824 C C . TRP B 1 59 ? 21.828 -21.656 -20.75 1 91.06 59 TRP B C 1
ATOM 2826 O O . TRP B 1 59 ? 22.906 -21.094 -20.531 1 91.06 59 TRP B O 1
ATOM 2836 N N . PRO B 1 60 ? 21.719 -23.031 -21.016 1 94.06 60 PRO B N 1
ATOM 2837 C CA . PRO B 1 60 ? 20.484 -23.828 -21.094 1 94.06 60 PRO B CA 1
ATOM 2838 C C . PRO B 1 60 ? 19.828 -24.047 -19.734 1 94.06 60 PRO B C 1
ATOM 2840 O O . PRO B 1 60 ? 20.484 -23.891 -18.703 1 94.06 60 PRO B O 1
ATOM 2843 N N . ARG B 1 61 ? 18.547 -24.297 -19.719 1 95 61 ARG B N 1
ATOM 2844 C CA . ARG B 1 61 ? 17.875 -24.609 -18.453 1 95 61 ARG B CA 1
ATOM 2845 C C . ARG B 1 61 ? 16.688 -25.531 -18.688 1 95 61 ARG B C 1
ATOM 2847 O O . ARG B 1 61 ? 16.219 -25.688 -19.812 1 95 61 ARG B O 1
ATOM 2854 N N . THR B 1 62 ? 16.312 -26.188 -17.656 1 97.69 62 THR B N 1
ATOM 2855 C CA . THR B 1 62 ? 15.023 -26.859 -17.562 1 97.69 62 THR B CA 1
ATOM 2856 C C . THR B 1 62 ? 13.961 -25.906 -17.016 1 97.69 62 THR B C 1
ATOM 2858 O O . THR B 1 62 ? 14.117 -25.359 -15.922 1 97.69 62 THR B O 1
ATOM 2861 N N . PRO B 1 63 ? 12.836 -25.656 -17.75 1 97.5 63 PRO B N 1
ATOM 2862 C CA . PRO B 1 63 ? 11.805 -24.719 -17.281 1 97.5 63 PRO B CA 1
ATOM 2863 C C . PRO B 1 63 ? 10.961 -25.297 -16.156 1 97.5 63 PRO B C 1
ATOM 2865 O O . PRO B 1 63 ? 11.094 -26.484 -15.812 1 97.5 63 PRO B O 1
ATOM 2868 N N . GLY B 1 64 ? 10.109 -24.438 -15.578 1 98.19 64 GLY B N 1
ATOM 2869 C CA . GLY B 1 64 ? 9.086 -24.859 -14.641 1 98.19 64 GLY B CA 1
ATOM 2870 C C . GLY B 1 64 ? 9.305 -24.344 -13.234 1 98.19 64 GLY B C 1
ATOM 2871 O O . GLY B 1 64 ? 10.414 -24.422 -12.711 1 98.19 64 GLY B O 1
ATOM 2872 N N . ARG B 1 65 ? 8.195 -23.922 -12.594 1 98.44 65 ARG B N 1
ATOM 2873 C CA . ARG B 1 65 ? 8.281 -23.375 -11.25 1 98.44 65 ARG B CA 1
ATOM 2874 C C . ARG B 1 65 ? 7.582 -24.281 -10.242 1 98.44 65 ARG B C 1
ATOM 2876 O O . ARG B 1 65 ? 8.047 -24.438 -9.109 1 98.44 65 ARG B O 1
ATOM 2883 N N . ASP B 1 66 ? 6.496 -24.938 -10.578 1 98.75 66 ASP B N 1
ATOM 2884 C CA . ASP B 1 66 ? 5.637 -25.703 -9.68 1 98.75 66 ASP B CA 1
ATOM 2885 C C . ASP B 1 66 ? 6.008 -27.188 -9.711 1 98.75 66 ASP B C 1
ATOM 2887 O O . ASP B 1 66 ? 6.391 -27.719 -10.758 1 98.75 66 ASP B O 1
ATOM 2891 N N . TYR B 1 67 ? 5.797 -27.844 -8.523 1 98.81 67 TYR B N 1
ATOM 2892 C CA . TYR B 1 67 ? 6.07 -29.281 -8.555 1 98.81 67 TYR B CA 1
ATOM 2893 C C . TYR B 1 67 ? 5.355 -29.984 -7.41 1 98.81 67 TYR B C 1
ATOM 2895 O O . TYR B 1 67 ? 5.016 -29.375 -6.402 1 98.81 67 TYR B O 1
ATOM 2903 N N . ALA B 1 68 ? 5.113 -31.25 -7.594 1 98.88 68 ALA B N 1
ATOM 2904 C CA . ALA B 1 68 ? 4.828 -32.25 -6.562 1 98.88 68 ALA B CA 1
ATOM 2905 C C . ALA B 1 68 ? 5.484 -33.594 -6.895 1 98.88 68 ALA B C 1
ATOM 2907 O O . ALA B 1 68 ? 5.664 -33.938 -8.07 1 98.88 68 ALA B O 1
ATOM 2908 N N . GLY B 1 69 ? 5.859 -34.281 -5.875 1 98.81 69 GLY B N 1
ATOM 2909 C CA . GLY B 1 69 ? 6.523 -35.562 -6.094 1 98.81 69 GLY B CA 1
ATOM 2910 C C . GLY B 1 69 ? 6.977 -36.219 -4.805 1 98.81 69 GLY B C 1
ATOM 2911 O O . GLY B 1 69 ? 6.398 -36 -3.742 1 98.81 69 GLY B O 1
ATOM 2912 N N . LEU B 1 70 ? 7.965 -37.094 -5.031 1 98.75 70 LEU B N 1
ATOM 2913 C CA . LEU B 1 70 ? 8.508 -37.844 -3.898 1 98.75 70 LEU B CA 1
ATOM 2914 C C . LEU B 1 70 ? 9.977 -37.531 -3.68 1 98.75 70 LEU B C 1
ATOM 2916 O O . LEU B 1 70 ? 10.742 -37.406 -4.641 1 98.75 70 LEU B O 1
ATOM 2920 N N . VAL B 1 71 ? 10.312 -37.375 -2.42 1 98.75 71 VAL B N 1
ATOM 2921 C CA . VAL B 1 71 ? 11.742 -37.281 -2.117 1 98.75 71 VAL B CA 1
ATOM 2922 C C . VAL B 1 71 ? 12.414 -38.625 -2.334 1 98.75 71 VAL B C 1
ATOM 2924 O O . VAL B 1 71 ? 12.055 -39.625 -1.698 1 98.75 71 VAL B O 1
ATOM 2927 N N . VAL B 1 72 ? 13.445 -38.688 -3.207 1 98.56 72 VAL B N 1
ATOM 2928 C CA . VAL B 1 72 ? 14.039 -39.969 -3.547 1 98.56 72 VAL B CA 1
ATOM 2929 C C . VAL B 1 72 ? 15.5 -40 -3.105 1 98.56 72 VAL B C 1
ATOM 2931 O O . VAL B 1 72 ? 16.141 -41.062 -3.15 1 98.56 72 VAL B O 1
ATOM 2934 N N . ASP B 1 73 ? 16.031 -38.875 -2.762 1 98.44 73 ASP B N 1
ATOM 2935 C CA . ASP B 1 73 ? 17.375 -38.75 -2.207 1 98.44 73 ASP B CA 1
ATOM 2936 C C . ASP B 1 73 ? 17.484 -37.594 -1.249 1 98.44 73 ASP B C 1
ATOM 2938 O O . ASP B 1 73 ? 16.812 -36.562 -1.434 1 98.44 73 ASP B O 1
ATOM 2942 N N . GLY B 1 74 ? 18.359 -37.719 -0.24 1 97.31 74 GLY B N 1
ATOM 2943 C CA . GLY B 1 74 ? 18.5 -36.719 0.798 1 97.31 74 GLY B CA 1
ATOM 2944 C C . GLY B 1 74 ? 18.469 -37.312 2.199 1 97.31 74 GLY B C 1
ATOM 2945 O O . GLY B 1 74 ? 18.797 -38.469 2.4 1 97.31 74 GLY B O 1
ATOM 2946 N N . PRO B 1 75 ? 18.141 -36.438 3.223 1 95.69 75 PRO B N 1
ATOM 2947 C CA . PRO B 1 75 ? 18.047 -36.938 4.598 1 95.69 75 PRO B CA 1
ATOM 2948 C C . PRO B 1 75 ? 17.016 -38.062 4.746 1 95.69 75 PRO B C 1
ATOM 2950 O O . PRO B 1 75 ? 15.938 -38 4.156 1 95.69 75 PRO B O 1
ATOM 2953 N N . SER B 1 76 ? 17.328 -39 5.594 1 95.25 76 SER B N 1
ATOM 2954 C CA . SER B 1 76 ? 16.547 -40.219 5.738 1 95.25 76 SER B CA 1
ATOM 2955 C C . SER B 1 76 ? 15.109 -39.906 6.152 1 95.25 76 SER B C 1
ATOM 2957 O O . SER B 1 76 ? 14.18 -40.594 5.723 1 95.25 76 SER B O 1
ATOM 2959 N N . GLU B 1 77 ? 14.906 -38.906 6.918 1 95 77 GLU B N 1
ATOM 2960 C CA . GLU B 1 77 ? 13.586 -38.594 7.461 1 95 77 GLU B CA 1
ATOM 2961 C C . GLU B 1 77 ? 12.648 -38.062 6.379 1 95 77 GLU B C 1
ATOM 2963 O O . GLU B 1 77 ? 11.43 -38.062 6.559 1 95 77 GLU B O 1
ATOM 2968 N N . LEU B 1 78 ? 13.18 -37.656 5.223 1 96.5 78 LEU B N 1
ATOM 2969 C CA . LEU B 1 78 ? 12.367 -37.094 4.16 1 96.5 78 LEU B CA 1
ATOM 2970 C C . LEU B 1 78 ? 12.133 -38.094 3.043 1 96.5 78 LEU B C 1
ATOM 2972 O O . LEU B 1 78 ? 11.266 -37.906 2.193 1 96.5 78 LEU B O 1
ATOM 2976 N N . LEU B 1 79 ? 12.883 -39.188 3.047 1 97.31 79 LEU B N 1
ATOM 2977 C CA . LEU B 1 79 ? 12.828 -40.156 1.952 1 97.31 79 LEU B CA 1
ATOM 2978 C C . LEU B 1 79 ? 11.43 -40.75 1.828 1 97.31 79 LEU B C 1
ATOM 2980 O O . LEU B 1 79 ? 10.836 -41.188 2.826 1 97.31 79 LEU B O 1
ATOM 2984 N N . GLY B 1 80 ? 10.922 -40.656 0.57 1 98.06 80 GLY B N 1
ATOM 2985 C CA . GLY B 1 80 ? 9.617 -41.25 0.288 1 98.06 80 GLY B CA 1
ATOM 2986 C C . GLY B 1 80 ? 8.461 -40.312 0.563 1 98.06 80 GLY B C 1
ATOM 2987 O O . GLY B 1 80 ? 7.312 -40.594 0.24 1 98.06 80 GLY B O 1
ATOM 2988 N N . GLN B 1 81 ? 8.703 -39.188 1.136 1 97.88 81 GLN B N 1
ATOM 2989 C CA . GLN B 1 81 ? 7.664 -38.219 1.509 1 97.88 81 GLN B CA 1
ATOM 2990 C C . GLN B 1 81 ? 7.07 -37.562 0.276 1 97.88 81 GLN B C 1
ATOM 2992 O O . GLN B 1 81 ? 7.805 -37.062 -0.579 1 97.88 81 GLN B O 1
ATOM 2997 N N . PRO B 1 82 ? 5.719 -37.594 0.124 1 98.75 82 PRO B N 1
ATOM 2998 C CA . PRO B 1 82 ? 5.082 -36.75 -0.912 1 98.75 82 PRO B CA 1
ATOM 2999 C C . PRO B 1 82 ? 5.133 -35.281 -0.597 1 98.75 82 PRO B C 1
ATOM 3001 O O . PRO B 1 82 ? 4.746 -34.844 0.499 1 98.75 82 PRO B O 1
ATOM 3004 N N . VAL B 1 83 ? 5.648 -34.5 -1.523 1 98.81 83 VAL B N 1
ATOM 3005 C CA . VAL B 1 83 ? 5.898 -33.062 -1.267 1 98.81 83 VAL B CA 1
ATOM 3006 C C . VAL B 1 83 ? 5.336 -32.219 -2.41 1 98.81 83 VAL B C 1
ATOM 3008 O O . VAL B 1 83 ? 4.992 -32.75 -3.469 1 98.81 83 VAL B O 1
ATOM 3011 N N . TRP B 1 84 ? 5.133 -31.016 -2.176 1 98.81 84 TRP B N 1
ATOM 3012 C CA . TRP B 1 84 ? 4.754 -30 -3.162 1 98.81 84 TRP B CA 1
ATOM 3013 C C . TRP B 1 84 ? 5.531 -28.703 -2.949 1 98.81 84 TRP B C 1
ATOM 3015 O O . TRP B 1 84 ? 6.125 -28.5 -1.888 1 98.81 84 TRP B O 1
ATOM 3025 N N . GLY B 1 85 ? 5.633 -27.906 -3.984 1 98.69 85 GLY B N 1
ATOM 3026 C CA . GLY B 1 85 ? 6.34 -26.641 -3.846 1 98.69 85 GLY B CA 1
ATOM 3027 C C . GLY B 1 85 ? 6.34 -25.812 -5.117 1 98.69 85 GLY B C 1
ATOM 3028 O O . GLY B 1 85 ? 5.742 -26.203 -6.117 1 98.69 85 GLY B O 1
ATOM 3029 N N . SER B 1 86 ? 6.902 -24.625 -5.008 1 98.75 86 SER B N 1
ATOM 3030 C CA . SER B 1 86 ? 7.113 -23.656 -6.07 1 98.75 86 SER B CA 1
ATOM 3031 C C . SER B 1 86 ? 8.266 -22.719 -5.734 1 98.75 86 SER B C 1
ATOM 3033 O O . SER B 1 86 ? 8.711 -22.656 -4.586 1 98.75 86 SER B O 1
ATOM 3035 N N . GLY B 1 87 ? 8.773 -22.062 -6.727 1 98.06 87 GLY B N 1
ATOM 3036 C CA . GLY B 1 87 ? 9.828 -21.078 -6.512 1 98.06 87 GLY B CA 1
ATOM 3037 C C . GLY B 1 87 ? 10.008 -20.125 -7.676 1 98.06 87 GLY B C 1
ATOM 3038 O O . GLY B 1 87 ? 9.883 -20.516 -8.836 1 98.06 87 GLY B O 1
ATOM 3039 N N . GLY B 1 88 ? 10.414 -18.938 -7.32 1 96.5 88 GLY B N 1
ATOM 3040 C CA . GLY B 1 88 ? 10.602 -17.938 -8.352 1 96.5 88 GLY B CA 1
ATOM 3041 C C . GLY B 1 88 ? 11.867 -18.141 -9.164 1 96.5 88 GLY B C 1
ATOM 3042 O O . GLY B 1 88 ? 11.922 -17.766 -10.336 1 96.5 88 GLY B O 1
ATOM 3043 N N . GLU B 1 89 ? 12.836 -18.812 -8.578 1 95.94 89 GLU B N 1
ATOM 3044 C CA . GLU B 1 89 ? 14.102 -19.031 -9.266 1 95.94 89 GLU B CA 1
ATOM 3045 C C . GLU B 1 89 ? 14.047 -20.297 -10.125 1 95.94 89 GLU B C 1
ATOM 3047 O O . GLU B 1 89 ? 14.859 -20.469 -11.039 1 95.94 89 GLU B O 1
ATOM 3052 N N . LEU B 1 90 ? 13.148 -21.203 -9.844 1 97.31 90 LEU B N 1
ATOM 3053 C CA . LEU B 1 90 ? 13.039 -22.469 -10.555 1 97.31 90 LEU B CA 1
ATOM 3054 C C . LEU B 1 90 ? 12.633 -22.25 -12.008 1 97.31 90 LEU B C 1
ATOM 3056 O O . LEU B 1 90 ? 11.633 -21.578 -12.281 1 97.31 90 LEU B O 1
ATOM 3060 N N . GLY B 1 91 ? 13.406 -22.859 -12.883 1 96.5 91 GLY B N 1
ATOM 3061 C CA . GLY B 1 91 ? 13.07 -22.766 -14.289 1 96.5 91 GLY B CA 1
ATOM 3062 C C . GLY B 1 91 ? 13.383 -21.406 -14.898 1 96.5 91 GLY B C 1
ATOM 3063 O O . GLY B 1 91 ? 13.008 -21.125 -16.031 1 96.5 91 GLY B O 1
ATOM 3064 N N . ILE B 1 92 ? 13.977 -20.5 -14.07 1 93.69 92 ILE B N 1
ATOM 3065 C CA . ILE B 1 92 ? 14.336 -19.172 -14.539 1 93.69 92 ILE B CA 1
ATOM 3066 C C . ILE B 1 92 ? 15.836 -18.953 -14.383 1 93.69 92 ILE B C 1
ATOM 3068 O O . ILE B 1 92 ? 16.562 -18.859 -15.383 1 93.69 92 ILE B O 1
ATOM 3072 N N . ARG B 1 93 ? 16.359 -18.984 -13.172 1 93 93 ARG B N 1
ATOM 3073 C CA . ARG B 1 93 ? 17.781 -18.734 -12.914 1 93 93 ARG B CA 1
ATOM 3074 C C . ARG B 1 93 ? 18.531 -20.031 -12.664 1 93 93 ARG B C 1
ATOM 3076 O O . ARG B 1 93 ? 19.75 -20.016 -12.469 1 93 93 ARG B O 1
ATOM 3083 N N . ARG B 1 94 ? 17.766 -21.031 -12.672 1 95.12 94 ARG B N 1
ATOM 3084 C CA . ARG B 1 94 ? 18.281 -22.391 -12.531 1 95.12 94 ARG B CA 1
ATOM 3085 C C . ARG B 1 94 ? 17.328 -23.406 -13.156 1 95.12 94 ARG B C 1
ATOM 3087 O O . ARG B 1 94 ? 16.25 -23.047 -13.641 1 95.12 94 ARG B O 1
ATOM 3094 N N . ASP B 1 95 ? 17.734 -24.641 -13.125 1 97.19 95 ASP B N 1
ATOM 3095 C CA . ASP B 1 95 ? 16.891 -25.703 -13.641 1 97.19 95 ASP B CA 1
ATOM 3096 C C . ASP B 1 95 ? 15.625 -25.844 -12.797 1 97.19 95 ASP B C 1
ATOM 3098 O O . ASP B 1 95 ? 15.68 -25.781 -11.57 1 97.19 95 ASP B O 1
ATOM 3102 N N . GLY B 1 96 ? 14.531 -26.156 -13.523 1 98 96 GLY B N 1
ATOM 3103 C CA . GLY B 1 96 ? 13.242 -26.188 -12.852 1 98 96 GLY B CA 1
ATOM 3104 C C . GLY B 1 96 ? 12.617 -27.562 -12.82 1 98 96 GLY B C 1
ATOM 3105 O O . GLY B 1 96 ? 13.305 -28.562 -12.578 1 98 96 GLY B O 1
ATOM 3106 N N . THR B 1 97 ? 11.359 -27.594 -13.07 1 98.62 97 THR B N 1
ATOM 3107 C CA . THR B 1 97 ? 10.578 -28.75 -12.633 1 98.62 97 THR B CA 1
ATOM 3108 C C . THR B 1 97 ? 10.031 -29.516 -13.828 1 98.62 97 THR B C 1
ATOM 3110 O O . THR B 1 97 ? 9.359 -30.531 -13.664 1 98.62 97 THR B O 1
ATOM 3113 N N . HIS B 1 98 ? 10.242 -29.016 -15.031 1 98.69 98 HIS B N 1
ATOM 3114 C CA . HIS B 1 98 ? 9.781 -29.734 -16.219 1 98.69 98 HIS B CA 1
ATOM 3115 C C . HIS B 1 98 ? 10.758 -30.844 -16.609 1 98.69 98 HIS B C 1
ATOM 3117 O O . HIS B 1 98 ? 11.211 -30.891 -17.75 1 98.69 98 HIS B O 1
ATOM 3123 N N . GLY B 1 99 ? 11.023 -31.719 -15.727 1 98.56 99 GLY B N 1
ATOM 3124 C CA . GLY B 1 99 ? 11.867 -32.906 -15.781 1 98.56 99 GLY B CA 1
ATOM 3125 C C . GLY B 1 99 ? 11.57 -33.875 -14.672 1 98.56 99 GLY B C 1
ATOM 3126 O O . GLY B 1 99 ? 10.836 -33.562 -13.727 1 98.56 99 GLY B O 1
ATOM 3127 N N . LYS B 1 100 ? 12.141 -35.031 -14.773 1 98.44 100 LYS B N 1
ATOM 3128 C CA . LYS B 1 100 ? 11.844 -36.125 -13.852 1 98.44 100 LYS B CA 1
ATOM 3129 C C . LYS B 1 100 ? 12.406 -35.844 -12.461 1 98.44 100 LYS B C 1
ATOM 3131 O O . LYS B 1 100 ? 11.852 -36.281 -11.453 1 98.44 100 LYS B O 1
ATOM 3136 N N . TYR B 1 101 ? 13.523 -35.031 -12.438 1 98.56 101 TYR B N 1
ATOM 3137 C CA . TYR B 1 101 ? 14.172 -34.812 -11.148 1 98.56 101 TYR B CA 1
ATOM 3138 C C . TYR B 1 101 ? 14.359 -33.312 -10.891 1 98.56 101 TYR B C 1
ATOM 3140 O O . TYR B 1 101 ? 14.664 -32.562 -11.812 1 98.56 101 TYR B O 1
ATOM 3148 N N . LEU B 1 102 ? 14.242 -32.969 -9.633 1 98.56 102 LEU B N 1
ATOM 3149 C CA . LEU B 1 102 ? 14.492 -31.609 -9.156 1 98.56 102 LEU B CA 1
ATOM 3150 C C . LEU B 1 102 ? 15.43 -31.625 -7.953 1 98.56 102 LEU B C 1
ATOM 3152 O O . LEU B 1 102 ? 15.172 -32.312 -6.977 1 98.56 102 LEU B O 1
ATOM 3156 N N . ARG B 1 103 ? 16.5 -31 -8.094 1 98.06 103 ARG B N 1
ATOM 3157 C CA . ARG B 1 103 ? 17.391 -30.75 -6.965 1 98.06 103 ARG B CA 1
ATOM 3158 C C . ARG B 1 103 ? 17 -29.469 -6.238 1 98.06 103 ARG B C 1
ATOM 3160 O O . ARG B 1 103 ? 16.891 -28.406 -6.855 1 98.06 103 ARG B O 1
ATOM 3167 N N . ILE B 1 104 ? 16.797 -29.531 -4.934 1 98.19 104 ILE B N 1
ATOM 3168 C CA . ILE B 1 104 ? 16.359 -28.344 -4.203 1 98.19 104 ILE B CA 1
ATOM 3169 C C . ILE B 1 104 ? 16.812 -28.438 -2.746 1 98.19 104 ILE B C 1
ATOM 3171 O O . ILE B 1 104 ? 17.172 -29.516 -2.271 1 98.19 104 ILE B O 1
ATOM 3175 N N . GLN B 1 105 ? 16.844 -27.297 -2.068 1 97.94 105 GLN B N 1
ATOM 3176 C CA . GLN B 1 105 ? 17.188 -27.297 -0.651 1 97.94 105 GLN B CA 1
ATOM 3177 C C . GLN B 1 105 ? 16.109 -28 0.18 1 97.94 105 GLN B C 1
ATOM 3179 O O . GLN B 1 105 ? 14.914 -27.812 -0.054 1 97.94 105 GLN B O 1
ATOM 3184 N N . ALA B 1 106 ? 16.578 -28.75 1.165 1 97.81 106 ALA B N 1
ATOM 3185 C CA . ALA B 1 106 ? 15.648 -29.453 2.057 1 97.81 106 ALA B CA 1
ATOM 3186 C C . ALA B 1 106 ? 14.758 -28.469 2.805 1 97.81 106 ALA B C 1
ATOM 3188 O O . ALA B 1 106 ? 13.602 -28.766 3.105 1 97.81 106 ALA B O 1
ATOM 3189 N N . SER B 1 107 ? 15.227 -27.266 3.049 1 97.19 107 SER B N 1
ATOM 3190 C CA . SER B 1 107 ? 14.508 -26.25 3.809 1 97.19 107 SER B CA 1
ATOM 3191 C C . SER B 1 107 ? 13.289 -25.734 3.037 1 97.19 107 SER B C 1
ATOM 3193 O O . SER B 1 107 ? 12.391 -25.125 3.621 1 97.19 107 SER B O 1
ATOM 3195 N N . ALA B 1 108 ? 13.25 -26 1.762 1 97.56 108 ALA B N 1
ATOM 3196 C CA . ALA B 1 108 ? 12.18 -25.469 0.922 1 97.56 108 ALA B CA 1
ATOM 3197 C C . ALA B 1 108 ? 11.086 -26.516 0.702 1 97.56 108 ALA B C 1
ATOM 3199 O O . ALA B 1 108 ? 10.055 -26.234 0.087 1 97.56 108 ALA B O 1
ATOM 3200 N N . VAL B 1 109 ? 11.281 -27.672 1.132 1 95.31 109 VAL B N 1
ATOM 3201 C CA . VAL B 1 109 ? 10.398 -28.797 0.818 1 95.31 109 VAL B CA 1
ATOM 3202 C C . VAL B 1 109 ? 9.328 -28.922 1.904 1 95.31 109 VAL B C 1
ATOM 3204 O O . VAL B 1 109 ? 9.633 -28.812 3.096 1 95.31 109 VAL B O 1
ATOM 3207 N N . ARG B 1 110 ? 8.109 -29.062 1.543 1 97.94 110 ARG B N 1
ATOM 3208 C CA . ARG B 1 110 ? 6.984 -29.297 2.449 1 97.94 110 ARG B CA 1
ATOM 3209 C C . ARG B 1 110 ? 6.191 -30.531 2.037 1 97.94 110 ARG B C 1
ATOM 3211 O O . ARG B 1 110 ? 5.973 -30.766 0.846 1 97.94 110 ARG B O 1
ATOM 3218 N N . ALA B 1 111 ? 5.719 -31.219 3.053 1 98.25 111 ALA B N 1
ATOM 3219 C CA . ALA B 1 111 ? 4.781 -32.312 2.764 1 98.25 111 ALA B CA 1
ATOM 3220 C C . ALA B 1 111 ? 3.473 -31.766 2.193 1 98.25 111 ALA B C 1
ATOM 3222 O O . ALA B 1 111 ? 2.959 -30.734 2.664 1 98.25 111 ALA B O 1
ATOM 3223 N N . LYS B 1 112 ? 3.014 -32.344 1.165 1 98.19 112 LYS B N 1
ATOM 3224 C CA . LYS B 1 112 ? 1.692 -31.953 0.689 1 98.19 112 LYS B CA 1
ATOM 3225 C C . LYS B 1 112 ? 0.597 -32.438 1.6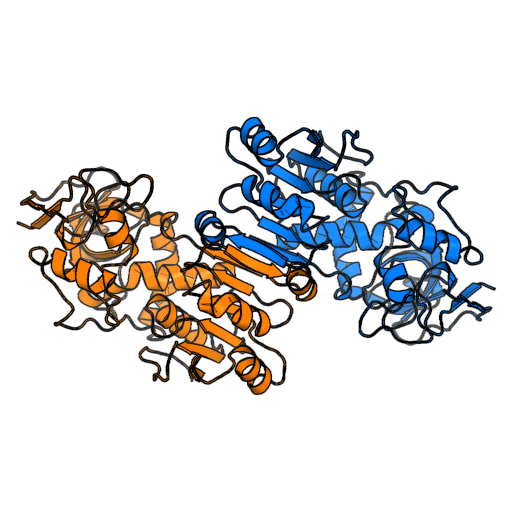29 1 98.19 112 LYS B C 1
ATOM 3227 O O . LYS B 1 112 ? 0.773 -33.438 2.322 1 98.19 112 LYS B O 1
ATOM 3232 N N . PRO B 1 113 ? -0.548 -31.766 1.707 1 98.12 113 PRO B N 1
ATOM 3233 C CA . PRO B 1 113 ? -1.679 -32.312 2.457 1 98.12 113 PRO B CA 1
ATOM 3234 C C . PRO B 1 113 ? -2.137 -33.656 1.919 1 98.12 113 PRO B C 1
ATOM 3236 O O . PRO B 1 113 ? -2.158 -33.875 0.703 1 98.12 113 PRO B O 1
ATOM 3239 N N . ALA B 1 114 ? -2.557 -34.531 2.809 1 97.44 114 ALA B N 1
ATOM 3240 C CA . ALA B 1 114 ? -3.002 -35.844 2.428 1 97.44 114 ALA B CA 1
ATOM 3241 C C . ALA B 1 114 ? -4.234 -35.781 1.533 1 97.44 114 ALA B C 1
ATOM 3243 O O . ALA B 1 114 ? -4.438 -36.656 0.68 1 97.44 114 ALA B O 1
ATOM 3244 N N . SER B 1 115 ? -4.953 -34.75 1.676 1 97.06 115 SER B N 1
ATOM 3245 C CA . SER B 1 115 ? -6.223 -34.594 0.974 1 97.06 115 SER B CA 1
ATOM 3246 C C . SER B 1 115 ? -6.004 -34.188 -0.482 1 97.06 115 SER B C 1
ATOM 3248 O O . SER B 1 115 ? -6.945 -34.188 -1.279 1 97.06 115 SER B O 1
ATOM 3250 N N . VAL B 1 116 ? -4.824 -33.906 -0.869 1 98.06 116 VAL B N 1
ATOM 3251 C CA . VAL B 1 116 ? -4.52 -33.469 -2.223 1 98.06 116 VAL B CA 1
ATOM 3252 C C . VAL B 1 116 ? -3.701 -34.531 -2.951 1 98.06 116 VAL B C 1
ATOM 3254 O O . VAL B 1 116 ? -2.668 -34.969 -2.449 1 98.06 116 VAL B O 1
ATOM 3257 N N . SER B 1 117 ? -4.137 -34.938 -4.109 1 98.06 117 SER B N 1
ATOM 3258 C CA . SER B 1 117 ? -3.383 -35.938 -4.875 1 98.06 117 SER B CA 1
ATOM 3259 C C . SER B 1 117 ? -2.066 -35.344 -5.383 1 98.06 117 SER B C 1
ATOM 3261 O O . SER B 1 117 ? -1.926 -34.125 -5.5 1 98.06 117 SER B O 1
ATOM 3263 N N . LEU B 1 118 ? -1.147 -36.188 -5.656 1 97.56 118 LEU B N 1
ATOM 3264 C CA . LEU B 1 118 ? 0.131 -35.75 -6.199 1 97.56 118 LEU B CA 1
ATOM 3265 C C . LEU B 1 118 ? -0.069 -34.969 -7.504 1 97.56 118 LEU B C 1
ATOM 3267 O O . LEU B 1 118 ? 0.584 -33.969 -7.738 1 97.56 118 LEU B O 1
ATOM 3271 N N . LEU B 1 119 ? -0.97 -35.469 -8.328 1 97.88 119 LEU B N 1
ATOM 3272 C CA . LEU B 1 119 ? -1.265 -34.812 -9.602 1 97.88 119 LEU B CA 1
ATOM 3273 C C . LEU B 1 119 ? -1.791 -33.406 -9.375 1 97.88 119 LEU B C 1
ATOM 3275 O O . LEU B 1 119 ? -1.297 -32.438 -9.984 1 97.88 119 LEU B O 1
ATOM 3279 N N . GLU B 1 120 ? -2.688 -33.219 -8.469 1 98.19 120 GLU B N 1
ATOM 3280 C CA . GLU B 1 120 ? -3.291 -31.938 -8.18 1 98.19 120 GLU B CA 1
ATOM 3281 C C . GLU B 1 120 ? -2.309 -31.016 -7.453 1 98.19 120 GLU B C 1
ATOM 3283 O O . GLU B 1 120 ? -2.326 -29.797 -7.656 1 98.19 120 GLU B O 1
ATOM 3288 N N . ALA B 1 121 ? -1.473 -31.594 -6.629 1 98.56 121 ALA B N 1
ATOM 3289 C CA . ALA B 1 121 ? -0.532 -30.828 -5.816 1 98.56 121 ALA B CA 1
ATOM 3290 C C . ALA B 1 121 ? 0.432 -30.047 -6.695 1 98.56 121 ALA B C 1
ATOM 3292 O O . ALA B 1 121 ? 0.766 -28.891 -6.387 1 98.56 121 ALA B O 1
ATOM 3293 N N . GLY B 1 122 ? 0.843 -30.609 -7.797 1 98.31 122 GLY B N 1
ATOM 3294 C CA . GLY B 1 122 ? 1.757 -29.938 -8.703 1 98.31 122 GLY B CA 1
ATOM 3295 C C . GLY B 1 122 ? 1.115 -28.781 -9.445 1 98.31 122 GLY B C 1
ATOM 3296 O O . GLY B 1 122 ? 1.807 -28 -10.094 1 98.31 122 GLY B O 1
ATOM 3297 N N . ALA B 1 123 ? -0.236 -28.672 -9.328 1 97.31 123 ALA B N 1
ATOM 3298 C CA . ALA B 1 123 ? -0.995 -27.656 -10.055 1 97.31 123 ALA B CA 1
ATOM 3299 C C . ALA B 1 123 ? -1.377 -26.484 -9.141 1 97.31 123 ALA B C 1
ATOM 3301 O O . ALA B 1 123 ? -2.037 -25.547 -9.578 1 97.31 123 ALA B O 1
ATOM 3302 N N . VAL B 1 124 ? -0.939 -26.438 -7.875 1 98.25 124 VAL B N 1
ATOM 3303 C CA . VAL B 1 124 ? -1.396 -25.5 -6.855 1 98.25 124 VAL B CA 1
ATOM 3304 C C . VAL B 1 124 ? -0.499 -24.266 -6.848 1 98.25 124 VAL B C 1
ATOM 3306 O O . VAL B 1 124 ? -0.988 -23.125 -6.805 1 98.25 124 VAL B O 1
ATOM 3309 N N . GLY B 1 125 ? 0.831 -24.375 -6.98 1 97.94 125 GLY B N 1
ATOM 3310 C CA . GLY B 1 125 ? 1.945 -23.5 -6.652 1 97.94 125 GLY B CA 1
ATOM 3311 C C . GLY B 1 125 ? 1.671 -22.031 -6.965 1 97.94 125 GLY B C 1
ATOM 3312 O O . GLY B 1 125 ? 1.044 -21.328 -6.168 1 97.94 125 GLY B O 1
ATOM 3313 N N . VAL B 1 126 ? 2.021 -21.578 -8.102 1 98.62 126 VAL B N 1
ATOM 3314 C CA . VAL B 1 126 ? 2.092 -20.172 -8.469 1 98.62 126 VAL B CA 1
ATOM 3315 C C . VAL B 1 126 ? 0.728 -19.516 -8.273 1 98.62 126 VAL B C 1
ATOM 3317 O O . VAL B 1 126 ? 0.627 -18.453 -7.641 1 98.62 126 VAL B O 1
ATOM 3320 N N . PRO B 1 127 ? -0.388 -20.109 -8.656 1 98.62 127 PRO B N 1
ATOM 3321 C CA . PRO B 1 127 ? -1.662 -19.391 -8.531 1 98.62 127 PRO B CA 1
ATOM 3322 C C . PRO B 1 127 ? -2.045 -19.125 -7.078 1 98.62 127 PRO B C 1
ATOM 3324 O O . PRO B 1 127 ? -2.365 -17.984 -6.719 1 98.62 127 PRO B O 1
ATOM 3327 N N . PHE B 1 128 ? -1.948 -20.141 -6.191 1 98.94 128 PHE B N 1
ATOM 3328 C CA . PHE B 1 128 ? -2.359 -19.969 -4.805 1 98.94 128 PHE B CA 1
ATOM 3329 C C . PHE B 1 128 ? -1.351 -19.109 -4.047 1 98.94 128 PHE B C 1
ATOM 3331 O O . PHE B 1 128 ? -1.727 -18.328 -3.176 1 98.94 128 PHE B O 1
ATOM 3338 N N . ILE B 1 129 ? -0.099 -19.297 -4.383 1 98.88 129 ILE B N 1
ATOM 3339 C CA . ILE B 1 129 ? 0.938 -18.5 -3.729 1 98.88 129 ILE B CA 1
ATOM 3340 C C . ILE B 1 129 ? 0.774 -17.031 -4.098 1 98.88 129 ILE B C 1
ATOM 3342 O O . ILE B 1 129 ? 0.861 -16.156 -3.236 1 98.88 129 ILE B O 1
ATOM 3346 N N . THR B 1 130 ? 0.531 -16.766 -5.359 1 98.88 130 THR B N 1
ATOM 3347 C CA . THR B 1 130 ? 0.306 -15.398 -5.82 1 98.88 130 THR B CA 1
ATOM 3348 C C . THR B 1 130 ? -0.921 -14.789 -5.141 1 98.88 130 THR B C 1
ATOM 3350 O O . THR B 1 130 ? -0.872 -13.664 -4.648 1 98.88 130 THR B O 1
ATOM 3353 N N . ALA B 1 131 ? -2.012 -15.562 -5.094 1 98.94 131 ALA B N 1
ATOM 3354 C CA . ALA B 1 131 ? -3.242 -15.109 -4.457 1 98.94 131 ALA B CA 1
ATOM 3355 C C . ALA B 1 131 ? -3.01 -14.773 -2.986 1 98.94 131 ALA B C 1
ATOM 3357 O O . ALA B 1 131 ? -3.369 -13.688 -2.525 1 98.94 131 ALA B O 1
ATOM 3358 N N . TYR B 1 132 ? -2.373 -15.688 -2.299 1 98.94 132 TYR B N 1
ATOM 3359 C CA . TYR B 1 132 ? -2.158 -15.523 -0.865 1 98.94 132 TYR B CA 1
ATOM 3360 C C . TYR B 1 132 ? -1.258 -14.328 -0.582 1 98.94 132 TYR B C 1
ATOM 3362 O O . TYR B 1 132 ? -1.552 -13.516 0.299 1 98.94 132 TYR B O 1
ATOM 3370 N N . GLU B 1 133 ? -0.174 -14.266 -1.313 1 98.88 133 GLU B N 1
ATOM 3371 C CA . GLU B 1 133 ? 0.782 -13.188 -1.072 1 98.88 133 GLU B CA 1
ATOM 3372 C C . GLU B 1 133 ? 0.147 -11.828 -1.31 1 98.88 133 GLU B C 1
ATOM 3374 O O . GLU B 1 133 ? 0.377 -10.883 -0.544 1 98.88 133 GLU B O 1
ATOM 3379 N N . GLY B 1 134 ? -0.627 -11.695 -2.377 1 98.94 134 GLY B N 1
ATOM 3380 C CA . GLY B 1 134 ? -1.347 -10.453 -2.607 1 98.94 134 GLY B CA 1
ATOM 3381 C C . GLY B 1 134 ? -2.295 -10.094 -1.48 1 98.94 134 GLY B C 1
ATOM 3382 O O . GLY B 1 134 ? -2.281 -8.961 -0.986 1 98.94 134 GLY B O 1
ATOM 3383 N N . LEU B 1 135 ? -3.104 -11.078 -1.056 1 98.94 135 LEU B N 1
ATOM 3384 C CA . LEU B 1 135 ? -4.059 -10.844 0.021 1 98.94 135 LEU B CA 1
ATOM 3385 C C . LEU B 1 135 ? -3.34 -10.5 1.319 1 98.94 135 LEU B C 1
ATOM 3387 O O . LEU B 1 135 ? -3.77 -9.602 2.051 1 98.94 135 LEU B O 1
ATOM 3391 N N . ARG B 1 136 ? -2.273 -11.195 1.592 1 98.75 136 ARG B N 1
ATOM 3392 C CA . ARG B 1 136 ? -1.508 -10.93 2.807 1 98.75 136 ARG B CA 1
ATOM 3393 C C . ARG B 1 136 ? -0.994 -9.5 2.83 1 98.75 136 ARG B C 1
ATOM 3395 O O . ARG B 1 136 ? -1.156 -8.789 3.826 1 98.75 136 ARG B O 1
ATOM 3402 N N . ARG B 1 137 ? -0.406 -9.047 1.757 1 98.44 137 ARG B N 1
ATOM 3403 C CA . ARG B 1 137 ? 0.155 -7.699 1.688 1 98.44 137 ARG B CA 1
ATOM 3404 C C . ARG B 1 137 ? -0.944 -6.645 1.737 1 98.44 137 ARG B C 1
ATOM 3406 O O . ARG B 1 137 ? -0.71 -5.516 2.178 1 98.44 137 ARG B O 1
ATOM 3413 N N . ALA B 1 138 ? -2.135 -7.02 1.323 1 98.69 138 ALA B N 1
ATOM 3414 C CA . ALA B 1 138 ? -3.27 -6.098 1.344 1 98.69 138 ALA B CA 1
ATOM 3415 C C . ALA B 1 138 ? -3.963 -6.113 2.703 1 98.69 138 ALA B C 1
ATOM 3417 O O . ALA B 1 138 ? -4.938 -5.387 2.918 1 98.69 138 ALA B O 1
ATOM 3418 N N . GLY B 1 139 ? -3.561 -6.992 3.648 1 98.12 139 GLY B N 1
ATOM 3419 C CA . GLY B 1 139 ? -4.113 -7.027 4.992 1 98.12 139 GLY B CA 1
ATOM 3420 C C . GLY B 1 139 ? -5.086 -8.172 5.207 1 98.12 139 GLY B C 1
ATOM 3421 O O . GLY B 1 139 ? -5.797 -8.211 6.215 1 98.12 139 GLY B O 1
ATOM 3422 N N . MET B 1 140 ? -5.195 -9.156 4.309 1 98.75 140 MET B N 1
ATOM 3423 C CA . MET B 1 140 ? -6.07 -10.32 4.359 1 98.75 140 MET B CA 1
ATOM 3424 C C . MET B 1 140 ? -7.531 -9.906 4.512 1 98.75 140 MET B C 1
ATOM 3426 O O . MET B 1 140 ? -7.832 -8.945 5.227 1 98.75 140 MET B O 1
ATOM 3430 N N . PRO B 1 141 ? -8.43 -10.555 3.889 1 98.06 141 PRO B N 1
ATOM 3431 C CA . PRO B 1 141 ? -9.844 -10.297 4.164 1 98.06 141 PRO B CA 1
ATOM 3432 C C . PRO B 1 141 ? -10.297 -10.859 5.512 1 98.06 141 PRO B C 1
ATOM 3434 O O . PRO B 1 141 ? -9.719 -11.828 6.004 1 98.06 141 PRO B O 1
ATOM 3437 N N . GLN B 1 142 ? -11.234 -10.203 6.102 1 97.31 142 GLN B N 1
ATOM 3438 C CA . GLN B 1 142 ? -11.898 -10.672 7.312 1 97.31 142 GLN B CA 1
ATOM 3439 C C . GLN B 1 142 ? -13.352 -11.055 7.035 1 97.31 142 GLN B C 1
ATOM 3441 O O . GLN B 1 142 ? -13.883 -10.766 5.961 1 97.31 142 GLN B O 1
ATOM 3446 N N . ALA B 1 143 ? -13.922 -11.789 8.047 1 97.88 143 ALA B N 1
ATOM 3447 C CA . ALA B 1 143 ? -15.344 -12.078 7.914 1 97.88 143 ALA B CA 1
ATOM 3448 C C . ALA B 1 143 ? -16.141 -10.789 7.695 1 97.88 143 ALA B C 1
ATOM 3450 O O . ALA B 1 143 ? -15.977 -9.812 8.43 1 97.88 143 ALA B O 1
ATOM 3451 N N . GLY B 1 144 ? -16.859 -10.781 6.605 1 96.81 144 GLY B N 1
ATOM 3452 C CA . GLY B 1 144 ? -17.688 -9.617 6.305 1 96.81 144 GLY B CA 1
ATOM 3453 C C . GLY B 1 144 ? -17.016 -8.648 5.344 1 96.81 144 GLY B C 1
ATOM 3454 O O . GLY B 1 144 ? -17.672 -7.738 4.824 1 96.81 144 GLY B O 1
ATOM 3455 N N . SER B 1 145 ? -15.75 -8.789 5.082 1 98 145 SER B N 1
ATOM 3456 C CA . SER B 1 145 ? -15.086 -7.965 4.074 1 98 145 SER B CA 1
ATOM 3457 C C . SER B 1 145 ? -15.719 -8.156 2.699 1 98 145 SER B C 1
ATOM 3459 O O . SER B 1 145 ? -16.25 -9.227 2.396 1 98 145 SER B O 1
ATOM 3461 N N . THR B 1 146 ? -15.695 -7.117 1.941 1 98.88 146 THR B N 1
ATOM 3462 C CA . THR B 1 146 ? -16.062 -7.199 0.53 1 98.88 146 THR B CA 1
ATOM 3463 C C . THR B 1 146 ? -14.812 -7.27 -0.343 1 98.88 146 THR B C 1
ATOM 3465 O O . THR B 1 146 ? -13.961 -6.371 -0.299 1 98.88 146 THR B O 1
ATOM 3468 N N . VAL B 1 147 ? -14.695 -8.336 -1.146 1 98.94 147 VAL B N 1
ATOM 3469 C CA . VAL B 1 147 ? -13.547 -8.523 -2.027 1 98.94 147 VAL B CA 1
ATOM 3470 C C . VAL B 1 147 ? -14.008 -8.523 -3.484 1 98.94 147 VAL B C 1
ATOM 3472 O O . VAL B 1 147 ? -14.984 -9.188 -3.836 1 98.94 147 VAL B O 1
ATOM 3475 N N . LEU B 1 148 ? -13.391 -7.711 -4.305 1 99 148 LEU B N 1
ATOM 3476 C CA . LEU B 1 148 ? -13.617 -7.672 -5.746 1 99 148 LEU B CA 1
ATOM 3477 C C . LEU B 1 148 ? -12.445 -8.305 -6.492 1 99 148 LEU B C 1
ATOM 3479 O O . LEU B 1 148 ? -11.305 -7.875 -6.344 1 99 148 LEU B O 1
ATOM 3483 N N . VAL B 1 149 ? -12.703 -9.32 -7.223 1 98.94 149 VAL B N 1
ATOM 3484 C CA . VAL B 1 149 ? -11.672 -10.023 -7.988 1 98.94 149 VAL B CA 1
ATOM 3485 C C . VAL B 1 149 ? -11.891 -9.789 -9.484 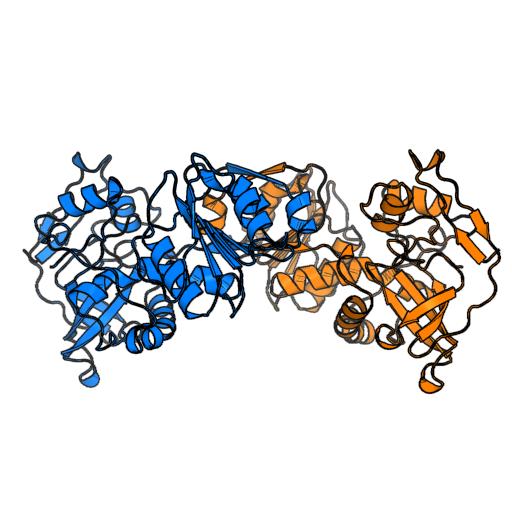1 98.94 149 VAL B C 1
ATOM 3487 O O . VAL B 1 149 ? -12.875 -10.266 -10.055 1 98.94 149 VAL B O 1
ATOM 3490 N N . CYS B 1 150 ? -10.969 -9.055 -10.117 1 98.81 150 CYS B N 1
ATOM 3491 C CA . CYS B 1 150 ? -11 -8.875 -11.57 1 98.81 150 CYS B CA 1
ATOM 3492 C C . CYS B 1 150 ? -10.25 -10.008 -12.273 1 98.81 150 CYS B C 1
ATOM 3494 O O . CYS B 1 150 ? -9.039 -10.141 -12.125 1 98.81 150 CYS B O 1
ATOM 3496 N N . GLY B 1 151 ? -10.953 -10.727 -13.094 1 97.75 151 GLY B N 1
ATOM 3497 C CA . GLY B 1 151 ? -10.43 -11.977 -13.633 1 97.75 151 GLY B CA 1
ATOM 3498 C C . GLY B 1 151 ? -10.695 -13.172 -12.734 1 97.75 151 GLY B C 1
ATOM 3499 O O . GLY B 1 151 ? -9.773 -13.922 -12.406 1 97.75 151 GLY B O 1
ATOM 3500 N N . GLY B 1 152 ? -11.945 -13.367 -12.422 1 97.94 152 GLY B N 1
ATOM 3501 C CA . GLY B 1 152 ? -12.328 -14.32 -11.391 1 97.94 152 GLY B CA 1
ATOM 3502 C C . GLY B 1 152 ? -12.109 -15.758 -11.805 1 97.94 152 GLY B C 1
ATOM 3503 O O . GLY B 1 152 ? -11.844 -16.625 -10.961 1 97.94 152 GLY B O 1
ATOM 3504 N N . ASN B 1 153 ? -12.211 -16.031 -13.086 1 97.56 153 ASN B N 1
ATOM 3505 C CA . ASN B 1 153 ? -12.156 -17.406 -13.531 1 97.56 153 ASN B CA 1
ATOM 3506 C C . ASN B 1 153 ? -10.742 -17.812 -13.93 1 97.56 153 ASN B C 1
ATOM 3508 O O . ASN B 1 153 ? -10.484 -18.984 -14.234 1 97.56 153 ASN B O 1
ATOM 3512 N N . GLY B 1 154 ? -9.773 -16.828 -13.93 1 96.56 154 GLY B N 1
ATOM 3513 C CA . GLY B 1 154 ? -8.375 -17.219 -14.008 1 96.56 154 GLY B CA 1
ATOM 3514 C C . GLY B 1 154 ? -7.895 -17.984 -12.789 1 96.56 154 GLY B C 1
ATOM 3515 O O . GLY B 1 154 ? -8.562 -17.984 -11.75 1 96.56 154 GLY B O 1
ATOM 3516 N N . LYS B 1 155 ? -6.773 -18.578 -12.906 1 97.69 155 LYS B N 1
ATOM 3517 C CA . LYS B 1 155 ? -6.32 -19.453 -11.828 1 97.69 155 LYS B CA 1
ATOM 3518 C C . LYS B 1 155 ? -5.996 -18.656 -10.57 1 97.69 155 LYS B C 1
ATOM 3520 O O . LYS B 1 155 ? -6.352 -19.078 -9.461 1 97.69 155 LYS B O 1
ATOM 3525 N N . VAL B 1 156 ? -5.328 -17.531 -10.727 1 98.44 156 VAL B N 1
ATOM 3526 C CA . VAL B 1 156 ? -5.07 -16.703 -9.555 1 98.44 156 VAL B CA 1
ATOM 3527 C C . VAL B 1 156 ? -6.391 -16.141 -9.016 1 98.44 156 VAL B C 1
ATOM 3529 O O . VAL B 1 156 ? -6.578 -16.047 -7.801 1 98.44 156 VAL B O 1
ATOM 3532 N N . GLY B 1 157 ? -7.281 -15.75 -9.906 1 98.62 157 GLY B N 1
ATOM 3533 C CA . GLY B 1 157 ? -8.602 -15.305 -9.492 1 98.62 157 GLY B CA 1
ATOM 3534 C C . GLY B 1 157 ? -9.367 -16.344 -8.703 1 98.62 157 GLY B C 1
ATOM 3535 O O . GLY B 1 157 ? -9.898 -16.062 -7.629 1 98.62 157 GLY B O 1
ATOM 3536 N N . GLN B 1 158 ? -9.398 -17.562 -9.203 1 98.62 158 GLN B N 1
ATOM 3537 C CA . GLN B 1 158 ? -10.078 -18.656 -8.508 1 98.62 158 GLN B CA 1
ATOM 3538 C C . GLN B 1 158 ? -9.453 -18.906 -7.141 1 98.62 158 GLN B C 1
ATOM 3540 O O . GLN B 1 158 ? -10.156 -19.125 -6.152 1 98.62 158 GLN B O 1
ATOM 3545 N N . ALA B 1 159 ? -8.109 -18.906 -7.105 1 98.88 159 ALA B N 1
ATOM 3546 C CA . ALA B 1 159 ? -7.422 -19.094 -5.832 1 98.88 159 ALA B CA 1
ATOM 3547 C C . ALA B 1 159 ? -7.789 -17.984 -4.848 1 98.88 159 ALA B C 1
ATOM 3549 O O . ALA B 1 159 ? -8.039 -18.25 -3.67 1 98.88 159 ALA B O 1
ATOM 3550 N N . THR B 1 160 ? -7.84 -16.75 -5.305 1 98.94 160 THR B N 1
ATOM 3551 C CA . THR B 1 160 ? -8.203 -15.609 -4.484 1 98.94 160 THR B CA 1
ATOM 3552 C C . THR B 1 160 ? -9.617 -15.766 -3.922 1 98.94 160 THR B C 1
ATOM 3554 O O . THR B 1 160 ? -9.836 -15.562 -2.729 1 98.94 160 THR B O 1
ATOM 3557 N N . ILE B 1 161 ? -10.531 -16.156 -4.785 1 98.94 161 ILE B N 1
ATOM 3558 C CA . ILE B 1 161 ? -11.93 -16.312 -4.398 1 98.94 161 ILE B CA 1
ATOM 3559 C C . ILE B 1 161 ? -12.055 -17.406 -3.344 1 98.94 161 ILE B C 1
ATOM 3561 O O . ILE B 1 161 ? -12.773 -17.25 -2.354 1 98.94 161 ILE B O 1
ATOM 3565 N N . GLN B 1 162 ? -11.328 -18.5 -3.523 1 98.94 162 GLN B N 1
ATOM 3566 C CA . GLN B 1 162 ? -11.367 -19.578 -2.535 1 98.94 162 GLN B CA 1
ATOM 3567 C C . GLN B 1 162 ? -10.891 -19.078 -1.172 1 98.94 162 GLN B C 1
ATOM 3569 O O . GLN B 1 162 ? -11.57 -19.281 -0.161 1 98.94 162 GLN B O 1
ATOM 3574 N N . ILE B 1 163 ? -9.742 -18.406 -1.148 1 98.94 163 ILE B N 1
ATOM 3575 C CA . ILE B 1 163 ? -9.164 -17.953 0.112 1 98.94 163 ILE B CA 1
ATOM 3576 C C . ILE B 1 163 ? -10.102 -16.938 0.763 1 98.94 163 ILE B C 1
ATOM 3578 O O . ILE B 1 163 ? -10.398 -17.031 1.955 1 98.94 163 ILE B O 1
ATOM 3582 N N . ALA B 1 164 ? -10.594 -15.969 0.008 1 98.88 164 ALA B N 1
ATOM 3583 C CA . ALA B 1 164 ? -11.438 -14.906 0.534 1 98.88 164 ALA B CA 1
ATOM 3584 C C . ALA B 1 164 ? -12.734 -15.469 1.115 1 98.88 164 ALA B C 1
ATOM 3586 O O . ALA B 1 164 ? -13.133 -15.109 2.227 1 98.88 164 ALA B O 1
ATOM 3587 N N . THR B 1 165 ? -13.414 -16.375 0.363 1 98.81 165 THR B N 1
ATOM 3588 C CA . THR B 1 165 ? -14.68 -16.922 0.839 1 98.81 165 THR B CA 1
ATOM 3589 C C . THR B 1 165 ? -14.453 -17.844 2.037 1 98.81 165 THR B C 1
ATOM 3591 O O . THR B 1 165 ? -15.273 -17.891 2.949 1 98.81 165 THR B O 1
ATOM 3594 N N . ALA B 1 166 ? -13.32 -18.531 2.035 1 98.69 166 ALA B N 1
ATOM 3595 C CA . ALA B 1 166 ? -12.992 -19.391 3.178 1 98.69 166 ALA B CA 1
ATOM 3596 C C . ALA B 1 166 ? -12.82 -18.547 4.445 1 98.69 166 ALA B C 1
ATOM 3598 O O . ALA B 1 166 ? -13.086 -19.031 5.551 1 98.69 166 ALA B O 1
ATOM 3599 N N . LEU B 1 167 ? -12.453 -17.312 4.297 1 98.38 167 LEU B N 1
ATOM 3600 C CA . LEU B 1 167 ? -12.242 -16.422 5.43 1 98.38 167 LEU B CA 1
ATOM 3601 C C . LEU B 1 167 ? -13.508 -15.625 5.738 1 98.38 167 LEU B C 1
ATOM 3603 O O . LEU B 1 167 ? -13.492 -14.734 6.594 1 98.38 167 LEU B O 1
ATOM 3607 N N . GLY B 1 168 ? -14.547 -15.891 5.02 1 98.31 168 GLY B N 1
ATOM 3608 C CA . GLY B 1 168 ? -15.852 -15.328 5.352 1 98.31 168 GLY B CA 1
ATOM 3609 C C . GLY B 1 168 ? -16.156 -14.047 4.605 1 98.31 168 GLY B C 1
ATOM 3610 O O . GLY B 1 168 ? -17.109 -13.344 4.938 1 98.31 168 GLY B O 1
ATOM 3611 N N . ALA B 1 169 ? -15.391 -13.719 3.621 1 98.56 169 ALA B N 1
ATOM 3612 C CA . ALA B 1 169 ? -15.617 -12.5 2.855 1 98.56 169 ALA B CA 1
ATOM 3613 C C . ALA B 1 169 ? -16.734 -12.695 1.834 1 98.56 169 ALA B C 1
ATOM 3615 O O . ALA B 1 169 ? -16.969 -13.812 1.371 1 98.56 169 ALA B O 1
ATOM 3616 N N . ARG B 1 170 ? -17.406 -11.633 1.536 1 98.25 170 ARG B N 1
ATOM 3617 C CA . ARG B 1 170 ? -18.266 -11.555 0.361 1 98.25 170 ARG B CA 1
ATOM 3618 C C . ARG B 1 170 ? -17.453 -11.242 -0.893 1 98.25 170 ARG B C 1
ATOM 3620 O O . ARG B 1 170 ? -16.672 -10.289 -0.909 1 98.25 170 ARG B O 1
ATOM 3627 N N . VAL B 1 171 ? -17.703 -12.008 -1.972 1 98.88 171 VAL B N 1
ATOM 3628 C CA . VAL B 1 171 ? -16.828 -11.852 -3.125 1 98.88 171 VAL B CA 1
ATOM 3629 C C . VAL B 1 171 ? -17.656 -11.461 -4.352 1 98.88 171 VAL B C 1
ATOM 3631 O O . VAL B 1 171 ? -18.688 -12.062 -4.633 1 98.88 171 VAL B O 1
ATOM 3634 N N . PHE B 1 172 ? -17.25 -10.375 -4.984 1 98.94 172 PHE B N 1
ATOM 3635 C CA . PHE B 1 172 ? -17.594 -10.062 -6.367 1 98.94 172 PHE B CA 1
ATOM 3636 C C . PHE B 1 172 ? -16.5 -10.516 -7.316 1 98.94 172 PHE B C 1
ATOM 3638 O O . PHE B 1 172 ? -15.312 -10.328 -7.027 1 98.94 172 PHE B O 1
ATOM 3645 N N . ALA B 1 173 ? -16.828 -11.125 -8.422 1 98.88 173 ALA B N 1
ATOM 3646 C CA . ALA B 1 173 ? -15.852 -11.531 -9.438 1 98.88 173 ALA B CA 1
ATOM 3647 C C . ALA B 1 173 ? -16.25 -11.016 -10.812 1 98.88 173 ALA B C 1
ATOM 3649 O O . ALA B 1 173 ? -17.422 -11.023 -11.172 1 98.88 173 ALA B O 1
ATOM 3650 N N . VAL B 1 174 ? -15.242 -10.578 -11.531 1 98.81 174 VAL B N 1
ATOM 3651 C CA . VAL B 1 174 ? -15.484 -9.953 -12.828 1 98.81 174 VAL B CA 1
ATOM 3652 C C . VAL B 1 174 ? -14.914 -10.836 -13.938 1 98.81 174 VAL B C 1
ATOM 3654 O O . VAL B 1 174 ? -13.797 -11.352 -13.812 1 98.81 174 VAL B O 1
ATOM 3657 N N . GLU B 1 175 ? -15.656 -11.07 -14.961 1 97.88 175 GLU B N 1
ATOM 3658 C CA . GLU B 1 175 ? -15.188 -11.602 -16.234 1 97.88 175 GLU B CA 1
ATOM 3659 C C . GLU B 1 175 ? -15.578 -10.688 -17.391 1 97.88 175 GLU B C 1
ATOM 3661 O O . GLU B 1 175 ? -16.453 -9.836 -17.25 1 97.88 175 GLU B O 1
ATOM 3666 N N . ARG B 1 176 ? -14.883 -10.797 -18.547 1 96.44 176 ARG B N 1
ATOM 3667 C CA . ARG B 1 176 ? -15.102 -9.93 -19.688 1 96.44 176 ARG B CA 1
ATOM 3668 C C . ARG B 1 176 ? -16.531 -10.062 -20.219 1 96.44 176 ARG B C 1
ATOM 3670 O O . ARG B 1 176 ? -17.156 -9.062 -20.594 1 96.44 176 ARG B O 1
ATOM 3677 N N . THR B 1 177 ? -17.031 -11.367 -20.234 1 96.5 177 THR B N 1
ATOM 3678 C CA . THR B 1 177 ? -18.375 -11.672 -20.672 1 96.5 177 THR B CA 1
ATOM 3679 C C . THR B 1 177 ? -19.125 -12.477 -19.609 1 96.5 177 THR B C 1
ATOM 3681 O O . THR B 1 177 ? -18.578 -12.781 -18.562 1 96.5 177 THR B O 1
ATOM 3684 N N . ALA B 1 178 ? -20.344 -12.703 -19.922 1 96.31 178 ALA B N 1
ATOM 3685 C CA . ALA B 1 178 ? -21.188 -13.461 -18.984 1 96.31 178 ALA B CA 1
ATOM 3686 C C . ALA B 1 178 ? -20.688 -14.898 -18.844 1 96.31 178 ALA B C 1
ATOM 3688 O O . ALA B 1 178 ? -20.641 -15.641 -19.828 1 96.31 178 ALA B O 1
ATOM 3689 N N . GLU B 1 179 ? -20.234 -15.266 -17.703 1 95.44 179 GLU B N 1
ATOM 3690 C CA . GLU B 1 179 ? -19.781 -16.609 -17.359 1 95.44 179 GLU B CA 1
ATOM 3691 C C . GLU B 1 179 ? -20.109 -16.953 -15.906 1 95.44 179 GLU B C 1
ATOM 3693 O O . GLU B 1 179 ? -20.125 -16.062 -15.047 1 95.44 179 GLU B O 1
ATOM 3698 N N . ALA B 1 180 ? -20.422 -18.219 -15.695 1 96.94 180 ALA B N 1
ATOM 3699 C CA . ALA B 1 180 ? -20.547 -18.672 -14.32 1 96.94 180 ALA B CA 1
ATOM 3700 C C . ALA B 1 180 ? -19.188 -18.859 -13.672 1 96.94 180 ALA B C 1
ATOM 3702 O O . ALA B 1 180 ? -18.188 -19.062 -14.367 1 96.94 180 ALA B O 1
ATOM 3703 N N . TYR B 1 181 ? -19.172 -18.75 -12.383 1 97.94 181 TYR B N 1
ATOM 3704 C CA . TYR B 1 181 ? -17.938 -19.047 -11.664 1 97.94 181 TYR B CA 1
ATOM 3705 C C . TYR B 1 181 ? -17.594 -20.531 -11.789 1 97.94 181 TYR B C 1
ATOM 3707 O O . TYR B 1 181 ? -18.438 -21.391 -11.594 1 97.94 181 TYR B O 1
ATOM 3715 N N . ARG B 1 182 ? -16.344 -20.797 -12.031 1 96 182 ARG B N 1
ATOM 3716 C CA . ARG B 1 182 ? -15.945 -22.156 -12.375 1 96 182 ARG B CA 1
ATOM 3717 C C . ARG B 1 182 ? -15.148 -22.797 -11.242 1 96 182 ARG B C 1
ATOM 3719 O O . ARG B 1 182 ? -14.805 -23.984 -11.312 1 96 182 ARG B O 1
ATOM 3726 N N . GLY B 1 183 ? -14.836 -22.109 -10.211 1 97.06 183 GLY B N 1
ATOM 3727 C CA . GLY B 1 183 ? -13.953 -22.625 -9.18 1 97.06 183 GLY B CA 1
ATOM 3728 C C . GLY B 1 183 ? -14.68 -22.984 -7.898 1 97.06 183 GLY B C 1
ATOM 3729 O O . GLY B 1 183 ? -15.906 -22.906 -7.832 1 97.06 183 GLY B O 1
ATOM 3730 N N . HIS B 1 184 ? -13.984 -23.484 -6.996 1 98.06 184 HIS B N 1
ATOM 3731 C CA . HIS B 1 184 ? -14.5 -23.766 -5.656 1 98.06 184 HIS B CA 1
ATOM 3732 C C . HIS B 1 184 ? -14.656 -22.484 -4.852 1 98.06 184 HIS B C 1
ATOM 3734 O O . HIS B 1 184 ? -13.852 -21.562 -4.984 1 98.06 184 HIS B O 1
ATOM 3740 N N . ALA B 1 185 ? -15.68 -22.422 -4.023 1 98.5 185 ALA B N 1
ATOM 3741 C CA . ALA B 1 185 ? -15.875 -21.312 -3.092 1 98.5 185 ALA B CA 1
ATOM 3742 C C . ALA B 1 185 ? -16.625 -21.766 -1.849 1 98.5 185 ALA B C 1
ATOM 3744 O O . ALA B 1 185 ? -17.484 -22.656 -1.925 1 98.5 185 ALA B O 1
ATOM 3745 N N . SER B 1 186 ? -16.328 -21.141 -0.726 1 97.88 186 SER B N 1
ATOM 3746 C CA . SER B 1 186 ? -17 -21.438 0.538 1 97.88 186 SER B CA 1
ATOM 3747 C C . SER B 1 186 ? -18.203 -20.531 0.76 1 97.88 186 SER B C 1
ATOM 3749 O O . SER B 1 186 ? -18.828 -20.562 1.825 1 97.88 186 SER B O 1
ATOM 3751 N N . GLY B 1 187 ? -18.484 -19.656 -0.104 1 95.94 187 GLY B N 1
ATOM 3752 C CA . GLY B 1 187 ? -19.609 -18.734 -0.103 1 95.94 187 GLY B CA 1
ATOM 3753 C C . GLY B 1 187 ? -20.047 -18.312 -1.496 1 95.94 187 GLY B C 1
ATOM 3754 O O . GLY B 1 187 ? -19.469 -18.766 -2.49 1 95.94 187 GLY B O 1
ATOM 3755 N N . ASP B 1 188 ? -21.078 -17.594 -1.589 1 93.81 188 ASP B N 1
ATOM 3756 C CA . ASP B 1 188 ? -21.578 -17.141 -2.883 1 93.81 188 ASP B CA 1
ATOM 3757 C C . ASP B 1 188 ? -20.594 -16.203 -3.562 1 93.81 188 ASP B C 1
ATOM 3759 O O . ASP B 1 188 ? -19.938 -15.391 -2.898 1 93.81 188 ASP B O 1
ATOM 3763 N N . VAL B 1 189 ? -20.438 -16.375 -4.832 1 98.5 189 VAL B N 1
ATOM 3764 C CA . VAL B 1 189 ? -19.625 -15.508 -5.676 1 98.5 189 VAL B CA 1
ATOM 3765 C C . VAL B 1 189 ? -20.531 -14.742 -6.645 1 98.5 189 VAL B C 1
ATOM 3767 O O . VAL B 1 189 ? -21.188 -15.352 -7.496 1 98.5 189 VAL B O 1
ATOM 3770 N N . ARG B 1 190 ? -20.609 -13.43 -6.496 1 98.69 190 ARG B N 1
ATOM 3771 C CA . ARG B 1 190 ? -21.391 -12.578 -7.395 1 98.69 190 ARG B CA 1
ATOM 3772 C C . ARG B 1 190 ? -20.594 -12.242 -8.656 1 98.69 190 ARG B C 1
ATOM 3774 O O . ARG B 1 190 ? -19.719 -11.375 -8.625 1 98.69 190 ARG B O 1
ATOM 3781 N N . MET B 1 191 ? -20.969 -12.953 -9.766 1 98.75 191 MET B N 1
ATOM 3782 C CA . MET B 1 191 ? -20.266 -12.703 -11.031 1 98.75 191 MET B CA 1
ATOM 3783 C C . MET B 1 191 ? -20.781 -11.438 -11.695 1 98.75 191 MET B C 1
ATOM 3785 O O . MET B 1 191 ? -22 -11.203 -11.75 1 98.75 191 MET B O 1
ATOM 3789 N N . ILE B 1 192 ? -19.875 -10.609 -12.117 1 98.81 192 ILE B N 1
ATOM 3790 C CA . ILE B 1 192 ? -20.188 -9.391 -12.859 1 98.81 192 ILE B CA 1
ATOM 3791 C C . ILE B 1 192 ? -19.734 -9.539 -14.305 1 98.81 192 ILE B C 1
ATOM 3793 O O . ILE B 1 192 ? -18.578 -9.883 -14.57 1 98.81 192 ILE B O 1
ATOM 3797 N N . ASP B 1 193 ? -20.656 -9.297 -15.258 1 98.56 193 ASP B N 1
ATOM 3798 C CA . ASP B 1 193 ? -20.391 -9.273 -16.688 1 98.56 193 ASP B CA 1
ATOM 3799 C C . ASP B 1 193 ? -19.906 -7.898 -17.141 1 98.56 193 ASP B C 1
ATOM 3801 O O . ASP B 1 193 ? -20.719 -6.996 -17.375 1 98.56 193 ASP B O 1
ATOM 3805 N N . ALA B 1 194 ? -18.609 -7.75 -17.375 1 97.62 194 ALA B N 1
ATOM 3806 C CA . ALA B 1 194 ? -18 -6.445 -17.625 1 97.62 194 ALA B CA 1
ATOM 3807 C C . ALA B 1 194 ? -18.453 -5.883 -18.969 1 97.62 194 ALA B C 1
ATOM 3809 O O . ALA B 1 194 ? -18.281 -4.691 -19.234 1 97.62 194 ALA B O 1
ATOM 3810 N N . SER B 1 195 ? -18.938 -6.688 -19.844 1 97.38 195 SER B N 1
ATOM 3811 C CA . SER B 1 195 ? -19.375 -6.234 -21.172 1 97.38 195 SER B CA 1
ATOM 3812 C C . SER B 1 195 ? -20.734 -5.535 -21.094 1 97.38 195 SER B C 1
ATOM 3814 O O . SER B 1 195 ? -21.125 -4.82 -22.016 1 97.38 195 SER B O 1
ATOM 3816 N N . SER B 1 196 ? -21.406 -5.734 -20.016 1 97.31 196 SER B N 1
ATOM 3817 C CA . SER B 1 196 ? -22.766 -5.211 -20 1 97.31 196 SER B CA 1
ATOM 3818 C C . SER B 1 196 ? -23.078 -4.508 -18.688 1 97.31 196 SER B C 1
ATOM 3820 O O . SER B 1 196 ? -24.078 -3.811 -18.562 1 97.31 196 SER B O 1
ATOM 3822 N N . GLU B 1 197 ? -22.219 -4.734 -17.672 1 96.94 197 GLU B N 1
ATOM 3823 C CA . GLU B 1 197 ? -22.438 -4.137 -16.359 1 96.94 197 GLU B CA 1
ATOM 3824 C C . GLU B 1 197 ? -21.281 -3.203 -15.984 1 96.94 197 GLU B C 1
ATOM 3826 O O . GLU B 1 197 ? -20.141 -3.439 -16.359 1 96.94 197 GLU B O 1
ATOM 3831 N N . SER B 1 198 ? -21.688 -2.137 -15.289 1 98.25 198 SER B N 1
ATOM 3832 C CA . SER B 1 198 ? -20.656 -1.316 -14.656 1 98.25 198 SER B CA 1
ATOM 3833 C C . SER B 1 198 ? -20.156 -1.95 -13.359 1 98.25 198 SER B C 1
ATOM 3835 O O . SER B 1 198 ? -20.906 -2.055 -12.391 1 98.25 198 SER B O 1
ATOM 3837 N N . ILE B 1 199 ? -18.938 -2.328 -13.281 1 98.81 199 ILE B N 1
ATOM 3838 C CA . ILE B 1 199 ? -18.359 -3.012 -12.125 1 98.81 199 ILE B CA 1
ATOM 3839 C C . ILE B 1 199 ? -18.562 -2.164 -10.867 1 98.81 199 ILE B C 1
ATOM 3841 O O . ILE B 1 199 ? -19.062 -2.656 -9.859 1 98.81 199 ILE B O 1
ATOM 3845 N N . ALA B 1 200 ? -18.203 -0.897 -10.977 1 98.75 200 ALA B N 1
ATOM 3846 C CA . ALA B 1 200 ? -18.25 0.012 -9.828 1 98.75 200 ALA B CA 1
ATOM 3847 C C . ALA B 1 200 ? -19.688 0.202 -9.344 1 98.75 200 ALA B C 1
ATOM 3849 O O . ALA B 1 200 ? -19.953 0.182 -8.141 1 98.75 200 ALA B O 1
ATOM 3850 N N . ALA B 1 201 ? -20.609 0.426 -10.25 1 98.69 201 ALA B N 1
ATOM 3851 C CA . ALA B 1 201 ? -22.016 0.631 -9.883 1 98.69 201 ALA B CA 1
ATOM 3852 C C . ALA B 1 201 ? -22.578 -0.597 -9.18 1 98.69 201 ALA B C 1
ATOM 3854 O O . ALA B 1 201 ? -23.266 -0.476 -8.156 1 98.69 201 ALA B O 1
ATOM 3855 N N . VAL B 1 202 ? -22.297 -1.789 -9.727 1 98.81 202 VAL B N 1
ATOM 3856 C CA . VAL B 1 202 ? -22.812 -3.033 -9.148 1 98.81 202 VAL B CA 1
ATOM 3857 C C . VAL B 1 202 ? -22.281 -3.191 -7.727 1 98.81 202 VAL B C 1
ATOM 3859 O O . VAL B 1 202 ? -23.062 -3.428 -6.797 1 98.81 202 VAL B O 1
ATOM 3862 N N . VAL B 1 203 ? -20.953 -3.037 -7.516 1 98.88 203 VAL B N 1
ATOM 3863 C CA . VAL B 1 203 ? -20.344 -3.23 -6.207 1 98.88 203 VAL B CA 1
ATOM 3864 C C . VAL B 1 203 ? -20.906 -2.213 -5.219 1 98.88 203 VAL B C 1
ATOM 3866 O O . VAL B 1 203 ? -21.297 -2.568 -4.102 1 98.88 203 VAL B O 1
ATOM 3869 N N . ARG B 1 204 ? -20.984 -0.945 -5.602 1 98.56 204 ARG B N 1
ATOM 3870 C CA . ARG B 1 204 ? -21.469 0.108 -4.715 1 98.56 204 ARG B CA 1
ATOM 3871 C C . ARG B 1 204 ? -22.922 -0.12 -4.344 1 98.56 204 ARG B C 1
ATOM 3873 O O . ARG B 1 204 ? -23.297 0.002 -3.174 1 98.56 204 ARG B O 1
ATOM 3880 N N . GLU B 1 205 ? -23.734 -0.411 -5.367 1 98.5 205 GLU B N 1
ATOM 3881 C CA . GLU B 1 205 ? -25.156 -0.635 -5.125 1 98.5 205 GLU B CA 1
ATOM 3882 C C . GLU B 1 205 ? -25.375 -1.827 -4.199 1 98.5 205 GLU B C 1
ATOM 3884 O O . GLU B 1 205 ? -26.125 -1.729 -3.223 1 98.5 205 GLU B O 1
ATOM 3889 N N . GLU B 1 206 ? -24.656 -2.893 -4.465 1 98.62 206 GLU B N 1
ATOM 3890 C CA . GLU B 1 206 ? -24.922 -4.133 -3.738 1 98.62 206 GLU B CA 1
ATOM 3891 C C . GLU B 1 206 ? -24.203 -4.145 -2.391 1 98.62 206 GLU B C 1
ATOM 3893 O O . GLU B 1 206 ? -24.344 -5.102 -1.623 1 98.62 206 GLU B O 1
ATOM 3898 N N . THR B 1 207 ? -23.469 -3.16 -2.098 1 98.56 207 THR B N 1
ATOM 3899 C CA . THR B 1 207 ? -22.844 -3.02 -0.787 1 98.56 207 THR B CA 1
ATOM 3900 C C . THR B 1 207 ? -23.375 -1.784 -0.065 1 98.56 207 THR B C 1
ATOM 3902 O O . THR B 1 207 ? -22.719 -1.246 0.824 1 98.56 207 THR B O 1
ATOM 3905 N N . ASP B 1 208 ? -24.5 -1.245 -0.516 1 98.19 208 ASP B N 1
ATOM 3906 C CA . ASP B 1 208 ? -25.156 -0.092 0.087 1 98.19 208 ASP B CA 1
ATOM 3907 C C . ASP B 1 208 ? -24.219 1.115 0.13 1 98.19 208 ASP B C 1
ATOM 3909 O O . ASP B 1 208 ? -24.125 1.799 1.151 1 98.19 208 ASP B O 1
ATOM 3913 N N . GLY B 1 209 ? -23.438 1.228 -0.907 1 98.19 209 GLY B N 1
ATOM 3914 C CA . GLY B 1 209 ? -22.578 2.389 -1.076 1 98.19 209 GLY B CA 1
ATOM 3915 C C . GLY B 1 209 ? -21.188 2.191 -0.506 1 98.19 209 GLY B C 1
ATOM 3916 O O . GLY B 1 209 ? -20.281 3.002 -0.75 1 98.19 209 GLY B O 1
ATOM 3917 N N . HIS B 1 210 ? -20.859 1.136 0.221 1 98.38 210 HIS B N 1
ATOM 3918 C CA . HIS B 1 210 ? -19.594 0.922 0.903 1 98.38 210 HIS B CA 1
ATOM 3919 C C . HIS B 1 210 ? -18.453 0.702 -0.096 1 98.38 210 HIS B C 1
ATOM 3921 O O . HIS B 1 210 ? -17.422 1.366 -0.024 1 98.38 210 HIS B O 1
ATOM 3927 N N . GLY B 1 211 ? -18.594 -0.244 -1.069 1 98.81 211 GLY B N 1
ATOM 3928 C CA . GLY B 1 211 ? -17.547 -0.625 -2.018 1 98.81 211 GLY B CA 1
ATOM 3929 C C . GLY B 1 211 ? -16.75 -1.834 -1.571 1 98.81 211 GLY B C 1
ATOM 3930 O O . GLY B 1 211 ? -17.141 -2.527 -0.628 1 98.81 211 GLY B O 1
ATOM 3931 N N . ALA B 1 212 ? -15.688 -2.102 -2.309 1 98.94 212 ALA B N 1
ATOM 3932 C CA . ALA B 1 212 ? -14.828 -3.242 -2.012 1 98.94 212 ALA B CA 1
ATOM 3933 C C . ALA B 1 212 ? -13.719 -2.852 -1.042 1 98.94 212 ALA B C 1
ATOM 3935 O O . ALA B 1 212 ? -13.055 -1.826 -1.226 1 98.94 212 ALA B O 1
ATOM 3936 N N . ASP B 1 213 ? -13.453 -3.695 -0.04 1 98.94 213 ASP B N 1
ATOM 3937 C CA . ASP B 1 213 ? -12.367 -3.471 0.907 1 98.94 213 ASP B CA 1
ATOM 3938 C C . ASP B 1 213 ? -11.023 -3.896 0.315 1 98.94 213 ASP B C 1
ATOM 3940 O O . ASP B 1 213 ? -9.984 -3.338 0.662 1 98.94 213 ASP B O 1
ATOM 3944 N N . ILE B 1 214 ? -11.055 -4.91 -0.473 1 98.94 214 ILE B N 1
ATOM 3945 C CA . ILE B 1 214 ? -9.891 -5.402 -1.197 1 98.94 214 ILE B CA 1
ATOM 3946 C C . ILE B 1 214 ? -10.258 -5.66 -2.656 1 98.94 214 ILE B C 1
ATOM 3948 O O . ILE B 1 214 ? -11.289 -6.262 -2.945 1 98.94 214 ILE B O 1
ATOM 3952 N N . VAL B 1 215 ? -9.516 -5.129 -3.551 1 99 215 VAL B N 1
ATOM 3953 C CA . VAL B 1 215 ? -9.609 -5.426 -4.977 1 99 215 VAL B CA 1
ATOM 3954 C C . VAL B 1 215 ? -8.383 -6.223 -5.418 1 99 215 VAL B C 1
ATOM 3956 O O . VAL B 1 215 ? -7.246 -5.797 -5.203 1 99 215 VAL B O 1
ATOM 3959 N N . TYR B 1 216 ? -8.578 -7.387 -5.898 1 98.94 216 TYR B N 1
ATOM 3960 C CA . TYR B 1 216 ? -7.516 -8.156 -6.531 1 98.94 216 TYR B CA 1
ATOM 3961 C C . TYR B 1 216 ? -7.625 -8.086 -8.055 1 98.94 216 TYR B C 1
ATOM 3963 O O . TYR B 1 216 ? -8.438 -8.797 -8.656 1 98.94 216 TYR B O 1
ATOM 3971 N N . ASN B 1 217 ? -6.84 -7.25 -8.656 1 98.88 217 ASN B N 1
ATOM 3972 C CA . ASN B 1 217 ? -6.844 -7.066 -10.102 1 98.88 217 ASN B CA 1
ATOM 3973 C C . ASN B 1 217 ? -5.828 -7.977 -10.789 1 98.88 217 ASN B C 1
ATOM 3975 O O . ASN B 1 217 ? -4.668 -7.598 -10.961 1 98.88 217 ASN B O 1
ATOM 3979 N N . THR B 1 218 ? -6.273 -9.164 -11.234 1 98.12 218 THR B N 1
ATOM 3980 C CA . THR B 1 218 ? -5.379 -10.148 -11.828 1 98.12 218 THR B CA 1
ATOM 3981 C C . THR B 1 218 ? -5.172 -9.867 -13.32 1 98.12 218 THR B C 1
ATOM 3983 O O . THR B 1 218 ? -4.41 -10.57 -13.992 1 98.12 218 THR B O 1
ATOM 3986 N N . VAL B 1 219 ? -5.816 -8.812 -13.859 1 97.19 219 VAL B N 1
ATOM 3987 C CA . VAL B 1 219 ? -5.801 -8.555 -15.297 1 97.19 219 VAL B CA 1
ATOM 3988 C C . VAL B 1 219 ? -5.039 -7.262 -15.578 1 97.19 219 VAL B C 1
ATOM 3990 O O . VAL B 1 219 ? -4.316 -7.164 -16.578 1 97.19 219 VAL B O 1
ATOM 3993 N N . GLY B 1 220 ? -5.207 -6.273 -14.695 1 97.56 220 GLY B N 1
ATOM 3994 C CA . GLY B 1 220 ? -4.457 -5.035 -14.836 1 97.56 220 GLY B CA 1
ATOM 3995 C C . GLY B 1 220 ? -5.266 -3.92 -15.469 1 97.56 220 GLY B C 1
ATOM 3996 O O . GLY B 1 220 ? -6.348 -3.578 -14.992 1 97.56 220 GLY B O 1
ATOM 3997 N N . SER B 1 221 ? -4.805 -3.383 -16.625 1 98.06 221 SER B N 1
ATOM 3998 C CA . SER B 1 221 ? -5.199 -2.098 -17.203 1 98.06 221 SER B CA 1
ATOM 3999 C C . SER B 1 221 ? -6.66 -2.111 -17.625 1 98.06 221 SER B C 1
ATOM 4001 O O . SER B 1 221 ? -7.367 -1.113 -17.469 1 98.06 221 SER B O 1
ATOM 4003 N N . PRO B 1 222 ? -7.238 -3.248 -18.078 1 97.12 222 PRO B N 1
ATOM 4004 C CA . PRO B 1 222 ? -8.617 -3.189 -18.578 1 97.12 222 PRO B CA 1
ATOM 4005 C C . PRO B 1 222 ? -9.625 -2.826 -17.484 1 97.12 222 PRO B C 1
ATOM 4007 O O . PRO B 1 222 ? -10.656 -2.211 -17.781 1 97.12 222 PRO B O 1
ATOM 4010 N N . TYR B 1 223 ? -9.297 -3.188 -16.25 1 98 223 TYR B N 1
ATOM 4011 C CA . TYR B 1 223 ? -10.273 -3 -15.188 1 98 223 TYR B CA 1
ATOM 4012 C C . TYR B 1 223 ? -9.82 -1.921 -14.211 1 98 223 TYR B C 1
ATOM 4014 O O . TYR B 1 223 ? -10.508 -1.638 -13.227 1 98 223 TYR B O 1
ATOM 4022 N N . PHE B 1 224 ? -8.719 -1.294 -14.477 1 98.38 224 PHE B N 1
ATOM 4023 C CA . PHE B 1 224 ? -8.07 -0.401 -13.523 1 98.38 224 PHE B CA 1
ATOM 4024 C C . PHE B 1 224 ? -9.031 0.698 -13.078 1 98.38 224 PHE B C 1
ATOM 4026 O O . PHE B 1 224 ? -9.258 0.877 -11.883 1 98.38 224 PHE B O 1
ATOM 4033 N N . GLU B 1 225 ? -9.625 1.413 -14 1 97.69 225 GLU B N 1
ATOM 4034 C CA . GLU B 1 225 ? -10.469 2.561 -13.688 1 97.69 225 GLU B CA 1
ATOM 4035 C C . GLU B 1 225 ? -11.703 2.135 -12.891 1 97.69 225 GLU B C 1
ATOM 4037 O O . GLU B 1 225 ? -11.977 2.684 -11.82 1 97.69 225 GLU B O 1
ATOM 4042 N N . GLN B 1 226 ? -12.43 1.141 -13.367 1 98.25 226 GLN B N 1
ATOM 4043 C CA . GLN B 1 226 ? -13.664 0.698 -12.727 1 98.25 226 GLN B CA 1
ATOM 4044 C C . GLN B 1 226 ? -13.375 0.074 -11.359 1 98.25 226 GLN B C 1
ATOM 4046 O O . GLN B 1 226 ? -14.172 0.214 -10.43 1 98.25 226 GLN B O 1
ATOM 4051 N N . ALA B 1 227 ? -12.273 -0.641 -11.258 1 98.62 227 ALA B N 1
ATOM 4052 C CA . ALA B 1 227 ? -11.883 -1.221 -9.977 1 98.62 227 ALA B CA 1
ATOM 4053 C C . ALA B 1 227 ? -11.594 -0.132 -8.945 1 98.62 227 ALA B C 1
ATOM 4055 O O . ALA B 1 227 ? -12 -0.245 -7.785 1 98.62 227 ALA B O 1
ATOM 4056 N N . ASN B 1 228 ? -10.906 0.902 -9.383 1 98.56 228 ASN B N 1
ATOM 4057 C CA . ASN B 1 228 ? -10.648 2.029 -8.492 1 98.56 228 ASN B CA 1
ATOM 4058 C C . ASN B 1 228 ? -11.938 2.668 -8 1 98.56 228 ASN B C 1
ATOM 4060 O O . ASN B 1 228 ? -12.078 2.969 -6.812 1 98.56 228 ASN B O 1
ATOM 4064 N N . GLN B 1 229 ? -12.867 2.818 -8.891 1 98.56 229 GLN B N 1
ATOM 4065 C CA . GLN B 1 229 ? -14.133 3.455 -8.562 1 98.56 229 GLN B CA 1
ATOM 4066 C C . GLN B 1 229 ? -14.961 2.586 -7.613 1 98.56 229 GLN B C 1
ATOM 4068 O O . GLN B 1 229 ? -15.867 3.076 -6.941 1 98.56 229 GLN B O 1
ATOM 4073 N N . ALA B 1 230 ? -14.641 1.298 -7.527 1 98.88 230 ALA B N 1
ATOM 4074 C CA . ALA B 1 230 ? -15.391 0.349 -6.711 1 98.88 230 ALA B CA 1
ATOM 4075 C C . ALA B 1 230 ? -14.805 0.246 -5.309 1 98.88 230 ALA B C 1
ATOM 4077 O O . ALA B 1 230 ? -15.367 -0.42 -4.438 1 98.88 230 ALA B O 1
ATOM 4078 N N . MET B 1 231 ? -13.688 0.881 -5.098 1 98.88 231 MET B N 1
ATOM 4079 C CA . MET B 1 231 ? -12.969 0.746 -3.832 1 98.88 231 MET B CA 1
ATOM 4080 C C . MET B 1 231 ? -13.695 1.493 -2.715 1 98.88 231 MET B C 1
ATOM 4082 O O . MET B 1 231 ? -14.172 2.609 -2.92 1 98.88 231 MET B O 1
ATOM 4086 N N . ALA B 1 232 ? -13.797 0.839 -1.548 1 98.88 232 ALA B N 1
ATOM 4087 C CA . ALA B 1 232 ? -14.242 1.521 -0.334 1 98.88 232 ALA B CA 1
ATOM 4088 C C . ALA B 1 232 ? -13.18 2.5 0.16 1 98.88 232 ALA B C 1
ATOM 4090 O O . ALA B 1 232 ? -12.023 2.443 -0.268 1 98.88 232 ALA B O 1
ATOM 4091 N N . ILE B 1 233 ? -13.555 3.42 1.001 1 98.31 233 ILE B N 1
ATOM 4092 C CA . ILE B 1 233 ? -12.562 4.227 1.7 1 98.31 233 ILE B CA 1
ATOM 4093 C C . ILE B 1 233 ? -11.617 3.316 2.484 1 98.31 233 ILE B C 1
ATOM 4095 O O . ILE B 1 233 ? -12.062 2.395 3.172 1 98.31 233 ILE B O 1
ATOM 4099 N N . GLY B 1 234 ? -10.32 3.496 2.318 1 98.5 234 GLY B N 1
ATOM 4100 C CA . GLY B 1 234 ? -9.336 2.717 3.047 1 98.5 234 GLY B CA 1
ATOM 4101 C C . GLY B 1 234 ? -9.016 1.39 2.387 1 98.5 234 GLY B C 1
ATOM 4102 O O . GLY B 1 234 ? -8.203 0.612 2.902 1 98.5 234 GLY B O 1
ATOM 4103 N N . ALA B 1 235 ? -9.578 1.152 1.176 1 98.88 235 ALA B N 1
ATOM 4104 C CA . ALA B 1 235 ? -9.445 -0.143 0.516 1 98.88 235 ALA B CA 1
ATOM 4105 C C . ALA B 1 235 ? -8.039 -0.319 -0.059 1 98.88 235 ALA B C 1
ATOM 4107 O O . ALA B 1 235 ? -7.301 0.657 -0.225 1 98.88 235 ALA B O 1
ATOM 4108 N N . ALA B 1 236 ? -7.699 -1.579 -0.359 1 98.94 236 ALA B N 1
ATOM 4109 C CA . ALA B 1 236 ? -6.445 -1.934 -1.019 1 98.94 236 ALA B CA 1
ATOM 4110 C C . ALA B 1 236 ? -6.703 -2.588 -2.373 1 98.94 236 ALA B C 1
ATOM 4112 O O . ALA B 1 236 ? -7.66 -3.35 -2.529 1 98.94 236 ALA B O 1
ATOM 4113 N N . GLN B 1 237 ? -5.883 -2.287 -3.344 1 98.94 237 GLN B N 1
ATOM 4114 C CA . GLN B 1 237 ? -5.918 -2.955 -4.641 1 98.94 237 GLN B CA 1
ATOM 4115 C C . GLN B 1 237 ? -4.574 -3.607 -4.961 1 98.94 237 GLN B C 1
ATOM 4117 O O . GLN B 1 237 ? -3.521 -2.988 -4.789 1 98.94 237 GLN B O 1
ATOM 4122 N N . ILE B 1 238 ? -4.625 -4.852 -5.383 1 98.94 238 ILE B N 1
ATOM 4123 C CA . ILE B 1 238 ? -3.453 -5.672 -5.66 1 98.94 238 ILE B CA 1
ATOM 4124 C C . ILE B 1 238 ? -3.254 -5.793 -7.172 1 98.94 238 ILE B C 1
ATOM 4126 O O . ILE B 1 238 ? -4.203 -6.062 -7.91 1 98.94 238 ILE B O 1
ATOM 4130 N N . PHE B 1 239 ? -2.006 -5.645 -7.625 1 98.88 239 PHE B N 1
ATOM 4131 C CA . PHE B 1 239 ? -1.651 -5.777 -9.031 1 98.88 239 PHE B CA 1
ATOM 4132 C C . PHE B 1 239 ? -0.604 -6.867 -9.227 1 98.88 239 PHE B C 1
ATOM 4134 O O . PHE B 1 239 ? 0.407 -6.895 -8.523 1 98.88 239 PHE B O 1
ATOM 4141 N N . ILE B 1 240 ? -0.795 -7.734 -10.273 1 98.19 240 ILE B N 1
ATOM 4142 C CA . ILE B 1 240 ? 0.143 -8.82 -10.539 1 98.19 240 ILE B CA 1
ATOM 4143 C C . ILE B 1 240 ? 0.394 -8.93 -12.039 1 98.19 240 ILE B C 1
ATOM 4145 O O . ILE B 1 240 ? 1.223 -9.734 -12.484 1 98.19 240 ILE B O 1
ATOM 4149 N N . SER B 1 241 ? -0.32 -8.211 -12.844 1 96.12 241 SER B N 1
ATOM 4150 C CA . SER B 1 241 ? -0.251 -8.281 -14.297 1 96.12 241 SER B CA 1
ATOM 4151 C C . SER B 1 241 ? -0.826 -7.027 -14.945 1 96.12 241 SER B C 1
ATOM 4153 O O . SER B 1 241 ? -1.441 -6.199 -14.266 1 96.12 241 SER B O 1
ATOM 4155 N N . THR B 1 242 ? -0.568 -6.887 -16.156 1 96.94 242 THR B N 1
ATOM 4156 C CA . THR B 1 242 ? -1.198 -5.836 -16.953 1 96.94 242 THR B CA 1
ATOM 4157 C C . THR B 1 242 ? -1.069 -6.133 -18.438 1 96.94 242 THR B C 1
ATOM 4159 O O . THR B 1 242 ? -0.214 -6.918 -18.859 1 96.94 242 THR B O 1
ATOM 4162 N N . ILE B 1 243 ? -1.959 -5.629 -19.203 1 93.69 243 ILE B N 1
ATOM 4163 C CA . ILE B 1 243 ? -1.871 -5.691 -20.656 1 93.69 243 ILE B CA 1
ATOM 4164 C C . ILE B 1 243 ? -1.175 -4.438 -21.172 1 93.69 243 ILE B C 1
ATOM 4166 O O . ILE B 1 243 ? -0.107 -4.523 -21.797 1 93.69 243 ILE B O 1
ATOM 4170 N N . GLU B 1 244 ? -1.804 -3.297 -20.844 1 89.56 244 GLU B N 1
ATOM 4171 C CA . GLU B 1 244 ? -1.124 -2.025 -21.094 1 89.56 244 GLU B CA 1
ATOM 4172 C C . GLU B 1 244 ? -0.32 -1.592 -19.875 1 89.56 244 GLU B C 1
ATOM 4174 O O . GLU B 1 244 ? -0.749 -1.797 -18.734 1 89.56 244 GLU B O 1
ATOM 4179 N N . LYS B 1 245 ? 0.726 -0.857 -20.172 1 87.12 245 LYS B N 1
ATOM 4180 C CA . LYS B 1 245 ? 1.619 -0.525 -19.062 1 87.12 245 LYS B CA 1
ATOM 4181 C C . LYS B 1 245 ? 1.142 0.723 -18.328 1 87.12 245 LYS B C 1
ATOM 4183 O O . LYS B 1 245 ? 0.671 0.638 -17.188 1 87.12 245 LYS B O 1
ATOM 4188 N N . PRO B 1 246 ? 1.022 1.785 -19.062 1 91.12 246 PRO B N 1
ATOM 4189 C CA . PRO B 1 246 ? 0.57 2.939 -18.281 1 91.12 246 PRO B CA 1
ATOM 4190 C C . PRO B 1 246 ? -0.945 3.123 -18.328 1 91.12 246 PRO B C 1
ATOM 4192 O O . PRO B 1 246 ? -1.571 2.883 -19.359 1 91.12 246 PRO B O 1
ATOM 4195 N N . VAL B 1 247 ? -1.478 3.439 -17.172 1 95.94 247 VAL B N 1
ATOM 4196 C CA . VAL B 1 247 ? -2.875 3.818 -17 1 95.94 247 VAL B CA 1
ATOM 4197 C C . VAL B 1 247 ? -2.961 5.16 -16.266 1 95.94 247 VAL B C 1
ATOM 4199 O O . VAL B 1 247 ? -2.031 5.551 -15.562 1 95.94 247 VAL B O 1
ATOM 4202 N N . PRO B 1 248 ? -4.012 5.91 -16.5 1 96.25 248 PRO B N 1
ATOM 4203 C CA . PRO B 1 248 ? -4.148 7.16 -15.742 1 96.25 248 PRO B CA 1
ATOM 4204 C C . PRO B 1 248 ? -4.441 6.938 -14.266 1 96.25 248 PRO B C 1
ATOM 4206 O O . PRO B 1 248 ? -5.48 6.375 -13.914 1 96.25 248 PRO B O 1
ATOM 4209 N N . PHE B 1 249 ? -3.545 7.297 -13.422 1 97.56 249 PHE B N 1
ATOM 4210 C CA . PHE B 1 249 ? -3.662 7.199 -11.969 1 97.56 249 PHE B CA 1
ATOM 4211 C C . PHE B 1 249 ? -4.023 8.547 -11.367 1 97.56 249 PHE B C 1
ATOM 4213 O O . PHE B 1 249 ? -3.242 9.5 -11.438 1 97.56 249 PHE B O 1
ATOM 4220 N N . ASP B 1 250 ? -5.227 8.695 -10.805 1 98.12 250 ASP B N 1
ATOM 4221 C CA . ASP B 1 250 ? -5.699 9.914 -10.148 1 98.12 250 ASP B CA 1
ATOM 4222 C C . ASP B 1 250 ? -5.195 9.992 -8.711 1 98.12 250 ASP B C 1
ATOM 4224 O O . ASP B 1 250 ? -5.809 9.43 -7.801 1 98.12 250 ASP B O 1
ATOM 4228 N N . ILE B 1 251 ? -4.145 10.773 -8.469 1 98.31 251 ILE B N 1
ATOM 4229 C CA . ILE B 1 251 ? -3.51 10.859 -7.16 1 98.31 251 ILE B CA 1
ATOM 4230 C C . ILE B 1 251 ? -4.492 11.445 -6.148 1 98.31 251 ILE B C 1
ATOM 4232 O O . ILE B 1 251 ? -4.523 11.023 -4.988 1 98.31 251 ILE B O 1
ATOM 4236 N N . PHE B 1 252 ? -5.328 12.391 -6.586 1 97.06 252 PHE B N 1
ATOM 4237 C CA . PHE B 1 252 ? -6.273 13.062 -5.703 1 97.06 252 PHE B CA 1
ATOM 4238 C C . PHE B 1 252 ? -7.301 12.07 -5.16 1 97.06 252 PHE B C 1
ATOM 4240 O O . PHE B 1 252 ? -7.484 11.961 -3.947 1 97.06 252 PHE B O 1
ATOM 4247 N N . ALA B 1 253 ? -7.93 11.344 -6.059 1 97.44 253 ALA B N 1
ATOM 4248 C CA . ALA B 1 253 ? -8.922 10.352 -5.645 1 97.44 253 ALA B CA 1
ATOM 4249 C C . ALA B 1 253 ? -8.281 9.281 -4.766 1 97.44 253 ALA B C 1
ATOM 4251 O O . ALA B 1 253 ? -8.906 8.789 -3.82 1 97.44 253 ALA B O 1
ATOM 4252 N N . PHE B 1 254 ? -7.055 8.961 -5.039 1 98.56 254 PHE B N 1
ATOM 4253 C CA . PHE B 1 254 ? -6.34 7.895 -4.344 1 98.56 254 PHE B CA 1
ATOM 4254 C C . PHE B 1 254 ? -6.113 8.258 -2.881 1 98.56 254 PHE B C 1
ATOM 4256 O O . PHE B 1 254 ? -6.477 7.492 -1.983 1 98.56 254 PHE B O 1
ATOM 4263 N N . TYR B 1 255 ? -5.504 9.469 -2.611 1 98 255 TYR B N 1
ATOM 4264 C CA . TYR B 1 255 ? -5.195 9.75 -1.215 1 98 255 TYR B CA 1
ATOM 4265 C C . TYR B 1 255 ? -6.445 10.188 -0.458 1 98 255 TYR B C 1
ATOM 4267 O O . TYR B 1 255 ? -6.578 9.914 0.738 1 98 255 TYR B O 1
ATOM 4275 N N . ARG B 1 256 ? -7.492 10.789 -1.125 1 96.44 256 ARG B N 1
ATOM 4276 C CA . ARG B 1 256 ? -8.758 11.102 -0.473 1 96.44 256 ARG B CA 1
ATOM 4277 C C . ARG B 1 256 ? -9.484 9.828 -0.049 1 96.44 256 ARG B C 1
ATOM 4279 O O . ARG B 1 256 ? -10.188 9.82 0.962 1 96.44 256 ARG B O 1
ATOM 4286 N N . GLY B 1 257 ? -9.297 8.82 -0.875 1 98.12 257 GLY B N 1
ATOM 4287 C CA . GLY B 1 257 ? -9.883 7.527 -0.563 1 98.12 257 GLY B CA 1
ATOM 4288 C C . GLY B 1 257 ? -9.086 6.742 0.464 1 98.12 257 GLY B C 1
ATOM 4289 O O . GLY B 1 257 ? -9.508 5.668 0.892 1 98.12 257 GLY B O 1
ATOM 4290 N N . GLN B 1 258 ? -7.922 7.297 0.818 1 98.69 258 GLN B N 1
ATOM 4291 C CA . GLN B 1 258 ? -7.023 6.613 1.741 1 98.69 258 GLN B CA 1
ATOM 4292 C C . GLN B 1 258 ? -6.684 5.211 1.243 1 98.69 258 GLN B C 1
ATOM 4294 O O . GLN B 1 258 ? -6.707 4.25 2.016 1 98.69 258 GLN B O 1
ATOM 4299 N N . HIS B 1 259 ? -6.41 5.086 0.007 1 98.88 259 HIS B N 1
ATOM 4300 C CA . HIS B 1 259 ? -6.246 3.779 -0.62 1 98.88 259 HIS B CA 1
ATOM 4301 C C . HIS B 1 259 ? -4.809 3.287 -0.494 1 98.88 259 HIS B C 1
ATOM 4303 O O . HIS B 1 259 ? -3.904 4.07 -0.187 1 98.88 259 HIS B O 1
ATOM 4309 N N . THR B 1 260 ? -4.617 1.991 -0.659 1 98.94 260 THR B N 1
ATOM 4310 C CA . THR B 1 260 ? -3.33 1.311 -0.752 1 98.94 260 THR B CA 1
ATOM 4311 C C . THR B 1 260 ? -3.246 0.487 -2.033 1 98.94 260 THR B C 1
ATOM 4313 O O . THR B 1 260 ? -4.191 -0.219 -2.389 1 98.94 260 THR B O 1
ATOM 4316 N N . TYR B 1 261 ? -2.195 0.684 -2.803 1 98.94 261 TYR B N 1
ATOM 4317 C CA . TYR B 1 261 ? -1.858 -0.234 -3.885 1 98.94 261 TYR B CA 1
ATOM 4318 C C . TYR B 1 261 ? -0.723 -1.166 -3.477 1 98.94 261 TYR B C 1
ATOM 4320 O O . TYR B 1 261 ? 0.221 -0.746 -2.803 1 98.94 261 TYR B O 1
ATOM 4328 N N . VAL B 1 262 ? -0.834 -2.408 -3.943 1 98.81 262 VAL B N 1
ATOM 4329 C CA . VAL B 1 262 ? 0.192 -3.41 -3.672 1 98.81 262 VAL B CA 1
ATOM 4330 C C . VAL B 1 262 ? 0.574 -4.121 -4.969 1 98.81 262 VAL B C 1
ATOM 4332 O O . VAL B 1 262 ? -0.292 -4.625 -5.688 1 98.81 262 VAL B O 1
ATOM 4335 N N . GLY B 1 263 ? 1.881 -4.113 -5.207 1 98.88 263 GLY B N 1
ATOM 4336 C CA . GLY B 1 263 ? 2.395 -4.895 -6.32 1 98.88 263 GLY B CA 1
ATOM 4337 C C . GLY B 1 263 ? 3.029 -6.203 -5.887 1 98.88 263 GLY B C 1
ATOM 4338 O O . GLY B 1 263 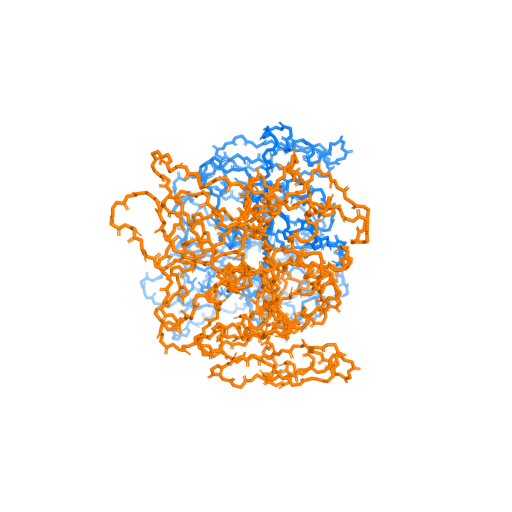? 3.826 -6.23 -4.945 1 98.88 263 GLY B O 1
ATOM 4339 N N . VAL B 1 264 ? 2.695 -7.312 -6.629 1 98.69 264 VAL B N 1
ATOM 4340 C CA . VAL B 1 264 ? 3.211 -8.633 -6.273 1 98.69 264 VAL B CA 1
ATOM 4341 C C . VAL B 1 264 ? 3.945 -9.234 -7.469 1 98.69 264 VAL B C 1
ATOM 4343 O O . VAL B 1 264 ? 3.42 -9.258 -8.586 1 98.69 264 VAL B O 1
ATOM 4346 N N . ASP B 1 265 ? 5.141 -9.688 -7.25 1 97.19 265 ASP B N 1
ATOM 4347 C CA . ASP B 1 265 ? 5.934 -10.445 -8.211 1 97.19 265 ASP B CA 1
ATOM 4348 C C . ASP B 1 265 ? 6.434 -11.75 -7.605 1 97.19 265 ASP B C 1
ATOM 4350 O O . ASP B 1 265 ? 7.449 -11.773 -6.91 1 97.19 265 ASP B O 1
ATOM 4354 N N . THR B 1 266 ? 5.836 -12.844 -7.957 1 96.44 266 THR B N 1
ATOM 4355 C CA . THR B 1 266 ? 6.188 -14.109 -7.324 1 96.44 266 THR B CA 1
ATOM 4356 C C . THR B 1 266 ? 7.5 -14.648 -7.887 1 96.44 266 THR B C 1
ATOM 4358 O O . THR B 1 266 ? 8.078 -15.586 -7.328 1 96.44 266 THR B O 1
ATOM 4361 N N . LEU B 1 267 ? 7.992 -14.078 -8.992 1 95.25 267 LEU B N 1
ATOM 4362 C CA . LEU B 1 267 ? 9.32 -14.445 -9.477 1 95.25 267 LEU B CA 1
ATOM 4363 C C . LEU B 1 267 ? 10.391 -14.07 -8.453 1 95.25 267 LEU B C 1
ATOM 4365 O O . LEU B 1 267 ? 11.492 -14.633 -8.469 1 95.25 267 LEU B O 1
ATOM 4369 N N . ALA B 1 268 ? 10.031 -13.188 -7.602 1 95.44 268 ALA B N 1
ATOM 4370 C CA . ALA B 1 268 ? 10.984 -12.711 -6.598 1 95.44 268 ALA B CA 1
ATOM 4371 C C . ALA B 1 268 ? 10.906 -13.555 -5.328 1 95.44 268 ALA B C 1
ATOM 4373 O O . ALA B 1 268 ? 11.719 -13.391 -4.414 1 95.44 268 ALA B O 1
ATOM 4374 N N . LEU B 1 269 ? 9.977 -14.5 -5.262 1 97.56 269 LEU B N 1
ATOM 4375 C CA . LEU B 1 269 ? 9.844 -15.391 -4.109 1 97.56 269 LEU B CA 1
ATOM 4376 C C . LEU B 1 269 ? 10.633 -16.672 -4.324 1 97.56 269 LEU B C 1
ATOM 4378 O O . LEU B 1 269 ? 10.273 -17.5 -5.172 1 97.56 269 LEU B O 1
ATOM 4382 N N . ASP B 1 270 ? 11.602 -16.844 -3.568 1 97.75 270 ASP B N 1
ATOM 4383 C CA . ASP B 1 270 ? 12.383 -18.062 -3.727 1 97.75 270 ASP B CA 1
ATOM 4384 C C . ASP B 1 270 ? 11.656 -19.266 -3.135 1 97.75 270 ASP B C 1
ATOM 4386 O O . ASP B 1 270 ? 10.562 -19.125 -2.588 1 97.75 270 ASP B O 1
ATOM 4390 N N . SER B 1 271 ? 12.25 -20.406 -3.25 1 98.56 271 SER B N 1
ATOM 4391 C CA . SER B 1 271 ? 11.602 -21.656 -2.873 1 98.56 271 SER B CA 1
ATOM 4392 C C . SER B 1 271 ? 11.281 -21.688 -1.382 1 98.56 271 SER B C 1
ATOM 4394 O O . SER B 1 271 ? 10.266 -22.25 -0.969 1 98.56 271 SER B O 1
ATOM 4396 N N . ASN B 1 272 ? 12.125 -21.109 -0.562 1 98.69 272 ASN B N 1
ATOM 4397 C CA . ASN B 1 272 ? 11.852 -21.062 0.872 1 98.69 272 ASN B CA 1
ATOM 4398 C C . ASN B 1 272 ? 10.656 -20.172 1.19 1 98.69 272 ASN B C 1
ATOM 4400 O O . ASN B 1 272 ? 9.812 -20.531 2.01 1 98.69 272 ASN B O 1
ATOM 4404 N N . ALA B 1 273 ? 10.594 -19.031 0.562 1 98.62 273 ALA B N 1
ATOM 4405 C CA . ALA B 1 273 ? 9.453 -18.141 0.744 1 98.62 273 ALA B CA 1
ATOM 4406 C C . ALA B 1 273 ? 8.156 -18.797 0.3 1 98.62 273 ALA B C 1
ATOM 4408 O O . ALA B 1 273 ? 7.141 -18.719 0.993 1 98.62 273 ALA B O 1
ATOM 4409 N N . CYS B 1 274 ? 8.234 -19.453 -0.817 1 98.75 274 CYS B N 1
ATOM 4410 C CA . CYS B 1 274 ? 7.062 -20.156 -1.317 1 98.75 274 CYS B CA 1
ATOM 4411 C C . CYS B 1 274 ? 6.641 -21.266 -0.357 1 98.75 274 CYS B C 1
ATOM 4413 O O . CYS B 1 274 ? 5.449 -21.469 -0.116 1 98.75 274 CYS B O 1
ATOM 4415 N N . ALA B 1 275 ? 7.617 -21.953 0.194 1 98.75 275 ALA B N 1
ATOM 4416 C CA . ALA B 1 275 ? 7.324 -23 1.173 1 98.75 275 ALA B CA 1
ATOM 4417 C C . ALA B 1 275 ? 6.594 -22.422 2.383 1 98.75 275 ALA B C 1
ATOM 4419 O O . ALA B 1 275 ? 5.637 -23.031 2.879 1 98.75 275 ALA B O 1
ATOM 4420 N N . GLY B 1 276 ? 7.012 -21.266 2.846 1 98.75 276 GLY B N 1
ATOM 4421 C CA . GLY B 1 276 ? 6.34 -20.609 3.957 1 98.75 276 GLY B CA 1
ATOM 4422 C C . GLY B 1 276 ? 4.891 -20.281 3.666 1 98.75 276 GLY B C 1
ATOM 4423 O O . GLY B 1 276 ? 4.031 -20.422 4.539 1 98.75 276 GLY B O 1
ATOM 4424 N N . ILE B 1 277 ? 4.648 -19.828 2.498 1 98.81 277 ILE B N 1
ATOM 4425 C CA . ILE B 1 277 ? 3.283 -19.516 2.104 1 98.81 277 ILE B CA 1
ATOM 4426 C C . ILE B 1 277 ? 2.449 -20.781 2.037 1 98.81 277 ILE B C 1
ATOM 4428 O O . ILE B 1 277 ? 1.306 -20.812 2.496 1 98.81 277 ILE B O 1
ATOM 4432 N N . LEU B 1 278 ? 3.018 -21.844 1.483 1 98.75 278 LEU B N 1
ATOM 4433 C CA . LEU B 1 278 ? 2.307 -23.125 1.421 1 98.75 278 LEU B CA 1
ATOM 4434 C C . LEU B 1 278 ? 2.006 -23.641 2.822 1 98.75 278 LEU B C 1
ATOM 4436 O O . LEU B 1 278 ? 0.974 -24.281 3.043 1 98.75 278 LEU B O 1
ATOM 4440 N N . ASP B 1 279 ? 2.865 -23.344 3.793 1 98.75 279 ASP B N 1
ATOM 4441 C CA . ASP B 1 279 ? 2.6 -23.703 5.184 1 98.75 279 ASP B CA 1
ATOM 4442 C C . ASP B 1 279 ? 1.317 -23.047 5.688 1 98.75 279 ASP B C 1
ATOM 4444 O O . ASP B 1 279 ? 0.583 -23.625 6.484 1 98.75 279 ASP B O 1
ATOM 4448 N N . GLN B 1 280 ? 1.07 -21.844 5.246 1 98.56 280 GLN B N 1
ATOM 4449 C CA . GLN B 1 280 ? -0.132 -21.125 5.656 1 98.56 280 GLN B CA 1
ATOM 4450 C C . GLN B 1 280 ? -1.372 -21.703 4.973 1 98.56 280 GLN B C 1
ATOM 4452 O O . GLN B 1 280 ? -2.459 -21.703 5.551 1 98.56 280 GLN B O 1
ATOM 4457 N N . LEU B 1 281 ? -1.225 -22.219 3.781 1 98.69 281 LEU B N 1
ATOM 4458 C CA . LEU B 1 281 ? -2.346 -22.688 2.975 1 98.69 281 LEU B CA 1
ATOM 4459 C C . LEU B 1 281 ? -2.68 -24.141 3.301 1 98.69 281 LEU B C 1
ATOM 4461 O O . LEU B 1 281 ? -3.832 -24.562 3.17 1 98.69 281 LEU B O 1
ATOM 4465 N N . ALA B 1 282 ? -1.735 -24.906 3.744 1 98.62 282 ALA B N 1
ATOM 4466 C CA . ALA B 1 282 ? -1.834 -26.359 3.887 1 98.62 282 ALA B CA 1
ATOM 4467 C C . ALA B 1 282 ? -3 -26.75 4.793 1 98.62 282 ALA B C 1
ATOM 4469 O O . ALA B 1 282 ? -3.795 -27.625 4.457 1 98.62 282 ALA B O 1
ATOM 4470 N N . PRO B 1 283 ? -3.152 -26.047 5.949 1 98.5 283 PRO B N 1
ATOM 4471 C CA . PRO B 1 283 ? -4.277 -26.422 6.805 1 98.5 283 PRO B CA 1
ATOM 4472 C C . PRO B 1 283 ? -5.633 -26.188 6.145 1 98.5 283 PRO B C 1
ATOM 4474 O O . PRO B 1 283 ? -6.594 -26.906 6.41 1 98.5 283 PRO B O 1
ATOM 4477 N N . MET B 1 284 ? -5.711 -25.234 5.289 1 98.62 284 MET B N 1
ATOM 4478 C CA . MET B 1 284 ? -6.957 -24.938 4.594 1 98.62 284 MET B CA 1
ATOM 4479 C C . MET B 1 284 ? -7.27 -26 3.549 1 98.62 284 MET B C 1
ATOM 4481 O O . MET B 1 284 ? -8.43 -26.344 3.34 1 98.62 284 MET B O 1
ATOM 4485 N N . PHE B 1 285 ? -6.238 -26.5 2.932 1 98.62 285 PHE B N 1
ATOM 4486 C CA . PHE B 1 285 ? -6.434 -27.625 2.027 1 98.62 285 PHE B CA 1
ATOM 4487 C C . PHE B 1 285 ? -6.828 -28.875 2.801 1 98.62 285 PHE B C 1
ATOM 4489 O O . PHE B 1 285 ? -7.723 -29.609 2.383 1 98.62 285 PHE B O 1
ATOM 4496 N N . ALA B 1 286 ? -6.184 -29.094 3.916 1 98.19 286 ALA B N 1
ATOM 4497 C CA . ALA B 1 286 ? -6.438 -30.281 4.723 1 98.19 286 ALA B CA 1
ATOM 4498 C C . ALA B 1 286 ? -7.875 -30.312 5.23 1 98.19 286 ALA B C 1
ATOM 4500 O O . ALA B 1 286 ? -8.492 -31.375 5.305 1 98.19 286 ALA B O 1
ATOM 4501 N N . SER B 1 287 ? -8.422 -29.141 5.523 1 97.81 287 SER B N 1
ATOM 4502 C CA . SER B 1 287 ? -9.773 -29.047 6.082 1 97.81 287 SER B CA 1
ATOM 4503 C C . SER B 1 287 ? -10.828 -29.062 4.98 1 97.81 287 SER B C 1
ATOM 4505 O O . SER B 1 287 ? -12.023 -29.172 5.262 1 97.81 287 SER B O 1
ATOM 4507 N N . GLY B 1 288 ? -10.391 -28.828 3.744 1 97.75 288 GLY B N 1
ATOM 4508 C CA . GLY B 1 288 ? -11.328 -28.781 2.631 1 97.75 288 GLY B CA 1
ATOM 4509 C C . GLY B 1 288 ? -11.844 -27.391 2.346 1 97.75 288 GLY B C 1
ATOM 4510 O O . GLY B 1 288 ? -12.609 -27.188 1.403 1 97.75 288 GLY B O 1
ATOM 4511 N N . ALA B 1 289 ? -11.344 -26.438 3.111 1 98.19 289 ALA B N 1
ATOM 4512 C CA . ALA B 1 289 ? -11.711 -25.047 2.84 1 98.19 289 ALA B CA 1
ATOM 4513 C C . ALA B 1 289 ? -11.188 -24.594 1.478 1 98.19 289 ALA B C 1
ATOM 4515 O O . ALA B 1 289 ? -11.812 -23.781 0.804 1 98.19 289 ALA B O 1
ATOM 4516 N N . LEU B 1 290 ? -10.07 -25.094 1.168 1 98.75 290 LEU B N 1
ATOM 4517 C CA . LEU B 1 290 ? -9.523 -24.938 -0.173 1 98.75 290 LEU B CA 1
ATOM 4518 C C . LEU B 1 290 ? -9.484 -26.266 -0.913 1 98.75 290 LEU B C 1
ATOM 4520 O O . LEU B 1 290 ? -9.336 -27.312 -0.292 1 98.75 290 LEU B O 1
ATOM 4524 N N . ARG B 1 291 ? -9.609 -26.156 -2.166 1 98.56 291 ARG B N 1
ATOM 4525 C CA . ARG B 1 291 ? -9.461 -27.312 -3.047 1 98.56 291 ARG B CA 1
ATOM 4526 C C . ARG B 1 291 ? -8.484 -27.016 -4.18 1 98.56 291 ARG B C 1
ATOM 4528 O O . ARG B 1 291 ? -8.492 -25.922 -4.738 1 98.56 291 ARG B O 1
ATOM 4535 N N . PRO B 1 292 ? -7.66 -28 -4.453 1 98.19 292 PRO B N 1
ATOM 4536 C CA . PRO B 1 292 ? -6.832 -27.812 -5.645 1 98.19 292 PRO B CA 1
ATOM 4537 C C . PRO B 1 292 ? -7.656 -27.672 -6.922 1 98.19 292 PRO B C 1
ATOM 4539 O O . PRO B 1 292 ? -8.852 -27.969 -6.926 1 98.19 292 PRO B O 1
ATOM 4542 N N . PHE B 1 293 ? -7.027 -27.109 -7.926 1 97.94 293 PHE B N 1
ATOM 4543 C CA . PHE B 1 293 ? -7.695 -27.062 -9.219 1 97.94 293 PHE B CA 1
ATOM 4544 C C . PHE B 1 293 ? -7.922 -28.469 -9.766 1 97.94 293 PHE B C 1
ATOM 4546 O O . PHE B 1 293 ? -7.07 -29.359 -9.602 1 97.94 293 PHE B O 1
ATOM 4553 N N . PRO B 1 294 ? -9.062 -28.641 -10.391 1 96.62 294 PRO B N 1
ATOM 4554 C CA . PRO B 1 294 ? -9.164 -29.891 -11.125 1 96.62 294 PRO B CA 1
ATOM 4555 C C . PRO B 1 294 ? -8.109 -30.031 -12.227 1 96.62 294 PRO B C 1
ATOM 4557 O O . PRO B 1 294 ? -7.797 -29.047 -12.898 1 96.62 294 PRO B O 1
ATOM 4560 N N . VAL B 1 295 ? -7.523 -31.203 -12.297 1 97.25 295 VAL B N 1
ATOM 4561 C CA . VAL B 1 295 ? -6.574 -31.484 -13.367 1 97.25 295 VAL B CA 1
ATOM 4562 C C . VAL B 1 295 ? -7.168 -32.531 -14.32 1 97.25 295 VAL B C 1
ATOM 4564 O O . VAL B 1 295 ? -7.246 -33.719 -13.992 1 97.25 295 VAL B O 1
ATOM 4567 N N . PHE B 1 296 ? -7.477 -32.031 -15.516 1 96.81 296 PHE B N 1
ATOM 4568 C CA . PHE B 1 296 ? -8.141 -32.906 -16.484 1 96.81 296 PHE B CA 1
ATOM 4569 C C . PHE B 1 296 ? -7.125 -33.594 -17.375 1 96.81 296 PHE B C 1
ATOM 4571 O O . PHE B 1 296 ? -6.062 -33.062 -17.672 1 96.81 296 PHE B O 1
ATOM 4578 N N . SER B 1 297 ? -7.516 -34.781 -17.844 1 96.88 297 SER B N 1
ATOM 4579 C CA . SER B 1 297 ? -6.617 -35.594 -18.641 1 96.88 297 SER B CA 1
ATOM 4580 C C . SER B 1 297 ? -6.207 -34.875 -19.922 1 96.88 297 SER B C 1
ATOM 4582 O O . SER B 1 297 ? -5.051 -34.969 -20.344 1 96.88 297 SER B O 1
ATOM 4584 N N . ASP B 1 298 ? -7.105 -34.062 -20.516 1 96.5 298 ASP B N 1
ATOM 4585 C CA . ASP B 1 298 ? -6.859 -33.406 -21.781 1 96.5 298 ASP B CA 1
ATOM 4586 C C . ASP B 1 298 ? -5.863 -32.25 -21.594 1 96.5 298 ASP B C 1
ATOM 4588 O O . ASP B 1 298 ? -5.32 -31.734 -22.578 1 96.5 298 ASP B O 1
ATOM 4592 N N . TYR B 1 299 ? -5.633 -31.906 -20.375 1 97.56 299 TYR B N 1
ATOM 4593 C CA . TYR B 1 299 ? -4.707 -30.812 -20.094 1 97.56 299 TYR B CA 1
ATOM 4594 C C . TYR B 1 299 ? -3.525 -31.297 -19.266 1 97.56 299 TYR B C 1
ATOM 4596 O O . TYR B 1 299 ? -2.873 -30.516 -18.578 1 97.56 299 TYR B O 1
ATOM 4604 N N . THR B 1 300 ? -3.365 -32.625 -19.188 1 98.38 300 THR B N 1
ATOM 4605 C CA . THR B 1 300 ? -2.178 -33.281 -18.656 1 98.38 300 THR B CA 1
ATOM 4606 C C . THR B 1 300 ? -1.292 -33.812 -19.781 1 98.38 300 THR B C 1
ATOM 4608 O O . THR B 1 300 ? -1.725 -34.656 -20.578 1 98.38 300 THR B O 1
ATOM 4611 N N . TYR B 1 301 ? -0.081 -33.344 -19.828 1 98.5 301 TYR B N 1
ATOM 4612 C CA . TYR B 1 301 ? 0.816 -33.656 -20.938 1 98.5 301 TYR B CA 1
ATOM 4613 C C . TYR B 1 301 ? 2.049 -34.406 -20.438 1 98.5 301 TYR B C 1
ATOM 4615 O O . TYR B 1 301 ? 2.463 -34.25 -19.297 1 98.5 301 TYR B O 1
ATOM 4623 N N . SER B 1 302 ? 2.617 -35.219 -21.344 1 98 302 SER B N 1
ATOM 4624 C CA . SER B 1 302 ? 3.945 -35.781 -21.094 1 98 302 SER B CA 1
ATOM 4625 C C . SER B 1 302 ? 5.035 -34.75 -21.406 1 98 302 SER B C 1
ATOM 4627 O O . SER B 1 302 ? 4.762 -33.719 -22.016 1 98 302 SER B O 1
ATOM 4629 N N . LEU B 1 303 ? 6.234 -35 -20.984 1 98 303 LEU B N 1
ATOM 4630 C CA . LEU B 1 303 ? 7.348 -34.125 -21.297 1 98 303 LEU B CA 1
ATOM 4631 C C . LEU B 1 303 ? 7.555 -34.031 -22.812 1 98 303 LEU B C 1
ATOM 4633 O O . LEU B 1 303 ? 7.938 -32.969 -23.312 1 98 303 LEU B O 1
ATOM 4637 N N . SER B 1 304 ? 7.301 -35.125 -23.5 1 97.31 304 SER B N 1
ATOM 4638 C CA . SER B 1 304 ? 7.484 -35.125 -24.938 1 97.31 304 SER B CA 1
ATOM 4639 C C . SER B 1 304 ? 6.512 -34.188 -25.641 1 97.31 304 SER B C 1
ATOM 4641 O O . SER B 1 304 ? 6.742 -33.75 -26.781 1 97.31 304 SER B O 1
ATOM 4643 N N . ASP B 1 305 ? 5.43 -33.844 -24.953 1 97.25 305 ASP B N 1
ATOM 4644 C CA . ASP B 1 305 ? 4.414 -32.938 -25.516 1 97.25 305 ASP B CA 1
ATOM 4645 C C . ASP B 1 305 ? 4.449 -31.578 -24.844 1 97.25 305 ASP B C 1
ATOM 4647 O O . ASP B 1 305 ? 3.449 -30.859 -24.844 1 97.25 305 ASP B O 1
ATOM 4651 N N . ALA B 1 306 ? 5.559 -31.266 -24.266 1 97.75 306 ALA B N 1
ATOM 4652 C CA . ALA B 1 306 ? 5.676 -30.031 -23.484 1 97.75 306 ALA B CA 1
ATOM 4653 C C . ALA B 1 306 ? 5.379 -28.812 -24.344 1 97.75 306 ALA B C 1
ATOM 4655 O O . ALA B 1 306 ? 4.801 -27.828 -23.859 1 97.75 306 ALA B O 1
ATOM 4656 N N . LYS B 1 307 ? 5.766 -28.812 -25.578 1 97.38 307 LYS B N 1
ATOM 4657 C CA . LYS B 1 307 ? 5.523 -27.672 -26.453 1 97.38 307 LYS B CA 1
ATOM 4658 C C . LYS B 1 307 ? 4.031 -27.391 -26.609 1 97.38 307 LYS B C 1
ATOM 4660 O O . LYS B 1 307 ? 3.607 -26.234 -26.625 1 97.38 307 LYS B O 1
ATOM 4665 N N . GLU B 1 308 ? 3.287 -28.422 -26.734 1 97.5 308 GLU B N 1
ATOM 4666 C CA . GLU B 1 308 ? 1.838 -28.281 -26.812 1 97.5 308 GLU B CA 1
ATOM 4667 C C . GLU B 1 308 ? 1.257 -27.734 -25.516 1 97.5 308 GLU B C 1
ATOM 4669 O O . GLU B 1 308 ? 0.319 -26.938 -25.531 1 97.5 308 GLU B O 1
ATOM 4674 N N . ALA B 1 309 ? 1.751 -28.156 -24.422 1 98.25 309 ALA B N 1
ATOM 4675 C CA . ALA B 1 309 ? 1.34 -27.625 -23.125 1 98.25 309 ALA B CA 1
ATOM 4676 C C . ALA B 1 309 ? 1.614 -26.125 -23.047 1 98.25 309 ALA B C 1
ATOM 4678 O O . ALA B 1 309 ? 0.753 -25.359 -22.609 1 98.25 309 ALA B O 1
ATOM 4679 N N . TYR B 1 310 ? 2.822 -25.734 -23.469 1 98 310 TYR B N 1
ATOM 4680 C CA . TYR B 1 310 ? 3.203 -24.328 -23.453 1 98 310 TYR B CA 1
ATOM 4681 C C . TYR B 1 310 ? 2.295 -23.516 -24.359 1 98 310 TYR B C 1
ATOM 4683 O O . TYR B 1 310 ? 1.879 -22.406 -24 1 98 310 TYR B O 1
ATOM 4691 N N . ARG B 1 311 ? 1.946 -24.047 -25.5 1 97.56 311 ARG B N 1
ATOM 4692 C CA . ARG B 1 311 ? 1.032 -23.391 -26.438 1 97.56 311 ARG B CA 1
ATOM 4693 C C . ARG B 1 311 ? -0.338 -23.188 -25.797 1 97.56 311 ARG B C 1
ATOM 4695 O O . ARG B 1 311 ? -0.928 -22.109 -25.922 1 97.56 311 ARG B O 1
ATOM 4702 N N . ALA B 1 312 ? -0.79 -24.219 -25.156 1 97.25 312 ALA B N 1
ATOM 4703 C CA . ALA B 1 312 ? -2.092 -24.141 -24.5 1 97.25 312 ALA B CA 1
ATOM 4704 C C . ALA B 1 312 ? -2.121 -23 -23.484 1 97.25 312 ALA B C 1
ATOM 4706 O O . ALA B 1 312 ? -3.082 -22.234 -23.438 1 97.25 312 ALA B O 1
ATOM 4707 N N . VAL B 1 313 ? -1.086 -22.828 -22.703 1 96.62 313 VAL B N 1
ATOM 4708 C CA . VAL B 1 313 ? -1 -21.797 -21.672 1 96.62 313 VAL B CA 1
ATOM 4709 C C . VAL B 1 313 ? -0.914 -20.422 -22.328 1 96.62 313 VAL B C 1
ATOM 4711 O O . VAL B 1 313 ? -1.612 -19.484 -21.922 1 96.62 313 VAL B O 1
ATOM 4714 N N . LEU B 1 314 ? -0.137 -20.312 -23.328 1 93.25 314 LEU B N 1
ATOM 4715 C CA . LEU B 1 314 ? 0.055 -19.031 -24.016 1 93.25 314 LEU B CA 1
ATOM 4716 C C . LEU B 1 314 ? -1.245 -18.562 -24.656 1 93.25 314 LEU B C 1
ATOM 4718 O O . LEU B 1 314 ? -1.503 -17.359 -24.734 1 93.25 314 LEU B O 1
ATOM 4722 N N . GLN B 1 315 ? -2.012 -19.531 -25.078 1 91.56 315 GLN B N 1
ATOM 4723 C CA . GLN B 1 315 ? -3.246 -19.203 -25.797 1 91.56 315 GLN B CA 1
ATOM 4724 C C . GLN B 1 315 ? -4.395 -18.984 -24.812 1 91.56 315 GLN B C 1
ATOM 4726 O O . GLN B 1 315 ? -5.531 -18.734 -25.219 1 91.56 315 GLN B O 1
ATOM 4731 N N . GLY B 1 316 ? -4.133 -19.141 -23.516 1 90.69 316 GLY B N 1
ATOM 4732 C CA . GLY B 1 316 ? -5.113 -18.766 -22.516 1 90.69 316 GLY B CA 1
ATOM 4733 C C . GLY B 1 316 ? -6.012 -19.906 -22.094 1 90.69 316 GLY B C 1
ATOM 4734 O O . GLY B 1 316 ? -7.203 -19.703 -21.844 1 90.69 316 GLY B O 1
ATOM 4735 N N . ALA B 1 317 ? -5.461 -21.078 -22.031 1 90.75 317 ALA B N 1
ATOM 4736 C CA . ALA B 1 317 ? -6.25 -22.219 -21.562 1 90.75 317 ALA B CA 1
ATOM 4737 C C . ALA B 1 317 ? -6.934 -21.891 -20.234 1 90.75 317 ALA B C 1
ATOM 4739 O O . ALA B 1 317 ? -6.305 -21.328 -19.328 1 90.75 317 ALA B O 1
ATOM 4740 N N . THR B 1 318 ? -8.219 -22.219 -20.125 1 89.94 318 THR B N 1
ATOM 4741 C CA . THR B 1 318 ? -8.992 -22 -18.906 1 89.94 318 THR B CA 1
ATOM 4742 C C . THR B 1 318 ? -8.664 -23.062 -17.875 1 89.94 318 THR B C 1
ATOM 4744 O O . THR B 1 318 ? -8.688 -22.797 -16.672 1 89.94 318 THR B O 1
ATOM 4747 N N . GLU B 1 319 ? -8.359 -24.219 -18.391 1 95.62 319 GLU B N 1
ATOM 4748 C CA . GLU B 1 319 ? -8.039 -25.344 -17.516 1 95.62 319 GLU B CA 1
ATOM 4749 C C . GLU B 1 319 ? -6.586 -25.297 -17.062 1 95.62 319 GLU B C 1
ATOM 4751 O O . GLU B 1 319 ? -5.742 -24.688 -17.719 1 95.62 319 GLU B O 1
ATOM 4756 N N . ARG B 1 320 ? -6.406 -25.859 -15.922 1 97.31 320 ARG B N 1
ATOM 4757 C CA . ARG B 1 320 ? -5.039 -25.922 -15.414 1 97.31 320 ARG B CA 1
ATOM 4758 C C . ARG B 1 320 ? -4.199 -26.906 -16.219 1 97.31 320 ARG B C 1
ATOM 4760 O O . ARG B 1 320 ? -4.613 -28.047 -16.453 1 97.31 320 ARG B O 1
ATOM 4767 N N . VAL B 1 321 ? -3.035 -26.469 -16.719 1 98.44 321 VAL B N 1
ATOM 4768 C CA . VAL B 1 321 ? -2.154 -27.281 -17.547 1 98.44 321 VAL B CA 1
ATOM 4769 C C . VAL B 1 321 ? -1.037 -27.875 -16.703 1 98.44 321 VAL B C 1
ATOM 4771 O O . VAL B 1 321 ? -0.394 -27.172 -15.922 1 98.44 321 VAL B O 1
ATOM 4774 N N . VAL B 1 322 ? -0.814 -29.188 -16.812 1 98.62 322 VAL B N 1
ATOM 4775 C CA . VAL B 1 322 ? 0.145 -29.906 -15.984 1 98.62 322 VAL B CA 1
ATOM 4776 C C . VAL B 1 322 ? 1.015 -30.812 -16.859 1 98.62 322 VAL B C 1
ATOM 4778 O O . VAL B 1 322 ? 0.538 -31.375 -17.844 1 98.62 322 VAL B O 1
ATOM 4781 N N . LEU B 1 323 ? 2.289 -30.875 -16.562 1 98.69 323 LEU B N 1
ATOM 4782 C CA . LEU B 1 323 ? 3.186 -31.891 -17.125 1 98.69 323 LEU B CA 1
ATOM 4783 C C . LEU B 1 323 ? 3.391 -33.031 -16.156 1 98.69 323 LEU B C 1
ATOM 4785 O O . LEU B 1 323 ? 3.559 -32.812 -14.953 1 98.69 323 LEU B O 1
ATOM 4789 N N . LYS B 1 324 ? 3.357 -34.188 -16.656 1 97.31 324 LYS B N 1
ATOM 4790 C CA . LYS B 1 324 ? 3.727 -35.375 -15.93 1 97.31 324 LYS B CA 1
ATOM 4791 C C . LYS B 1 324 ? 5.027 -35.969 -16.469 1 97.31 324 LYS B C 1
ATOM 4793 O O . LYS B 1 324 ? 5.031 -36.656 -17.5 1 97.31 324 LYS B O 1
ATOM 4798 N N . PRO B 1 325 ? 6.023 -35.781 -15.766 1 93.06 325 PRO B N 1
ATOM 4799 C CA . PRO B 1 325 ? 7.316 -36.25 -16.266 1 93.06 325 PRO B CA 1
ATOM 4800 C C . PRO B 1 325 ? 7.434 -37.75 -16.25 1 93.06 325 PRO B C 1
ATOM 4802 O O . PRO B 1 325 ? 6.789 -38.438 -15.43 1 93.06 325 PRO B O 1
#